Protein 5HWE (pdb70)

InterPro domains:
  IPR014086 Cyanuric acid hydrolase/Barbiturase [MF_01989] (3-367)
  IPR014086 Cyanuric acid hydrolase/Barbiturase [PF09663] (6-366)
  IPR014086 Cyanuric acid hydrolase/Barbiturase [TIGR02714] (5-366)
  IPR043006 Cyanuric acid hydrolase/Barbiturase, repeating unit B [G3DSA:3.30.1330.180] (107-251)
  IPR043007 Cyanuric acid hydrolase/Barbiturase, repeating unit C [G3DSA:3.30.1330.160] (252-369)
  IPR043008 Cyanuric acid hydrolase/Barbiturase, repeating unit A [G3DSA:3.30.1330.170] (1-106)

Foldseek 3Di:
DDWAAKDKFKFAAPDLQDPVVVLVCCVVPVAALVQWQEKEWEGAAQQFFPGCSVVSNVVSSLVSSCVRHVDHSVVSVPRYYHYRYFLFALFGTIMMIMGGDDPVVFDWFQDWFKFKFKFKFPFQAQQNQLFLVLLQRLLVRLLVRCVRRVHDALQQWAAKEKEAEFDDPVRCVVCVVVVHHHPDDDRRVRFLSNQQSSFNSNCCNNVVDPRDGSVCRVPVQVAADQHYHYGYHHPDRIMMIMTMGIGGGRGYFKFKFKFKQQALLRLVRQVVRVVRRPDDADPDHFLVRQVPFWNEKAKEFDQFPVQDDPRDHDCQPVDPPRHSQNVSQNSSLVSNCRRNVDSNYHYHYSARRAGHGNMHMMMIMTGRDD

B-factor: mean 19.96, std 11.69, range [6.91, 90.0]

GO terms:
  GO:0047694 barbiturase activity (F, EXP)

Radius of gyration: 19.31 Å; Cα contacts (8 Å, |Δi|>4): 983; chains: 1; bounding box: 42×56×53 Å

Organism: Rhodococcus erythropolis (NCBI:txid1833)

Nearest PDB structures (foldseek):
  5hwe-assembly1_A  TM=1.003E+00  e=3.128E-89  Rhodococcus erythropolis
  5hy1-assembly1_A  TM=1.001E+00  e=4.971E-86  Rhodococcus erythropolis
  6bum-assembly1_B  TM=9.478E-01  e=1.096E-53  Moorella thermoacetica ATCC 39073
  6dhj-assembly1_F  TM=9.559E-01  e=1.828E-49  Moorella thermoacetica ATCC 39073
  5hy4-assembly2_F  TM=9.043E-01  e=2.736E-42  Frankia sp. Eul1b

CATH classification: 3.30.1330.170 (+2 more: 3.30.1330.180, 3.30.1330.160)

Solvent-accessible surface area: 15604 Å² total; per-residue (Å²): 201,174,43,76,4,5,22,1,86,50,11,59,12,118,53,55,65,22,8,61,44,0,18,122,20,24,97,93,62,51,9,88,4,56,62,0,43,0,0,0,0,0,2,80,12,51,18,23,44,92,5,140,20,51,110,67,0,26,172,10,2,38,96,24,0,29,86,83,23,145,50,40,94,128,84,1,63,130,8,6,0,1,12,10,7,0,18,22,63,86,7,38,25,0,0,0,0,0,0,18,27,34,94,118,149,42,117,155,42,116,81,21,23,3,1,12,0,43,8,77,6,119,80,5,56,14,21,11,1,0,49,38,39,0,0,69,42,0,8,64,5,0,116,78,0,14,72,47,0,35,9,133,71,58,72,19,2,16,4,0,1,0,11,0,10,14,0,34,141,130,38,18,141,58,0,106,93,101,69,98,96,20,75,12,117,125,37,125,77,0,25,32,0,0,3,0,0,0,0,0,0,0,0,32,7,11,66,66,23,129,85,10,72,58,130,29,0,30,121,21,41,126,41,56,0,30,7,0,4,0,17,8,10,111,99,48,70,89,0,13,0,0,0,0,0,3,7,132,24,17,0,29,83,8,56,0,0,43,32,31,2,152,25,7,82,19,67,109,6,0,19,40,0,0,90,65,0,35,10,172,24,69,156,204,23,113,29,79,49,7,120,76,64,25,19,2,0,3,2,2,3,6,5,14,108,101,15,52,29,155,72,189,204,49,64,21,62,129,52,118,135,75,94,42,22,92,55,3,6,40,56,0,0,32,23,0,10,65,2,15,53,56,56,12,0,1,0,6,14,6,2,6,3,0,2,31,69,5,2,0,8,0,3,0,0,0,28,55,37,213

Sequence (370 aa):
HMPEAIEVVRKVPLHSVSDASELAKLIDDGVLEADRVIAVIGKTEGNGGVNDYTRIIADRAFREVLSAKGNRSPEEVAEVPIVWSGGTDGVISPHATIIFATVPADKVTKTDEPRLLTVGVAMSEQLLPEDIGRTAMITTKVAAAVKDAMMADAGITDPADVHYVQTKTPLLTIHTIRDAKSRGKTVWTEQTHESMDDLSNGGTALGIAVALGEIDMPTDEDVMHSRELFSSVASCSSSGGVELDRAQIVVVGNARGVVGGRYRIGHSVMKDPLDQDGIWAAIRDAGLELPERPHSSDLDGQLVNVFLKCEASQQDGTVRGRRNAMLDDSDVHWHRQIKSCVGGVTAAVTGDPAVFVSVSAAHQGPEGGGPVAAIVDLGQ

Secondary structure (DSSP, 8-state):
-----EEEEEEE-SSTT--HHHHHHHHTTSS-GGGEEEEEEEESS-SSSS-THHHHHHHHHHHHHHHSSSS-HHHHHTS-EEEEE---TT---EEEEEEE--GGG----SS-EEEEEEEE-S---GGGTTSHHHHHHHHHHHHHHHHHTT--SGGGEEEEEEEEPPP-HHHHHHHHHTT---S-S-HHHHHHHHHHHHHHHHHHHTTSS----GGGTTT-TT--BSSEEEEE-TT-SS-EEEEEEEESSS--SEEEEEEEESSTT-HHHHHHHHHHTT----SS--GGG-TT-EEEEEEEE---TT-EETTEE--GGG-SSS-HHHHHHHHHHHHHHHHHS-S--EEEE--TTBSSTT-EEEEEEEE---

Structure (mmCIF, N/CA/C/O backbone):
data_5HWE
#
_entry.id   5HWE
#
_cell.length_a   70.341
_cell.length_b   82.563
_cell.length_c   114.300
_cell.angle_alpha   90.00
_cell.angle_beta   90.00
_cell.angle_gamma   90.00
#
_symmetry.space_group_name_H-M   'I 2 2 2'
#
loop_
_entity.id
_entity.type
_entity.pdbx_description
1 polymer Barbiturase
2 non-polymer 'MAGNESIUM ION'
3 non-polymer 'SULFATE ION'
4 non-polymer '(CARBAMOYLMETHYL-CARBOXYMETHYL-AMINO)-ACETIC ACID'
5 water water
#
loop_
_atom_site.group_PDB
_atom_site.id
_atom_site.type_symbol
_atom_site.label_atom_id
_atom_site.label_alt_id
_atom_site.label_comp_id
_atom_site.label_asym_id
_atom_site.label_entity_id
_atom_site.label_seq_id
_atom_site.pdbx_PDB_ins_code
_atom_site.Cartn_x
_atom_site.Cartn_y
_atom_site.Cartn_z
_atom_site.occupancy
_atom_site.B_iso_or_equiv
_atom_site.auth_seq_id
_atom_site.auth_comp_id
_atom_site.auth_asym_id
_atom_site.auth_atom_id
_atom_site.pdbx_PDB_model_num
ATOM 1 N N . HIS A 1 20 ? 22.525 34.718 22.738 1.00 59.51 0 HIS A N 1
ATOM 2 C CA . HIS A 1 20 ? 23.315 33.555 23.283 1.00 55.74 0 HIS A CA 1
ATOM 3 C C . HIS A 1 20 ? 22.878 33.143 24.667 1.00 45.23 0 HIS A C 1
ATOM 4 O O . HIS A 1 20 ? 22.748 31.947 24.889 1.00 42.79 0 HIS A O 1
ATOM 11 N N . MET A 1 21 ? 22.630 34.083 25.598 1.00 37.04 1 MET A N 1
ATOM 12 C CA . MET A 1 21 ? 22.174 33.631 26.929 1.00 35.79 1 MET A CA 1
ATOM 13 C C . MET A 1 21 ? 20.805 32.894 26.849 1.00 29.68 1 MET A C 1
ATOM 14 O O . MET A 1 21 ? 19.926 33.349 26.140 1.00 29.11 1 MET A O 1
ATOM 19 N N . PRO A 1 22 ? 20.650 31.776 27.591 1.00 25.46 2 PRO A N 1
ATOM 20 C CA . PRO A 1 22 ? 19.314 31.107 27.570 1.00 22.96 2 PRO A CA 1
ATOM 21 C C . PRO A 1 22 ? 18.195 31.919 28.157 1.00 25.02 2 PRO A C 1
ATOM 22 O O . PRO A 1 22 ? 18.356 32.608 29.151 1.00 20.22 2 PRO A O 1
ATOM 26 N N . GLU A 1 23 ? 17.009 31.721 27.605 1.00 18.19 3 GLU A N 1
ATOM 27 C CA . GLU A 1 23 ? 15.833 32.353 28.135 1.00 17.96 3 GLU A CA 1
ATOM 28 C C . GLU A 1 23 ? 14.883 31.272 28.657 1.00 15.66 3 GLU A C 1
ATOM 29 O O . GLU A 1 23 ? 14.970 30.076 28.246 1.00 13.71 3 GLU A O 1
ATOM 35 N N . ALA A 1 24 ? 13.964 31.694 29.487 1.00 11.87 4 ALA A N 1
ATOM 36 C CA . ALA A 1 24 ? 12.904 30.789 29.913 1.00 10.95 4 ALA A CA 1
ATOM 37 C C . ALA A 1 24 ? 12.028 30.483 28.721 1.00 11.10 4 AL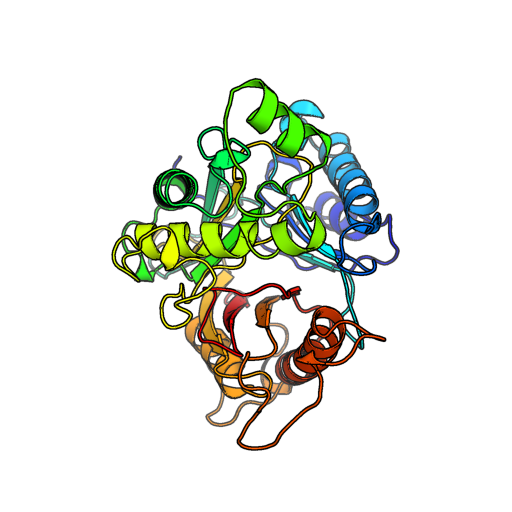A A C 1
ATOM 38 O O . ALA A 1 24 ? 11.907 31.277 27.803 1.00 11.12 4 ALA A O 1
ATOM 40 N N . ILE A 1 25 ? 11.416 29.301 28.751 1.00 10.82 5 ILE A N 1
ATOM 41 C CA . ILE A 1 25 ? 10.657 28.786 27.624 1.00 11.34 5 ILE A CA 1
ATOM 42 C C . ILE A 1 25 ? 9.222 28.524 28.004 1.00 10.73 5 ILE A C 1
ATOM 43 O O . ILE A 1 25 ? 8.953 27.904 29.016 1.00 12.62 5 ILE A O 1
ATOM 48 N N . GLU A 1 26 ? 8.324 28.875 27.109 1.00 10.02 6 GLU A N 1
ATOM 49 C CA . GLU A 1 26 ? 6.953 28.456 27.130 1.00 10.65 6 GLU A CA 1
ATOM 50 C C . GLU A 1 26 ? 6.783 27.406 26.006 1.00 10.44 6 GLU A C 1
ATOM 51 O O . GLU A 1 26 ? 7.194 27.619 24.881 1.00 11.77 6 GLU A O 1
ATOM 57 N N A VAL A 1 27 ? 6.101 26.323 26.322 0.50 9.83 7 VAL A N 1
ATOM 58 N N B VAL A 1 27 ? 6.107 26.305 26.328 0.50 10.00 7 VAL A N 1
ATOM 59 C CA A VAL A 1 27 ? 5.914 25.262 25.371 0.50 9.02 7 VAL A CA 1
ATOM 60 C CA B VAL A 1 27 ? 5.928 25.149 25.441 0.50 9.27 7 VAL A CA 1
ATOM 61 C C A VAL A 1 27 ? 4.471 24.864 25.388 0.50 9.53 7 VAL A C 1
ATOM 62 C C B VAL A 1 27 ? 4.451 24.905 25.390 0.50 9.62 7 VAL A C 1
ATOM 63 O O A VAL A 1 27 ? 3.914 24.641 26.462 0.50 10.39 7 VAL A O 1
ATOM 64 O O B VAL A 1 27 ? 3.839 24.834 26.437 0.50 10.25 7 VAL A O 1
ATOM 71 N N . ARG A 1 28 ? 3.881 24.819 24.189 1.00 9.77 8 ARG A N 1
ATOM 72 C CA . ARG A 1 28 ? 2.464 24.520 24.058 1.00 9.68 8 ARG A CA 1
ATOM 73 C C . ARG A 1 28 ? 2.304 23.510 22.948 1.00 9.18 8 ARG A C 1
ATOM 74 O O . ARG A 1 28 ? 2.830 23.716 21.838 1.00 10.54 8 ARG A O 1
ATOM 82 N N . LYS A 1 29 ? 1.459 22.519 23.231 1.00 9.23 9 LYS A N 1
ATOM 83 C CA . LYS A 1 29 ? 1.105 21.479 22.234 1.00 8.59 9 LYS A CA 1
ATOM 84 C C . LYS A 1 29 ? -0.296 21.802 21.735 1.00 9.76 9 LYS A C 1
ATOM 85 O O . LYS A 1 29 ? -1.232 21.882 22.525 1.00 11.69 9 LYS A O 1
ATOM 91 N N . VAL A 1 30 ? -0.435 21.927 20.402 1.00 11.14 10 VAL A N 1
ATOM 92 C CA . VAL A 1 30 ? -1.729 22.280 19.821 1.00 11.45 10 VAL A CA 1
ATOM 93 C C . VAL A 1 30 ? -2.101 21.279 18.728 1.00 9.63 10 VAL A C 1
ATOM 94 O O . VAL A 1 30 ? -1.240 20.821 17.982 1.00 10.70 10 VAL A O 1
ATOM 98 N N . PRO A 1 31 ? -3.389 20.966 18.633 1.00 10.59 11 PRO A N 1
ATOM 99 C CA . PRO A 1 31 ? -3.791 20.138 17.490 1.00 10.51 11 PRO A CA 1
ATOM 100 C C . PRO A 1 31 ? -3.791 20.853 16.193 1.00 12.58 11 PRO A C 1
ATOM 101 O O . PRO A 1 31 ? -4.002 22.054 16.163 1.00 10.73 11 PRO A O 1
ATOM 105 N N . LEU A 1 32 ? -3.634 20.090 15.082 1.00 10.64 12 LEU A N 1
ATOM 106 C CA . LEU A 1 32 ? -3.946 20.576 13.725 1.00 12.67 12 LEU A CA 1
ATOM 107 C C . LEU A 1 32 ? -5.335 20.035 13.351 1.00 12.68 12 LEU A C 1
ATOM 108 O O . LEU A 1 32 ? -5.545 18.843 13.367 1.00 12.64 12 LEU A O 1
ATOM 113 N N . HIS A 1 33 ? -6.275 20.899 13.015 1.00 10.44 13 HIS A N 1
ATOM 114 C CA . HIS A 1 33 ? -7.599 20.445 12.714 1.00 13.05 13 HIS A CA 1
ATOM 115 C C . HIS A 1 33 ? -7.756 20.022 11.294 1.00 14.30 13 HIS A C 1
ATOM 116 O O . HIS A 1 33 ? -8.773 19.402 10.946 1.00 15.33 13 HIS A O 1
ATOM 123 N N . SER A 1 34 ? -6.815 20.381 10.461 1.00 13.35 14 SER A N 1
ATOM 124 C CA . SER A 1 34 ? -6.758 19.923 9.125 1.00 14.03 14 SER A CA 1
ATOM 125 C C . SER A 1 34 ? -5.365 20.087 8.623 1.00 14.21 14 SER A C 1
ATOM 126 O O . SER A 1 34 ? -4.518 20.652 9.309 1.00 13.41 14 SER A O 1
ATOM 129 N N . VAL A 1 35 ? -5.119 19.673 7.354 1.00 12.38 15 VAL A N 1
ATOM 130 C CA . VAL A 1 35 ? -3.755 19.726 6.885 1.00 14.78 15 VAL A CA 1
ATOM 131 C C . VAL A 1 35 ? -3.159 21.086 6.839 1.00 15.85 15 VAL A C 1
ATOM 132 O O . VAL A 1 35 ? -1.926 21.228 7.031 1.00 14.83 15 VAL A O 1
ATOM 136 N N . SER A 1 36 ? -3.977 22.138 6.585 1.00 14.75 16 SER A N 1
ATOM 137 C CA . SER A 1 36 ? -3.371 23.476 6.455 1.00 14.74 16 SER A CA 1
ATOM 138 C C . SER A 1 36 ? -3.718 24.377 7.628 1.00 14.74 16 SER A C 1
ATOM 139 O O . SER A 1 36 ? -3.612 25.551 7.518 1.00 14.55 16 SER A O 1
ATOM 142 N N . ASP A 1 37 ? -4.016 23.812 8.771 1.00 14.03 17 ASP A N 1
ATOM 143 C CA . ASP A 1 37 ? -4.513 24.568 9.918 1.00 14.38 17 ASP A CA 1
ATOM 144 C C . ASP A 1 37 ? -3.379 25.003 10.822 1.00 16.57 17 ASP A C 1
ATOM 145 O O . ASP A 1 37 ? -2.677 24.149 11.349 1.00 18.47 17 ASP A O 1
ATOM 150 N N . ALA A 1 38 ? -3.249 26.321 11.057 1.00 12.80 18 ALA A N 1
ATOM 151 C CA . ALA A 1 38 ? -2.369 26.832 12.132 1.00 12.24 18 ALA A CA 1
ATOM 152 C C . ALA A 1 38 ? -3.192 27.690 13.098 1.00 11.91 18 ALA A C 1
ATOM 153 O O . ALA A 1 38 ? -2.600 28.522 13.820 1.00 12.96 18 ALA A O 1
ATOM 155 N N . SER A 1 39 ? -4.506 27.528 13.086 1.00 12.14 19 SER A N 1
ATOM 156 C CA . SER A 1 39 ? -5.365 28.391 13.902 1.00 11.52 19 SER A CA 1
ATOM 157 C C . SER A 1 39 ? -5.088 28.333 15.412 1.00 13.20 19 SER A C 1
ATOM 158 O O . SER A 1 39 ? -5.326 29.333 16.137 1.00 14.47 19 SER A O 1
ATOM 161 N N . GLU A 1 40 ? -4.616 27.194 15.942 1.00 12.66 20 GLU A N 1
ATOM 162 C CA . GLU A 1 40 ? -4.361 27.138 17.378 1.00 13.51 20 GLU A CA 1
ATOM 163 C C . GLU A 1 40 ? -3.113 27.948 17.735 1.00 12.52 20 GLU A C 1
ATOM 164 O O . GLU A 1 40 ? -3.048 28.529 18.792 1.00 14.13 20 GLU A O 1
ATOM 170 N N . LEU A 1 41 ? -2.172 28.047 16.805 1.00 12.15 21 LEU A N 1
ATOM 171 C CA . LEU A 1 41 ? -0.996 28.916 17.018 1.00 12.02 21 LEU A CA 1
ATOM 172 C C . LEU A 1 41 ? -1.460 30.340 17.014 1.00 11.77 21 LEU A C 1
ATOM 173 O O . LEU A 1 41 ? -1.060 31.086 17.899 1.00 12.82 21 LEU A O 1
ATOM 178 N N . ALA A 1 42 ? -2.268 30.684 16.016 1.00 11.88 22 ALA A N 1
ATOM 179 C CA . ALA A 1 42 ? -2.811 32.034 15.928 1.00 12.41 22 ALA A CA 1
ATOM 180 C C . ALA A 1 42 ? -3.538 32.409 17.218 1.00 12.40 22 ALA A C 1
ATOM 181 O O . ALA A 1 42 ? -3.382 33.528 17.771 1.00 13.44 22 ALA A O 1
ATOM 183 N N . LYS A 1 43 ? -4.370 31.480 17.705 1.00 13.87 23 LYS A N 1
ATOM 184 C CA . LYS A 1 43 ? -5.079 31.705 18.970 1.00 16.17 23 LYS A CA 1
ATOM 185 C C . LYS A 1 43 ? -4.167 31.941 20.153 1.00 13.80 23 LYS A C 1
ATOM 186 O O . LYS A 1 43 ? -4.395 32.827 20.964 1.00 14.47 23 LYS A O 1
ATOM 192 N N . LEU A 1 44 ? -3.094 31.169 20.308 1.00 12.29 24 LEU A N 1
ATOM 193 C CA . LEU A 1 44 ? -2.163 31.348 21.418 1.00 13.24 24 LEU A CA 1
ATOM 194 C C . LEU A 1 44 ? -1.541 32.744 21.378 1.00 13.53 24 LEU A C 1
ATOM 195 O O . LEU A 1 44 ? -1.334 33.357 22.412 1.00 14.40 24 LEU A O 1
ATOM 200 N N . ILE A 1 45 ? -1.220 33.192 20.164 1.00 13.40 25 ILE A N 1
ATOM 201 C CA . ILE A 1 45 ? -0.682 34.537 19.986 1.00 13.27 25 ILE A CA 1
ATOM 202 C C . ILE A 1 45 ? -1.730 35.637 20.341 1.00 15.99 25 ILE A C 1
ATOM 203 O O . ILE A 1 45 ? -1.448 36.562 21.158 1.00 14.74 25 ILE A O 1
ATOM 208 N N . ASP A 1 46 ? -2.899 35.520 19.752 1.00 15.28 26 ASP A N 1
ATOM 209 C CA . ASP A 1 46 ? -4.015 36.453 20.076 1.00 16.96 26 ASP A CA 1
ATOM 210 C C . ASP A 1 46 ? -4.315 36.524 21.537 1.00 18.78 26 ASP A C 1
ATOM 211 O O . ASP A 1 46 ? -4.678 37.605 22.024 1.00 19.19 26 ASP A O 1
ATOM 216 N N . ASP A 1 47 ? -4.212 35.416 22.280 1.00 17.82 27 ASP A N 1
ATOM 217 C CA . ASP A 1 47 ? -4.602 35.394 23.645 1.00 19.85 27 ASP A CA 1
ATOM 218 C C . ASP A 1 47 ? -3.463 35.784 24.552 1.00 20.20 27 ASP A C 1
ATOM 219 O O . ASP A 1 47 ? -3.653 35.784 25.756 1.00 20.48 27 ASP A O 1
ATOM 224 N N . GLY A 1 48 ? -2.275 36.048 24.012 1.00 17.49 28 GLY A N 1
ATOM 225 C CA . GLY A 1 48 ? -1.143 36.516 24.769 1.00 18.61 28 GLY A CA 1
ATOM 226 C C . GLY A 1 48 ? -0.342 35.440 25.466 1.00 18.72 28 GLY A C 1
ATOM 227 O O . GLY A 1 48 ? 0.427 35.755 26.338 1.00 20.18 28 GLY A O 1
ATOM 228 N N . VAL A 1 49 ? -0.514 34.194 25.068 1.00 16.45 29 VAL A N 1
ATOM 229 C CA . VAL A 1 49 ? 0.188 33.125 25.688 1.00 15.98 29 VAL A CA 1
ATOM 230 C C . VAL A 1 49 ? 1.624 33.191 25.257 1.00 16.88 29 VAL A C 1
ATOM 231 O O . VAL A 1 49 ? 2.561 32.959 26.067 1.00 17.11 29 VAL A O 1
ATOM 235 N N . LEU A 1 50 ? 1.825 33.449 23.982 1.00 15.84 30 LEU A N 1
ATOM 236 C CA . LEU A 1 50 ? 3.182 33.639 23.505 1.00 17.60 30 LEU A CA 1
ATOM 237 C C . LEU A 1 50 ? 3.194 34.668 22.428 1.00 15.70 30 LEU A C 1
ATOM 238 O O . LEU A 1 50 ? 2.181 35.123 21.993 1.00 16.50 30 LEU A O 1
ATOM 243 N N . GLU A 1 51 ? 4.373 35.140 22.088 1.00 17.36 31 GLU A N 1
ATOM 244 C CA . GLU A 1 51 ? 4.548 36.183 21.109 1.00 16.88 31 GLU A CA 1
ATOM 245 C C . GLU A 1 51 ? 5.088 35.528 19.847 1.00 15.50 31 GLU A C 1
ATOM 246 O O . GLU A 1 51 ? 6.021 34.795 19.924 1.00 13.37 31 GLU A O 1
ATOM 252 N N . ALA A 1 52 ? 4.549 35.898 18.699 1.00 15.36 32 ALA A N 1
ATOM 253 C CA . ALA A 1 52 ? 5.028 35.265 17.456 1.00 13.99 32 ALA A CA 1
ATOM 254 C C . ALA A 1 52 ? 6.541 35.358 17.272 1.00 11.67 32 ALA A C 1
ATOM 255 O O . ALA A 1 52 ? 7.170 34.412 16.849 1.00 13.38 32 ALA A O 1
ATOM 257 N N . ASP A 1 53 ? 7.121 36.537 17.459 1.00 13.06 33 ASP A N 1
ATOM 258 C CA . ASP A 1 53 ? 8.523 36.742 17.270 1.00 13.69 33 ASP A CA 1
ATOM 259 C C . ASP A 1 53 ? 9.406 36.018 18.270 1.00 13.28 33 ASP A C 1
ATOM 260 O O . ASP A 1 53 ? 10.646 35.924 18.061 1.00 13.47 33 ASP A O 1
ATOM 265 N N . ARG A 1 54 ? 8.775 35.480 19.330 1.00 14.01 34 ARG A N 1
ATOM 266 C CA . ARG A 1 54 ? 9.535 34.728 20.295 1.00 14.44 34 ARG A CA 1
ATOM 267 C C . ARG A 1 54 ? 9.452 33.199 20.061 1.00 13.56 34 ARG A C 1
ATOM 268 O O . ARG A 1 54 ? 10.138 32.443 20.770 1.00 11.28 34 ARG A O 1
ATOM 276 N N . VAL A 1 55 ? 8.751 32.773 19.019 1.00 12.14 35 VAL A N 1
ATOM 277 C CA . VAL A 1 55 ? 8.762 31.359 18.665 1.00 13.23 35 VAL A CA 1
ATOM 278 C C . VAL A 1 55 ? 10.109 30.989 18.039 1.00 13.13 35 VAL A C 1
ATOM 279 O O . VAL A 1 55 ? 10.563 31.605 17.085 1.00 13.18 35 VAL A O 1
ATOM 283 N N . ILE A 1 56 ? 10.800 30.043 18.692 1.00 11.23 36 ILE A N 1
ATOM 284 C CA . ILE A 1 56 ? 12.136 29.668 18.337 1.00 12.96 36 ILE A CA 1
ATOM 285 C C . ILE A 1 56 ? 12.191 28.287 17.699 1.00 12.12 36 ILE A C 1
ATOM 286 O O . ILE A 1 56 ? 13.219 27.940 17.187 1.00 13.41 36 ILE A O 1
ATOM 291 N N . ALA A 1 57 ? 11.188 27.431 17.935 1.00 10.39 37 ALA A N 1
ATOM 292 C CA . ALA A 1 57 ? 11.168 26.101 17.268 1.00 9.28 37 ALA A CA 1
ATOM 293 C C . ALA A 1 57 ? 9.764 25.618 17.237 1.00 9.48 37 ALA A C 1
ATOM 294 O O . ALA A 1 57 ? 9.001 25.861 18.177 1.00 11.82 37 ALA A O 1
ATOM 296 N N . VAL A 1 58 ? 9.415 24.835 16.228 1.00 10.93 38 VAL A N 1
ATOM 297 C CA . VAL A 1 58 ? 8.172 24.086 16.230 1.00 10.64 38 VAL A CA 1
ATOM 298 C C . VAL A 1 58 ? 8.474 22.643 15.837 1.00 10.20 38 VAL A C 1
ATOM 299 O O . VAL A 1 58 ? 9.248 22.444 14.906 1.00 11.09 38 VAL A O 1
ATOM 303 N N . ILE A 1 59 ? 7.853 21.672 16.527 1.00 10.23 39 ILE A N 1
ATOM 304 C CA . ILE A 1 59 ? 8.107 20.233 16.196 1.00 10.79 39 ILE A CA 1
ATOM 305 C C . ILE A 1 59 ? 6.744 19.547 16.158 1.00 9.47 39 ILE A C 1
ATOM 306 O O . ILE A 1 59 ? 6.022 19.566 17.169 1.00 10.43 39 ILE A O 1
ATOM 311 N N . GLY A 1 60 ? 6.365 19.030 14.988 1.00 9.56 40 GLY A N 1
ATOM 312 C CA . GLY A 1 60 ? 5.003 18.484 14.878 1.00 11.00 40 GLY A CA 1
ATOM 313 C C . GLY A 1 60 ? 4.873 17.191 14.099 1.00 10.25 40 GLY A C 1
ATOM 314 O O . GLY A 1 60 ? 5.859 16.697 13.538 1.00 10.85 40 GLY A O 1
ATOM 315 N N . LYS A 1 61 ? 3.671 16.661 14.156 1.00 9.09 41 LYS A N 1
ATOM 316 C CA . LYS A 1 61 ? 3.234 15.460 13.424 1.00 9.36 41 LYS A CA 1
ATOM 317 C C . LYS A 1 61 ? 2.222 15.838 12.430 1.00 9.39 41 LYS A C 1
ATOM 318 O O . LYS A 1 61 ? 1.195 16.456 12.778 1.00 9.88 41 LYS A O 1
ATOM 324 N N . THR A 1 62 ? 2.429 15.366 11.177 1.00 8.92 42 THR A N 1
ATOM 325 C CA . THR A 1 62 ? 1.441 15.660 10.128 1.00 11.38 42 THR A CA 1
ATOM 326 C C . THR A 1 62 ? 0.893 14.361 9.507 1.00 10.34 42 THR A C 1
ATOM 327 O O . THR A 1 62 ? 1.578 13.341 9.557 1.00 12.30 42 THR A O 1
ATOM 331 N N . GLU A 1 63 ? -0.284 14.495 8.874 1.00 10.10 43 GLU A N 1
ATOM 332 C CA . GLU A 1 63 ? -1.096 13.348 8.507 1.00 10.70 43 GLU A CA 1
ATOM 333 C C . GLU A 1 63 ? -0.740 12.699 7.169 1.00 12.08 43 GLU A C 1
ATOM 334 O O . GLU A 1 63 ? -1.548 11.867 6.679 1.00 15.45 43 GLU A O 1
ATOM 340 N N . GLY A 1 64 ? 0.357 13.093 6.528 1.00 9.91 44 GLY A N 1
ATOM 341 C CA . GLY A 1 64 ? 0.764 12.393 5.312 1.00 10.80 44 GLY A CA 1
ATOM 342 C C . GLY A 1 64 ? 1.271 11.002 5.518 1.00 12.57 44 GLY A C 1
ATOM 343 O O . GLY A 1 64 ? 1.158 10.410 6.601 1.00 11.92 44 GLY A O 1
ATOM 344 N N . ASN A 1 65 ? 1.830 10.433 4.439 1.00 9.66 45 ASN A N 1
ATOM 345 C CA . ASN A 1 65 ? 2.239 9.053 4.521 1.00 10.67 45 ASN A CA 1
ATOM 346 C C . ASN A 1 65 ? 3.501 8.735 5.305 1.00 11.52 45 ASN A C 1
ATOM 347 O O . ASN A 1 65 ? 3.801 7.527 5.511 1.00 14.23 45 ASN A O 1
ATOM 352 N N . GLY A 1 66 ? 4.230 9.740 5.771 1.00 10.64 46 GLY A N 1
ATOM 353 C CA . GLY A 1 66 ? 5.475 9.559 6.456 1.00 13.07 46 GLY A CA 1
ATOM 354 C C . GLY A 1 66 ? 6.638 9.109 5.652 1.00 13.55 46 GLY A C 1
ATOM 355 O O . GLY A 1 66 ? 7.657 8.680 6.214 1.00 15.58 46 GLY A O 1
ATOM 356 N N . GLY A 1 67 ? 6.505 9.177 4.328 1.00 12.98 47 GLY A N 1
ATOM 357 C CA . GLY A 1 67 ? 7.507 8.659 3.412 1.00 1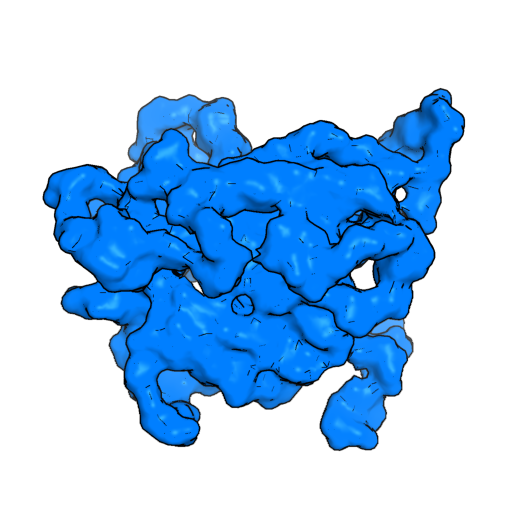2.92 47 GLY A CA 1
ATOM 358 C C . GLY A 1 67 ? 8.202 9.790 2.664 1.00 13.96 47 GLY A C 1
ATOM 359 O O . GLY A 1 67 ? 8.364 10.921 3.182 1.00 13.56 47 GLY A O 1
ATOM 360 N N . VAL A 1 68 ? 8.621 9.504 1.439 1.00 11.72 48 VAL A N 1
ATOM 361 C CA . VAL A 1 68 ? 9.266 10.500 0.635 1.00 11.96 48 VAL A CA 1
ATOM 362 C C . VAL A 1 68 ? 8.291 11.516 0.055 1.00 12.48 48 VAL A C 1
ATOM 363 O O . VAL A 1 68 ? 8.464 12.730 0.156 1.00 15.78 48 VAL A O 1
ATOM 367 N N . ASN A 1 69 ? 7.274 11.025 -0.590 1.00 10.68 49 ASN A N 1
ATOM 368 C CA . ASN A 1 69 ? 6.228 11.831 -1.215 1.00 9.60 49 ASN A CA 1
ATOM 369 C C . ASN A 1 69 ? 5.116 12.213 -0.231 1.00 11.58 49 ASN A C 1
ATOM 370 O O . ASN A 1 69 ? 3.922 11.874 -0.428 1.00 14.03 49 ASN A O 1
ATOM 375 N N . ASP A 1 70 ? 5.531 12.876 0.831 1.00 10.65 50 ASP A N 1
ATOM 376 C CA . ASP A 1 70 ? 4.598 13.349 1.868 1.00 12.04 50 ASP A CA 1
ATOM 377 C C . ASP A 1 70 ? 4.527 14.824 1.726 1.00 12.91 50 ASP A C 1
ATOM 378 O O . ASP A 1 70 ? 5.432 15.503 2.170 1.00 14.84 50 ASP A O 1
ATOM 383 N N . TYR A 1 71 ? 3.438 15.320 1.136 1.00 12.66 51 TYR A N 1
ATOM 384 C CA . TYR A 1 71 ? 3.341 16.749 0.907 1.00 12.76 51 TYR A CA 1
ATOM 385 C C . TYR A 1 71 ? 2.617 17.432 2.041 1.00 12.59 51 TYR A C 1
ATOM 386 O O . TYR A 1 71 ? 2.384 18.622 1.959 1.00 14.50 51 TYR A O 1
ATOM 395 N N . THR A 1 72 ? 2.222 16.694 3.101 1.00 10.88 52 THR A N 1
ATOM 396 C CA . THR A 1 72 ? 1.594 17.360 4.244 1.00 10.57 52 THR A CA 1
ATOM 397 C C . THR A 1 72 ? 2.533 18.216 5.058 1.00 12.00 52 THR A C 1
ATOM 398 O O . THR A 1 72 ? 2.115 19.153 5.783 1.00 13.13 52 THR A O 1
ATOM 402 N N . ARG A 1 73 ? 3.824 17.948 4.950 1.00 12.16 53 ARG A N 1
ATOM 403 C CA . ARG A 1 73 ? 4.849 18.654 5.682 1.00 12.71 53 ARG A CA 1
ATOM 404 C C . ARG A 1 73 ? 4.961 20.069 5.138 1.00 15.31 53 ARG A C 1
ATOM 405 O O . ARG A 1 73 ? 4.946 21.035 5.914 1.00 15.75 53 ARG A O 1
ATOM 413 N N . ILE A 1 74 ? 5.041 20.204 3.846 1.00 16.70 54 ILE A N 1
ATOM 414 C CA . ILE A 1 74 ? 5.076 21.566 3.263 1.00 18.01 54 ILE A CA 1
ATOM 415 C C . ILE A 1 74 ? 3.809 22.336 3.423 1.00 14.10 54 ILE A C 1
ATOM 416 O O . ILE A 1 74 ? 3.855 23.549 3.618 1.00 14.37 54 ILE A O 1
ATOM 421 N N . ILE A 1 75 ? 2.653 21.658 3.413 1.00 13.49 55 ILE A N 1
ATOM 422 C CA . ILE A 1 75 ? 1.412 22.384 3.667 1.00 13.54 55 ILE A CA 1
ATOM 423 C C . ILE A 1 75 ? 1.404 23.009 5.092 1.00 13.33 55 ILE A C 1
ATOM 424 O O . ILE A 1 75 ? 1.020 24.152 5.278 1.00 12.52 55 ILE A O 1
ATOM 429 N N . ALA A 1 76 ? 1.737 22.181 6.096 1.00 12.56 56 ALA A N 1
ATOM 430 C CA . ALA A 1 76 ? 1.802 22.669 7.451 1.00 13.74 56 ALA A CA 1
ATOM 431 C C . ALA A 1 76 ? 2.821 23.729 7.592 1.00 11.77 56 ALA A C 1
ATOM 432 O O . ALA A 1 76 ? 2.563 24.736 8.248 1.00 11.92 56 ALA A O 1
ATOM 434 N N . ASP A 1 77 ? 3.979 23.519 7.014 1.00 12.24 57 ASP A N 1
ATOM 435 C CA . ASP A 1 77 ? 5.032 24.493 7.077 1.00 12.75 57 ASP A CA 1
ATOM 436 C C . ASP A 1 77 ? 4.567 25.881 6.590 1.00 13.39 57 ASP A C 1
ATOM 437 O O . ASP A 1 77 ? 4.780 26.918 7.270 1.00 13.75 57 ASP A O 1
ATOM 442 N N . ARG A 1 78 ? 3.935 25.921 5.434 1.00 14.36 58 ARG A N 1
ATOM 443 C CA . ARG A 1 78 ? 3.430 27.183 4.915 1.00 14.18 58 ARG A CA 1
ATOM 444 C C . ARG A 1 78 ? 2.409 27.827 5.846 1.00 12.58 58 ARG A C 1
ATOM 445 O O . ARG A 1 78 ? 2.505 29.025 6.101 1.00 14.60 58 ARG A O 1
ATOM 453 N N . ALA A 1 79 ? 1.478 27.037 6.402 1.00 12.99 59 ALA A N 1
ATOM 454 C CA . ALA A 1 79 ? 0.425 27.532 7.213 1.00 11.66 59 ALA A CA 1
ATOM 455 C C . ALA A 1 79 ? 1.034 28.169 8.472 1.00 12.67 59 ALA A C 1
ATOM 456 O O . ALA A 1 79 ? 0.627 29.243 8.901 1.00 13.60 59 ALA A O 1
ATOM 458 N N . PHE A 1 80 ? 1.977 27.465 9.106 1.00 13.51 60 PHE A N 1
ATOM 459 C CA . PHE A 1 80 ? 2.611 27.958 10.336 1.00 12.03 60 PHE A CA 1
ATOM 460 C C . PHE A 1 80 ? 3.480 29.147 10.082 1.00 13.15 60 PHE A C 1
ATOM 461 O O . PHE A 1 80 ? 3.433 30.145 10.846 1.00 13.75 60 PHE A O 1
ATOM 469 N N . ARG A 1 81 ? 4.305 29.108 9.051 1.00 12.34 61 ARG A N 1
ATOM 470 C CA . ARG A 1 81 ? 5.120 30.307 8.800 1.00 14.07 61 ARG A CA 1
ATOM 471 C C . ARG A 1 81 ? 4.301 31.507 8.432 1.00 15.33 61 ARG A C 1
ATOM 472 O O . ARG A 1 81 ? 4.675 32.644 8.755 1.00 14.23 61 ARG A O 1
ATOM 480 N N . GLU A 1 82 ? 3.206 31.314 7.715 1.00 14.73 62 GLU A N 1
ATOM 481 C CA . GLU A 1 82 ? 2.305 32.430 7.437 1.00 15.44 62 GLU A CA 1
ATOM 482 C C . GLU A 1 82 ? 1.799 33.119 8.691 1.00 15.70 62 GLU A C 1
ATOM 483 O O . GLU A 1 82 ? 1.839 34.360 8.779 1.00 14.00 62 GLU A O 1
ATOM 489 N N . VAL A 1 83 ? 1.425 32.340 9.710 1.00 14.21 63 VAL A N 1
ATOM 490 C CA . VAL A 1 83 ? 1.013 32.939 10.975 1.00 12.52 63 VAL A CA 1
ATOM 491 C C . VAL A 1 83 ? 2.129 33.697 11.647 1.00 12.25 63 VAL A C 1
ATOM 492 O O . VAL A 1 83 ? 1.918 34.804 12.190 1.00 14.07 63 VAL A O 1
ATOM 496 N N . LEU A 1 84 ? 3.296 33.089 11.696 1.00 11.38 64 LEU A N 1
ATOM 497 C CA . LEU A 1 84 ? 4.409 33.728 12.352 1.00 12.46 64 LEU A CA 1
ATOM 498 C C . LEU A 1 84 ? 4.800 35.063 11.686 1.00 14.11 64 LEU A C 1
ATOM 499 O O . LEU A 1 84 ? 5.081 36.051 12.407 1.00 14.75 64 LEU A O 1
ATOM 504 N N . SER A 1 85 ? 4.715 35.095 10.384 1.00 14.52 65 SER A N 1
ATOM 505 C CA . SER A 1 85 ? 4.957 36.375 9.617 1.00 18.36 65 SER A CA 1
ATOM 506 C C . SER A 1 85 ? 3.836 37.372 9.759 1.00 19.67 65 SER A C 1
ATOM 507 O O . SER A 1 85 ? 4.075 38.572 9.878 1.00 21.88 65 SER A O 1
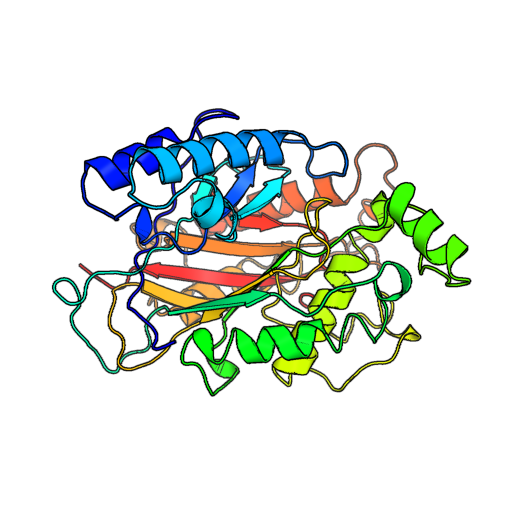ATOM 510 N N . ALA A 1 86 ? 2.618 36.912 9.766 1.00 16.22 66 ALA A N 1
ATOM 511 C CA . ALA A 1 86 ? 1.498 37.829 9.877 1.00 16.96 66 ALA A CA 1
ATOM 512 C C . ALA A 1 86 ? 1.358 38.482 11.249 1.00 17.64 66 ALA A C 1
ATOM 513 O O . ALA A 1 86 ? 0.938 39.641 11.344 1.00 17.61 66 ALA A O 1
ATOM 515 N N . LYS A 1 87 ? 1.589 37.725 12.307 1.00 15.80 67 LYS A N 1
ATOM 516 C CA . LYS A 1 87 ? 1.362 38.179 13.669 1.00 16.09 67 LYS A CA 1
ATOM 517 C C . LYS A 1 87 ? 2.550 38.706 14.419 1.00 16.20 67 LYS A C 1
ATOM 518 O O . LYS A 1 87 ? 2.454 39.017 15.582 1.00 18.37 67 LYS A O 1
ATOM 524 N N . GLY A 1 88 ? 3.692 38.830 13.750 1.00 14.98 68 GLY A N 1
ATOM 525 C CA . GLY A 1 88 ? 4.888 39.308 14.369 1.00 16.33 68 GLY A CA 1
ATOM 526 C C . GLY A 1 88 ? 5.467 40.428 13.538 1.00 16.32 68 GLY A C 1
ATOM 527 O O . GLY A 1 88 ? 4.861 40.887 12.602 1.00 18.24 68 GLY A O 1
ATOM 528 N N . ASN A 1 89 ? 6.587 40.936 13.969 1.00 14.44 69 ASN A N 1
ATOM 529 C CA . ASN A 1 89 ? 7.334 41.898 13.203 1.00 17.46 69 ASN A CA 1
ATOM 530 C C . ASN A 1 89 ? 8.466 41.249 12.386 1.00 19.55 69 ASN A C 1
ATOM 531 O O . ASN A 1 89 ? 9.092 41.898 11.559 1.00 19.23 69 ASN A O 1
ATOM 536 N N . ARG A 1 90 ? 8.718 39.952 12.550 1.00 17.41 70 ARG A N 1
ATOM 537 C CA . ARG A 1 90 ? 9.771 39.334 11.762 1.00 16.48 70 ARG A CA 1
ATOM 538 C C . ARG A 1 90 ? 9.363 39.320 10.314 1.00 15.76 70 ARG A C 1
ATOM 539 O O . ARG A 1 90 ? 8.186 39.139 9.979 1.00 19.89 70 ARG A O 1
ATOM 547 N N . SER A 1 91 ? 10.340 39.475 9.450 1.00 22.73 71 SER A N 1
ATOM 548 C CA . SER A 1 91 ? 10.081 39.367 8.001 1.00 27.39 71 SER A CA 1
ATOM 549 C C . SER A 1 91 ? 9.902 37.897 7.576 1.00 27.31 71 SER A C 1
ATOM 550 O O . SER A 1 91 ? 10.364 37.022 8.296 1.00 21.53 71 SER A O 1
ATOM 553 N N . PRO A 1 92 ? 9.261 37.637 6.423 1.00 29.06 72 PRO A N 1
ATOM 554 C CA . PRO A 1 92 ? 9.217 36.224 6.016 1.00 28.87 72 PRO A CA 1
ATOM 555 C C . PRO A 1 92 ? 10.600 35.563 5.909 1.00 26.26 72 PRO A C 1
ATOM 556 O O . PRO A 1 92 ? 10.725 34.368 6.293 1.00 20.72 72 PRO A O 1
ATOM 560 N N . GLU A 1 93 ? 11.636 36.307 5.558 1.00 27.83 73 GLU A N 1
ATOM 561 C CA . GLU A 1 93 ? 13.006 35.773 5.629 1.00 30.86 73 GLU A CA 1
ATOM 562 C C . GLU A 1 93 ? 13.523 35.335 6.996 1.00 25.20 73 GLU A C 1
ATOM 563 O O . GLU A 1 93 ? 14.193 34.316 7.135 1.00 24.02 73 GLU A O 1
ATOM 569 N N . GLU A 1 94 ? 13.270 36.144 8.036 1.00 18.91 74 GLU A N 1
ATOM 570 C CA . GLU A 1 94 ? 13.613 35.800 9.341 1.00 17.92 74 GLU A CA 1
ATOM 571 C C . GLU A 1 94 ? 12.753 34.598 9.838 1.00 15.30 74 GLU A C 1
ATOM 572 O O . GLU A 1 94 ? 13.229 33.711 10.551 1.00 17.54 74 GLU A O 1
ATOM 578 N N . VAL A 1 95 ? 11.473 34.669 9.529 1.00 14.77 75 VAL A N 1
ATOM 579 C CA . VAL A 1 95 ? 10.600 33.575 9.910 1.00 13.34 75 VAL A CA 1
ATOM 580 C C . VAL A 1 95 ? 11.062 32.260 9.263 1.00 16.88 75 VAL A C 1
ATOM 581 O O . VAL A 1 95 ? 10.962 31.192 9.895 1.00 16.96 75 VAL A O 1
ATOM 585 N N . ALA A 1 96 ? 11.620 32.344 8.051 1.00 16.26 76 ALA A N 1
ATOM 586 C CA . ALA A 1 96 ? 12.122 31.114 7.317 1.00 17.67 76 ALA A CA 1
ATOM 587 C C . ALA A 1 96 ? 13.266 30.436 8.097 1.00 15.39 76 ALA A C 1
ATOM 588 O O . ALA A 1 96 ? 13.512 29.216 7.982 1.00 17.77 76 ALA A O 1
ATOM 590 N N . GLU A 1 97 ? 13.977 31.188 8.924 1.00 16.60 77 GLU A N 1
ATOM 591 C CA . GLU A 1 97 ? 15.104 30.610 9.713 1.00 20.28 77 GLU A CA 1
ATOM 592 C C . GLU A 1 97 ? 14.675 29.877 10.981 1.00 18.38 77 GLU A C 1
ATOM 593 O O . GLU A 1 97 ? 15.502 29.206 11.604 1.00 16.89 77 GLU A O 1
ATOM 599 N N . VAL A 1 98 ? 13.405 29.996 11.368 1.00 13.66 78 VAL A N 1
ATOM 600 C CA . VAL A 1 98 ? 12.939 29.288 12.522 1.00 14.59 78 VAL A CA 1
ATOM 601 C C . VAL A 1 98 ? 12.916 27.781 12.239 1.00 13.15 78 VAL A C 1
ATOM 602 O O . VAL A 1 98 ? 12.336 27.366 11.260 1.00 14.85 78 VAL A O 1
ATOM 606 N N . PRO A 1 99 ? 13.534 26.948 13.087 1.00 14.10 79 PRO A N 1
ATOM 607 C CA . PRO A 1 99 ? 13.502 25.536 12.840 1.00 15.31 79 PRO A CA 1
ATOM 608 C C . PRO A 1 99 ? 12.098 25.011 13.044 1.00 14.20 79 PRO A C 1
ATOM 609 O O . PRO A 1 99 ? 11.561 25.118 14.194 1.00 14.37 79 PRO A O 1
ATOM 613 N N . ILE A 1 100 ? 11.534 24.424 12.014 1.00 13.77 80 ILE A N 1
ATOM 614 C CA . ILE A 1 100 ? 10.255 23.763 12.142 1.00 12.82 80 ILE A CA 1
ATOM 615 C C . ILE A 1 100 ? 10.389 22.374 11.561 1.00 15.96 80 ILE A C 1
ATOM 616 O O . ILE A 1 100 ? 10.822 22.191 10.446 1.00 15.63 80 ILE A O 1
ATOM 621 N N . VAL A 1 101 ? 10.158 21.376 12.384 1.00 13.00 81 VAL A N 1
ATOM 622 C CA . VAL A 1 101 ? 10.363 19.999 11.983 1.00 13.47 81 VAL A CA 1
ATOM 623 C C . VAL A 1 101 ? 9.008 19.305 11.945 1.00 14.20 81 VAL A C 1
ATOM 624 O O . VAL A 1 101 ? 8.306 19.289 12.955 1.00 14.80 81 VAL A O 1
ATOM 628 N N . TRP A 1 102 ? 8.617 18.796 10.792 1.00 13.21 82 TRP A N 1
ATOM 629 C CA . TRP A 1 102 ? 7.381 18.045 10.647 1.00 14.32 82 TRP A CA 1
ATOM 630 C C . TRP A 1 102 ? 7.711 16.571 10.377 1.00 15.93 82 TRP A C 1
ATOM 631 O O . TRP A 1 102 ? 8.403 16.283 9.415 1.00 16.45 82 TRP A O 1
ATOM 642 N N . SER A 1 103 ? 7.306 15.703 11.290 1.00 11.80 83 SER A N 1
ATOM 643 C CA . SER A 1 103 ? 7.425 14.299 11.131 1.00 12.57 83 SER A CA 1
ATOM 644 C C . SER A 1 103 ? 6.072 13.809 10.624 1.00 12.36 83 SER A C 1
ATOM 645 O O . SER A 1 103 ? 5.055 13.750 11.355 1.00 11.58 83 SER A O 1
ATOM 648 N N . GLY A 1 104 ? 6.037 13.462 9.340 1.00 11.07 84 GLY A N 1
ATOM 649 C CA . GLY A 1 104 ? 4.764 12.943 8.763 1.00 9.98 84 GLY A CA 1
ATOM 650 C C . GLY A 1 104 ? 4.474 11.521 9.204 1.00 9.71 84 GLY A C 1
ATOM 651 O O . GLY A 1 104 ? 5.378 10.793 9.677 1.00 10.89 84 GLY A O 1
ATOM 652 N N . GLY A 1 105 ? 3.255 11.083 8.913 1.00 10.70 85 GLY A N 1
ATOM 653 C CA . GLY A 1 105 ? 2.777 9.740 9.226 1.00 10.93 85 GLY A CA 1
ATOM 654 C C . GLY A 1 105 ? 2.230 9.664 10.623 1.00 11.07 85 GLY A C 1
ATOM 655 O O . GLY A 1 105 ? 2.985 9.831 11.570 1.00 12.25 85 GLY A O 1
ATOM 656 N N . THR A 1 106 ? 0.911 9.595 10.732 1.00 11.82 86 THR A N 1
ATOM 657 C CA . THR A 1 106 ? 0.196 9.536 12.020 1.00 12.52 86 THR A CA 1
ATOM 658 C C . THR A 1 106 ? -0.607 8.249 12.098 1.00 11.82 86 THR A C 1
ATOM 659 O O . THR A 1 106 ? -1.737 8.200 12.582 1.00 12.22 86 THR A O 1
ATOM 663 N N . ASP A 1 107 ? -0.004 7.142 11.663 1.00 9.88 87 ASP A N 1
ATOM 664 C CA . ASP A 1 107 ? -0.720 5.900 11.552 1.00 9.67 87 ASP A CA 1
ATOM 665 C C . ASP A 1 107 ? -1.426 5.531 12.864 1.00 10.77 87 ASP A C 1
ATOM 666 O O . ASP A 1 107 ? -0.902 5.740 13.963 1.00 10.29 87 ASP A O 1
ATOM 671 N N . GLY A 1 108 ? -2.612 4.972 12.716 1.00 9.47 88 GLY A N 1
ATOM 672 C CA . GLY A 1 108 ? -3.451 4.556 13.840 1.00 10.63 88 GLY A CA 1
ATOM 673 C C . GLY A 1 108 ? -4.105 5.758 14.526 1.00 10.35 88 GLY A C 1
ATOM 674 O O . GLY A 1 108 ? -4.748 6.580 13.868 1.00 10.50 88 GLY A O 1
ATOM 675 N N . VAL A 1 109 ? -3.902 5.856 15.844 1.00 9.25 89 VAL A N 1
ATOM 676 C CA . VAL A 1 109 ? -4.558 6.894 16.598 1.00 9.96 89 VAL A CA 1
ATOM 677 C C . VAL A 1 109 ? -3.816 8.212 16.668 1.00 9.30 89 VAL A C 1
ATOM 678 O O . VAL A 1 109 ? -4.339 9.193 17.213 1.00 9.25 89 VAL A O 1
ATOM 682 N N . ILE A 1 110 ? -2.587 8.254 16.178 1.00 8.93 90 ILE A N 1
ATOM 683 C CA . ILE A 1 110 ? -1.715 9.424 16.399 1.00 9.70 90 ILE A CA 1
ATOM 684 C C . ILE A 1 110 ? -2.430 10.642 15.816 1.00 10.42 90 ILE A C 1
ATOM 685 O O . ILE A 1 110 ? -2.961 10.550 14.716 1.00 8.61 90 ILE A O 1
ATOM 690 N N . SER A 1 111 ? -2.466 11.723 16.560 1.00 8.40 91 SER A N 1
ATOM 691 C CA . SER A 1 111 ? -3.216 12.894 16.188 1.00 8.35 91 SER A CA 1
ATOM 692 C C . SER A 1 111 ? -2.268 13.991 15.703 1.00 9.21 91 SER A C 1
ATOM 693 O O . SER A 1 111 ? -1.338 14.366 16.425 1.00 9.70 91 SER A O 1
ATOM 696 N N . PRO A 1 112 ? -2.578 14.615 14.559 1.00 9.66 92 PRO A N 1
ATOM 697 C CA . PRO A 1 112 ? -1.702 15.681 14.058 1.00 10.18 92 PRO A CA 1
ATOM 698 C C . PRO A 1 112 ? -1.667 16.814 15.034 1.00 9.53 92 PRO A C 1
ATOM 699 O O . PRO A 1 112 ? -2.733 17.190 15.557 1.00 9.75 92 PRO A O 1
ATOM 703 N N . HIS A 1 113 ? -0.485 17.382 15.236 1.00 8.34 93 HIS A N 1
ATOM 704 C CA . HIS A 1 113 ? -0.276 18.382 16.247 1.00 8.55 93 HIS A CA 1
ATOM 705 C C . HIS A 1 113 ? 1.069 19.051 16.044 1.00 8.90 93 HIS A C 1
ATOM 706 O O . HIS A 1 113 ? 1.886 18.606 15.297 1.00 9.59 93 HIS A O 1
ATOM 713 N N . ALA A 1 114 ? 1.266 20.147 16.758 1.00 9.49 94 ALA A N 1
ATOM 714 C CA . ALA A 1 114 ? 2.528 20.844 16.754 1.00 9.78 94 ALA A CA 1
ATOM 715 C C . ALA A 1 114 ? 2.827 21.258 18.210 1.00 9.73 94 ALA A C 1
ATOM 716 O O . ALA A 1 114 ? 1.931 21.740 18.945 1.00 10.32 94 ALA A O 1
ATOM 718 N N . THR A 1 115 ? 4.060 21.086 18.615 1.00 8.80 95 THR A N 1
ATOM 719 C CA . THR A 1 115 ? 4.575 21.591 19.831 1.00 9.07 95 THR A CA 1
ATOM 720 C C . THR A 1 115 ? 5.378 22.817 19.534 1.00 10.38 95 THR A C 1
ATOM 721 O O . THR A 1 115 ? 6.367 22.754 18.792 1.00 10.04 95 THR A O 1
ATOM 725 N N A ILE A 1 116 ? 4.983 23.942 20.137 0.50 10.58 96 ILE A N 1
ATOM 726 N N B ILE A 1 116 ? 4.992 23.940 20.136 0.50 10.27 96 ILE A N 1
ATOM 727 C CA A ILE A 1 116 ? 5.580 25.270 19.901 0.50 10.41 96 ILE A CA 1
ATOM 728 C CA B ILE A 1 116 ? 5.585 25.254 19.856 0.50 9.87 96 ILE A CA 1
ATOM 729 C C A ILE A 1 116 ? 6.452 25.641 21.086 0.50 10.10 96 ILE A C 1
ATOM 730 C C B ILE A 1 116 ? 6.423 25.688 21.055 0.50 9.81 96 ILE A C 1
ATOM 731 O O A ILE A 1 116 ? 6.042 25.453 22.235 0.50 9.61 96 ILE A O 1
ATOM 732 O O B ILE A 1 116 ? 5.952 25.595 22.186 0.50 9.70 96 ILE A O 1
ATOM 741 N N . PHE A 1 117 ? 7.681 26.100 20.823 1.00 9.41 97 PHE A N 1
ATOM 742 C CA . PHE A 1 117 ? 8.593 26.546 21.873 1.00 9.76 97 PHE A CA 1
ATOM 743 C C . PHE A 1 117 ? 8.789 28.042 21.655 1.00 9.42 97 PHE A C 1
ATOM 744 O O . PHE A 1 117 ? 9.155 28.470 20.543 1.00 11.06 97 PHE A O 1
ATOM 752 N N . ALA A 1 118 ? 8.598 28.824 22.714 1.00 10.47 98 ALA A N 1
ATOM 753 C CA . ALA A 1 118 ? 8.832 30.241 22.606 1.00 11.43 98 ALA A CA 1
ATOM 754 C C . ALA A 1 118 ? 9.590 30.732 23.846 1.00 10.99 98 ALA A C 1
ATOM 755 O O . ALA A 1 118 ? 9.503 30.157 24.905 1.00 12.14 98 ALA A O 1
ATOM 757 N N . THR A 1 119 ? 10.397 31.779 23.657 1.00 12.90 99 THR A N 1
ATOM 758 C CA . THR A 1 119 ? 11.052 32.442 24.803 1.00 12.90 99 THR A CA 1
ATOM 759 C C . THR A 1 119 ? 10.013 33.326 25.509 1.00 13.40 99 THR A C 1
ATOM 760 O O . THR A 1 119 ? 8.987 33.692 24.976 1.00 12.82 99 THR A O 1
ATOM 764 N N . VAL A 1 120 ? 10.270 33.572 26.789 1.00 13.98 100 VAL A N 1
ATOM 765 C CA . VAL A 1 120 ? 9.370 34.276 27.688 1.00 13.32 100 VAL A CA 1
ATOM 766 C C . VAL A 1 120 ? 10.040 35.639 28.057 1.00 16.84 100 VAL A C 1
ATOM 767 O O . VAL A 1 120 ? 11.174 35.616 28.407 1.00 15.97 100 VAL A O 1
ATOM 771 N N . PRO A 1 121 ? 9.309 36.770 27.888 1.00 18.39 101 PRO A N 1
ATOM 772 C CA . PRO A 1 121 ? 9.869 38.058 28.325 1.00 21.49 101 PRO A CA 1
ATOM 773 C C . PRO A 1 121 ? 10.296 38.055 29.798 1.00 20.49 101 PRO A C 1
ATOM 774 O O . PRO A 1 121 ? 9.678 37.400 30.636 1.00 17.09 101 PRO A O 1
ATOM 778 N N . ALA A 1 122 ? 11.384 38.784 30.112 1.00 22.04 102 ALA A N 1
ATOM 779 C CA . ALA A 1 122 ? 11.951 38.830 31.467 1.00 23.22 102 ALA A CA 1
ATOM 780 C C . ALA A 1 122 ? 10.948 39.191 32.583 1.00 19.94 102 ALA A C 1
ATOM 781 O O . ALA A 1 122 ? 11.035 38.679 33.712 1.00 23.24 102 ALA A O 1
ATOM 783 N N . ASP A 1 123 ? 9.973 40.034 32.244 1.00 22.61 103 ASP A N 1
ATOM 784 C CA . ASP A 1 123 ? 8.958 40.451 33.157 1.00 21.16 103 ASP A CA 1
ATOM 785 C C . ASP A 1 123 ? 7.871 39.408 33.396 1.00 21.03 103 ASP A C 1
ATOM 786 O O . ASP A 1 123 ? 6.947 39.642 34.177 1.00 24.32 103 ASP A O 1
ATOM 791 N N . LYS A 1 124 ? 8.026 38.214 32.819 1.00 18.78 104 LYS A N 1
ATOM 792 C CA . LYS A 1 124 ? 7.103 37.136 33.053 1.00 20.48 104 LYS A CA 1
ATOM 793 C C . LYS A 1 124 ? 7.763 35.888 33.693 1.00 21.83 104 LYS A C 1
ATOM 794 O O . LYS A 1 124 ? 7.152 34.869 33.849 1.00 23.80 104 LYS A O 1
ATOM 800 N N . VAL A 1 125 ? 9.021 35.977 34.068 1.00 19.00 105 VAL A N 1
ATOM 801 C CA . VAL A 1 125 ? 9.769 34.829 34.591 1.00 21.35 105 VAL A CA 1
ATOM 802 C C . VAL A 1 125 ? 10.157 35.016 36.038 1.00 21.47 105 VAL A C 1
ATOM 803 O O . VAL A 1 125 ? 10.560 36.123 36.430 1.00 20.05 105 VAL A O 1
ATOM 807 N N . THR A 1 126 ? 10.132 33.942 36.814 1.00 19.31 106 THR A N 1
ATOM 808 C CA . THR A 1 126 ? 10.659 33.933 38.153 1.00 20.06 106 THR A CA 1
ATOM 809 C C . THR A 1 126 ? 11.891 33.036 38.103 1.00 20.18 106 THR A C 1
ATOM 810 O O . THR A 1 126 ? 11.773 31.863 37.874 1.00 18.97 106 THR A O 1
ATOM 814 N N . LYS A 1 127 ? 13.083 33.570 38.261 1.00 18.43 107 LYS A N 1
ATOM 815 C CA . LYS A 1 127 ? 14.296 32.780 38.143 1.00 19.55 107 LYS A CA 1
ATOM 816 C C . LYS A 1 127 ? 14.378 31.764 39.323 1.00 20.03 107 LYS A C 1
ATOM 817 O O . LYS A 1 127 ? 14.086 32.112 40.460 1.00 22.05 107 LYS A O 1
ATOM 823 N N . THR A 1 128 ? 14.832 30.552 39.093 1.00 17.90 108 THR A N 1
ATOM 824 C CA . THR A 1 128 ? 14.958 29.542 40.119 1.00 17.60 108 THR A CA 1
ATOM 825 C C . THR A 1 128 ? 16.221 28.752 39.867 1.00 16.93 108 THR A C 1
ATOM 826 O O . THR A 1 128 ? 16.673 28.721 38.712 1.00 18.36 108 THR A O 1
ATOM 830 N N . ASP A 1 129 ? 16.785 28.153 40.901 1.00 17.34 109 ASP A N 1
ATOM 831 C CA . ASP A 1 129 ? 17.930 27.286 40.685 1.00 20.54 109 ASP A CA 1
ATOM 832 C C . ASP A 1 129 ? 17.510 25.924 40.221 1.00 19.54 109 ASP A C 1
ATOM 833 O O . ASP A 1 129 ? 18.380 25.139 39.927 1.00 20.43 109 ASP A O 1
ATOM 838 N N . GLU A 1 130 ? 16.209 25.637 40.194 1.00 17.66 110 GLU A N 1
ATOM 839 C CA . GLU A 1 130 ? 15.786 24.328 39.746 1.00 18.16 110 GLU A CA 1
ATOM 840 C C . GLU A 1 130 ? 16.032 24.157 38.270 1.00 14.37 110 GLU A C 1
ATOM 841 O O . GLU A 1 130 ? 15.922 25.124 37.511 1.00 13.82 110 GLU A O 1
ATOM 847 N N . PRO A 1 131 ? 16.272 22.930 37.844 1.00 13.20 111 PRO A N 1
ATOM 848 C CA . PRO A 1 131 ? 16.396 22.724 36.379 1.00 13.20 111 PRO A CA 1
ATOM 849 C C . PRO A 1 131 ? 15.067 23.034 35.676 1.00 12.64 111 PRO A C 1
ATOM 850 O O . PRO A 1 131 ? 14.009 22.503 36.109 1.00 11.77 111 PRO A O 1
ATOM 854 N N . ARG A 1 132 ? 15.109 23.891 34.664 1.00 11.59 112 ARG A N 1
ATOM 855 C CA . ARG A 1 132 ? 13.919 24.199 33.815 1.00 11.01 112 ARG A CA 1
ATOM 856 C C . ARG A 1 132 ? 14.325 24.165 32.334 1.00 10.78 112 ARG A C 1
ATOM 857 O O . ARG A 1 132 ? 15.519 24.268 31.966 1.00 9.83 112 ARG A O 1
ATOM 865 N N A LEU A 1 133 ? 13.317 24.054 31.471 0.50 10.52 113 LEU A N 1
ATOM 866 N N B LEU A 1 133 ? 13.320 24.016 31.479 0.50 10.34 113 LEU A N 1
ATOM 867 C CA A LEU A 1 133 ? 13.521 23.767 30.079 0.50 11.22 113 LEU A CA 1
ATOM 868 C CA B LEU A 1 133 ? 13.482 23.774 30.070 0.50 10.85 113 LEU A CA 1
ATOM 869 C C A LEU A 1 133 ? 14.293 24.876 29.389 0.50 12.08 113 LEU A C 1
ATOM 870 C C B LEU A 1 133 ? 14.296 24.874 29.402 0.50 11.90 113 LEU A C 1
ATOM 871 O O A LEU A 1 133 ? 14.055 26.061 29.641 0.50 13.12 113 LEU A O 1
ATOM 872 O O B LEU A 1 133 ? 14.087 26.053 29.688 0.50 12.99 113 LEU A O 1
ATOM 881 N N . THR A 1 134 ? 15.275 24.477 28.591 1.00 12.12 114 THR A N 1
ATOM 882 C CA . THR A 1 134 ? 16.011 25.445 27.726 1.00 11.33 114 THR A CA 1
ATOM 883 C C . THR A 1 134 ? 16.189 24.814 26.351 1.00 11.25 114 THR A C 1
ATOM 884 O O . THR A 1 134 ? 16.222 23.592 26.215 1.00 11.52 114 THR A O 1
ATOM 888 N N . VAL A 1 135 ? 16.280 25.672 25.332 1.00 12.10 115 VAL A N 1
ATOM 889 C CA . VAL A 1 135 ? 16.402 25.305 23.957 1.00 12.72 115 VAL A CA 1
ATOM 890 C C . VAL A 1 135 ? 17.589 26.016 23.300 1.00 14.92 115 VAL A C 1
ATOM 891 O O . VAL A 1 135 ? 17.806 27.228 23.511 1.00 14.13 115 VAL A O 1
ATOM 895 N N . GLY A 1 136 ? 18.406 25.237 22.590 1.00 12.54 116 GLY A N 1
ATOM 896 C CA . GLY A 1 136 ? 19.444 25.842 21.766 1.00 13.81 116 GLY A CA 1
ATOM 897 C C . GLY A 1 136 ? 19.345 25.367 20.369 1.00 11.73 116 GLY A C 1
ATOM 898 O O . GLY A 1 136 ? 18.904 24.219 20.096 1.00 13.82 116 GLY A O 1
ATOM 899 N N . VAL A 1 137 ? 19.768 26.233 19.430 1.00 14.34 117 VAL A N 1
ATOM 900 C CA . VAL A 1 137 ? 19.600 25.955 17.998 1.00 16.62 117 VAL A CA 1
ATOM 901 C C . VAL A 1 137 ? 20.908 26.236 17.280 1.00 17.29 117 VAL A C 1
ATOM 902 O O . VAL A 1 137 ? 21.660 27.102 17.691 1.00 19.74 117 VAL A O 1
ATOM 906 N N . ALA A 1 138 ? 21.219 25.422 16.277 1.00 17.27 118 ALA A N 1
ATOM 907 C CA . ALA A 1 138 ? 22.419 25.640 15.450 1.00 17.62 118 ALA A CA 1
ATOM 908 C C . ALA A 1 138 ? 22.238 25.041 14.129 1.00 18.98 118 ALA A C 1
ATOM 909 O O . ALA A 1 138 ? 21.449 24.149 13.962 1.00 17.59 118 ALA A O 1
ATOM 911 N N . MET A 1 139 ? 22.947 25.593 13.154 1.00 19.52 119 MET A N 1
ATOM 912 C CA . MET A 1 139 ? 23.028 24.994 11.824 1.00 21.40 119 MET A CA 1
ATOM 913 C C . MET A 1 139 ? 24.448 24.523 11.630 1.00 20.42 119 MET A C 1
ATOM 914 O O . MET A 1 139 ? 25.403 25.217 12.013 1.00 23.88 119 MET A O 1
ATOM 919 N N . SER A 1 140 ? 24.611 23.358 11.014 1.00 21.96 120 SER A N 1
ATOM 920 C CA . SER A 1 140 ? 25.968 22.829 10.844 1.00 20.29 120 SER A CA 1
ATOM 921 C C . SER A 1 140 ? 26.597 23.504 9.629 1.00 23.80 120 SER A C 1
ATOM 922 O O . SER A 1 140 ? 25.939 24.261 8.922 1.00 27.30 120 SER A O 1
ATOM 925 N N . GLU A 1 141 ? 27.848 23.175 9.373 1.00 27.10 121 GLU A N 1
ATOM 926 C CA . GLU A 1 141 ? 28.458 23.487 8.062 1.00 33.11 121 GLU A CA 1
ATOM 927 C C . GLU A 1 141 ? 27.667 22.788 6.969 1.00 30.43 121 GLU A C 1
ATOM 928 O O . GLU A 1 141 ? 26.948 21.796 7.203 1.00 27.66 121 GLU A O 1
ATOM 934 N N . GLN A 1 142 ? 27.913 23.205 5.741 1.00 32.86 122 GLN A N 1
ATOM 935 C CA . GLN A 1 142 ? 27.238 22.589 4.597 1.00 31.72 122 GLN A CA 1
ATOM 936 C C . GLN A 1 142 ? 27.516 21.080 4.542 1.00 28.50 122 GLN A C 1
ATOM 937 O O . GLN A 1 142 ? 28.632 20.653 4.794 1.00 27.32 122 GLN A O 1
ATOM 943 N N . LEU A 1 143 ? 26.490 20.287 4.259 1.00 25.66 123 LEU A N 1
ATOM 944 C CA . LEU A 1 143 ? 26.605 18.835 4.205 1.00 32.29 123 LEU A CA 1
ATOM 945 C C . LEU A 1 143 ? 26.470 18.421 2.744 1.00 37.85 123 LEU A C 1
ATOM 946 O O . LEU A 1 143 ? 25.366 18.461 2.193 1.00 39.74 123 LEU A O 1
ATOM 951 N N . LEU A 1 144 ? 27.591 18.008 2.157 1.00 31.83 124 LEU A N 1
ATOM 952 C CA . LEU A 1 144 ? 27.642 17.628 0.749 1.00 33.19 124 LEU A CA 1
ATOM 953 C C . LEU A 1 144 ? 27.109 16.234 0.543 1.00 30.55 124 LEU A C 1
ATOM 954 O O . LEU A 1 144 ? 27.163 15.416 1.460 1.00 28.94 124 LEU A O 1
ATOM 959 N N . PRO A 1 145 ? 26.576 15.921 -0.671 1.00 33.49 125 PRO A N 1
ATOM 960 C CA . PRO A 1 145 ? 26.034 14.570 -0.858 1.00 32.15 125 PRO A CA 1
ATOM 961 C C . PRO A 1 145 ? 26.971 13.421 -0.442 1.00 28.95 125 PRO A C 1
ATOM 962 O O . PRO A 1 145 ? 26.511 12.423 0.108 1.00 29.74 125 PRO A O 1
ATOM 966 N N . GLU A 1 146 ? 28.278 13.545 -0.699 1.00 25.88 126 GLU A N 1
ATOM 967 C CA . GLU A 1 146 ? 29.205 12.485 -0.372 1.00 25.04 126 GLU A CA 1
ATOM 968 C C . GLU A 1 146 ? 29.510 12.449 1.122 1.00 26.28 126 GLU A C 1
ATOM 969 O O . GLU A 1 146 ? 30.187 11.525 1.553 1.00 24.45 126 GLU A O 1
ATOM 975 N N . ASP A 1 147 ? 29.091 13.485 1.871 1.00 28.88 127 ASP A N 1
ATOM 976 C CA . ASP A 1 147 ? 29.146 13.472 3.370 1.00 29.81 127 ASP A CA 1
ATOM 977 C C . ASP A 1 147 ? 28.059 12.579 3.986 1.00 27.71 127 ASP A C 1
ATOM 978 O O . ASP A 1 147 ? 28.228 11.988 5.077 1.00 22.68 127 ASP A O 1
ATOM 983 N N . ILE A 1 148 ? 26.936 12.448 3.286 1.00 26.11 128 ILE A N 1
ATOM 984 C CA . ILE A 1 148 ? 25.767 11.849 3.912 1.00 23.60 128 ILE A CA 1
ATOM 985 C C . ILE A 1 148 ? 26.011 10.415 4.261 1.00 20.33 128 ILE A C 1
ATOM 986 O O . ILE A 1 148 ? 26.388 9.612 3.418 1.00 27.41 128 ILE A O 1
ATOM 991 N N . GLY A 1 149 ? 25.836 10.064 5.531 1.00 19.70 129 GLY A N 1
ATOM 992 C CA . GLY A 1 149 ? 26.029 8.744 5.994 1.00 15.97 129 GLY A CA 1
ATOM 993 C C . GLY A 1 149 ? 27.452 8.328 6.309 1.00 18.39 129 GLY A C 1
ATOM 994 O O . GLY A 1 149 ? 27.694 7.164 6.598 1.00 20.80 129 GLY A O 1
ATOM 995 N N . ARG A 1 150 ? 28.357 9.299 6.261 1.00 21.36 130 ARG A N 1
ATOM 996 C CA . ARG A 1 150 ? 29.775 9.055 6.434 1.00 19.61 130 ARG A CA 1
ATOM 997 C C . ARG A 1 150 ? 30.318 9.904 7.538 1.00 18.88 130 ARG A C 1
ATOM 998 O O . ARG A 1 150 ? 29.668 10.804 8.029 1.00 17.96 130 ARG A O 1
ATOM 1006 N N . THR A 1 151 ? 31.566 9.665 7.889 1.00 17.51 131 THR A N 1
ATOM 1007 C CA . THR A 1 151 ? 32.143 10.406 9.029 1.00 17.67 131 THR A CA 1
ATOM 1008 C C . THR A 1 151 ? 32.225 11.895 8.898 1.00 18.17 131 THR A C 1
ATOM 1009 O O . THR A 1 151 ? 32.256 12.560 9.947 1.00 19.79 131 THR A O 1
ATOM 1013 N N . ALA A 1 152 ? 32.295 12.470 7.682 1.00 18.04 132 ALA A N 1
ATOM 1014 C CA . ALA A 1 152 ? 32.231 13.918 7.509 1.00 21.09 132 ALA A CA 1
ATOM 1015 C C . ALA A 1 152 ? 30.932 14.474 7.994 1.00 18.24 132 ALA A C 1
ATOM 1016 O O . ALA A 1 152 ? 30.933 15.486 8.649 1.00 19.84 132 ALA A O 1
ATOM 1018 N N . MET A 1 153 ? 29.826 13.801 7.678 1.00 18.11 133 MET A N 1
ATOM 1019 C CA . MET A 1 153 ? 28.519 14.184 8.318 1.00 19.12 133 MET A CA 1
ATOM 1020 C C . MET A 1 153 ? 28.570 14.127 9.868 1.00 17.67 133 MET A C 1
ATOM 1021 O O . MET A 1 153 ? 28.093 15.050 10.557 1.00 19.50 133 MET A O 1
ATOM 1026 N N . ILE A 1 154 ? 29.077 13.024 10.389 1.00 15.14 134 ILE A N 1
ATOM 1027 C CA . ILE A 1 154 ? 29.220 12.816 11.828 1.00 15.73 134 ILE A CA 1
ATOM 1028 C C . ILE A 1 154 ? 29.995 13.957 12.473 1.00 18.10 134 ILE A C 1
ATOM 1029 O O . ILE A 1 154 ? 29.541 14.533 13.487 1.00 15.74 134 ILE A O 1
ATOM 1034 N N A THR A 1 155 ? 31.140 14.345 11.907 0.50 17.99 135 THR A N 1
ATOM 1035 N N B THR A 1 155 ? 31.140 14.325 11.889 0.50 17.43 135 THR A N 1
ATOM 1036 C CA A THR A 1 155 ? 31.908 15.448 12.503 0.50 18.88 135 THR A CA 1
ATOM 1037 C CA B THR A 1 155 ? 31.963 15.443 12.380 0.50 18.12 135 THR A CA 1
ATOM 1038 C C A THR A 1 155 ? 31.225 16.816 12.387 0.50 18.85 135 THR A C 1
ATOM 1039 C C B THR A 1 155 ? 31.248 16.801 12.363 0.50 18.35 135 THR A C 1
ATOM 1040 O O A THR A 1 155 ? 31.237 17.582 13.345 0.50 19.47 135 THR A O 1
ATOM 1041 O O B THR A 1 155 ? 31.259 17.534 13.352 0.50 18.97 135 THR A O 1
ATOM 1048 N N . LYS A 1 156 ? 30.610 17.108 11.234 1.00 17.58 136 LYS A N 1
ATOM 1049 C CA . LYS A 1 156 ? 29.922 18.370 11.045 1.00 18.56 136 LYS A CA 1
ATOM 1050 C C . LYS A 1 156 ? 28.712 18.463 11.989 1.00 15.96 136 LYS A C 1
ATOM 1051 O O . LYS A 1 156 ? 28.423 19.529 12.594 1.00 16.83 136 LYS A O 1
ATOM 1057 N N . VAL A 1 157 ? 28.018 17.328 12.092 1.00 16.95 137 VAL A N 1
ATOM 1058 C CA . VAL A 1 157 ? 26.892 17.271 13.092 1.00 16.48 137 VAL A CA 1
ATOM 1059 C C . VAL A 1 157 ? 27.364 17.511 14.508 1.00 14.24 137 VAL A C 1
ATOM 1060 O O . VAL A 1 157 ? 26.764 18.327 15.251 1.00 13.35 137 VAL A O 1
ATOM 1064 N N . ALA A 1 158 ? 28.393 16.771 14.904 1.00 14.79 138 ALA A N 1
ATOM 1065 C CA . ALA A 1 158 ? 28.920 16.852 16.223 1.00 17.48 138 ALA A CA 1
ATOM 1066 C C . ALA A 1 158 ? 29.251 18.301 16.583 1.00 18.11 138 ALA A C 1
ATOM 1067 O O . ALA A 1 158 ? 28.925 18.804 17.690 1.00 15.71 138 ALA A O 1
ATOM 1069 N N . ALA A 1 159 ? 29.928 19.002 15.679 1.00 18.75 139 ALA A N 1
ATOM 1070 C CA . ALA A 1 159 ? 30.256 20.386 15.982 1.00 18.22 139 ALA A CA 1
ATOM 1071 C C . ALA A 1 159 ? 29.013 21.307 16.137 1.00 17.97 139 ALA A C 1
ATOM 1072 O O . ALA A 1 159 ? 28.984 22.208 17.012 1.00 19.69 139 ALA A O 1
ATOM 1074 N N . ALA A 1 160 ? 28.007 21.104 15.308 1.00 16.62 140 ALA A N 1
ATOM 1075 C CA . ALA A 1 160 ? 26.772 21.882 15.426 1.00 16.36 140 ALA A CA 1
ATOM 1076 C C . ALA A 1 160 ? 26.013 21.513 16.681 1.00 15.26 140 ALA A C 1
ATOM 1077 O O . ALA A 1 160 ? 25.344 22.362 17.261 1.00 14.18 140 ALA A O 1
ATOM 1079 N N . VAL A 1 161 ? 26.122 20.258 17.121 1.00 14.69 141 VAL A N 1
ATOM 1080 C CA . VAL A 1 161 ? 25.420 19.862 18.363 1.00 13.60 141 VAL A CA 1
ATOM 1081 C C . VAL A 1 161 ? 26.123 20.549 19.570 1.00 15.45 141 VAL A C 1
ATOM 1082 O O . VAL A 1 161 ? 25.458 21.112 20.444 1.00 14.79 141 VAL A O 1
ATOM 1086 N N . LYS A 1 162 ? 27.469 20.636 19.543 1.00 13.73 142 LYS A N 1
ATOM 1087 C CA . LYS A 1 162 ? 28.151 21.366 20.605 1.00 15.53 142 LYS A CA 1
ATOM 1088 C C . LYS A 1 162 ? 27.753 22.845 20.584 1.00 15.40 142 LYS A C 1
ATOM 1089 O O . LYS A 1 162 ? 27.662 23.465 21.629 1.00 15.03 142 LYS A O 1
ATOM 1095 N N . ASP A 1 163 ? 27.559 23.402 19.379 1.00 15.35 143 ASP A N 1
ATOM 1096 C CA . ASP A 1 163 ? 27.183 24.807 19.208 1.00 16.74 143 ASP A CA 1
ATOM 1097 C C . ASP A 1 163 ? 25.803 25.029 19.869 1.00 17.21 143 ASP A C 1
ATOM 1098 O O . ASP A 1 163 ? 25.616 25.901 20.731 1.00 16.11 143 ASP A O 1
ATOM 1103 N N . ALA A 1 164 ? 24.847 24.191 19.444 1.00 15.43 144 ALA A N 1
ATOM 1104 C CA . ALA A 1 164 ? 23.489 24.255 20.030 1.00 15.11 144 ALA A CA 1
ATOM 1105 C C . ALA A 1 164 ? 23.444 24.049 21.545 1.00 14.67 144 ALA A C 1
ATOM 1106 O O . ALA A 1 164 ? 22.642 24.737 22.256 1.00 16.19 144 ALA A O 1
ATOM 1108 N N A MET A 1 165 ? 24.252 23.110 22.044 0.50 14.65 145 MET A N 1
ATOM 1109 N N B MET A 1 165 ? 24.249 23.115 22.038 0.50 15.20 145 MET A N 1
ATOM 1110 C CA A MET A 1 165 ? 24.287 22.830 23.480 0.50 16.38 145 MET A CA 1
ATOM 1111 C CA B MET A 1 165 ? 24.275 22.822 23.460 0.50 17.66 145 MET A CA 1
ATOM 1112 C C A MET A 1 165 ? 24.733 24.094 24.215 0.50 17.19 145 MET A C 1
ATOM 1113 C C B MET A 1 165 ? 24.737 24.081 24.213 0.50 17.89 145 MET A C 1
ATOM 1114 O O A MET A 1 165 ? 24.118 24.515 25.216 0.50 15.73 145 MET A O 1
ATOM 1115 O O B MET A 1 165 ? 24.120 24.499 25.213 0.50 16.29 145 MET A O 1
ATOM 1124 N N . ALA A 1 166 ? 25.786 24.734 23.699 1.00 15.97 146 ALA A N 1
ATOM 1125 C CA . ALA A 1 166 ? 26.239 26.017 24.262 1.00 17.09 146 ALA A CA 1
ATOM 1126 C C . ALA A 1 166 ? 25.171 27.091 24.187 1.00 15.87 146 ALA A C 1
ATOM 1127 O O . ALA A 1 166 ? 24.934 27.829 25.184 1.00 14.08 146 ALA A O 1
ATOM 1129 N N . ASP A 1 167 ? 24.459 27.163 23.060 1.00 17.43 147 ASP A N 1
ATOM 1130 C CA . ASP A 1 167 ? 23.390 28.136 22.835 1.00 17.63 147 ASP A CA 1
ATOM 1131 C C . ASP A 1 167 ? 22.241 27.946 23.861 1.00 17.73 147 ASP A C 1
ATOM 1132 O O . ASP A 1 167 ? 21.626 28.903 24.263 1.00 18.72 147 ASP A O 1
ATOM 1137 N N . ALA A 1 168 ? 22.060 26.714 24.375 1.00 16.12 148 ALA A N 1
ATOM 1138 C CA . ALA A 1 168 ? 21.008 26.440 25.351 1.00 15.29 148 ALA A CA 1
ATOM 1139 C C . ALA A 1 168 ? 21.491 26.720 26.769 1.00 15.00 148 ALA A C 1
ATOM 1140 O O . ALA A 1 168 ? 20.726 26.529 27.750 1.00 14.89 148 ALA A O 1
ATOM 1142 N N . GLY A 1 169 ? 22.793 27.088 26.951 1.00 13.90 149 GLY A N 1
ATOM 1143 C CA . GLY A 1 169 ? 23.270 27.282 28.321 1.00 15.70 149 GLY A CA 1
ATOM 1144 C C . GLY A 1 169 ? 23.633 25.983 29.036 1.00 15.36 149 GLY A C 1
ATOM 1145 O O . GLY A 1 169 ? 23.669 25.969 30.229 1.00 16.86 149 GLY A O 1
ATOM 1146 N N . ILE A 1 170 ? 23.934 24.887 28.297 1.00 13.45 150 ILE A N 1
ATOM 1147 C CA . ILE A 1 170 ? 24.139 23.611 28.892 1.00 14.48 150 ILE A CA 1
ATOM 1148 C C . ILE A 1 170 ? 25.604 23.260 28.767 1.00 16.03 150 ILE A C 1
ATOM 1149 O O . ILE A 1 170 ? 26.088 23.196 27.641 1.00 15.43 150 ILE A O 1
ATOM 1154 N N . THR A 1 171 ? 26.261 22.980 29.887 1.00 16.18 151 THR A N 1
ATOM 1155 C CA . THR A 1 171 ? 27.670 22.494 29.829 1.00 18.86 151 THR A CA 1
ATOM 1156 C C . THR A 1 171 ? 27.812 21.022 30.073 1.00 20.11 151 THR A C 1
ATOM 1157 O O . THR A 1 171 ? 28.732 20.435 29.601 1.00 21.21 151 THR A O 1
ATOM 1161 N N . ASP A 1 172 ? 26.895 20.415 30.834 1.00 17.16 152 ASP A N 1
ATOM 1162 C CA . ASP A 1 172 ? 26.933 18.987 31.119 1.00 16.87 152 ASP A CA 1
ATOM 1163 C C . ASP A 1 172 ? 26.007 18.271 30.148 1.00 14.42 152 ASP A C 1
ATOM 1164 O O . ASP A 1 172 ? 24.791 18.521 30.156 1.00 14.13 152 ASP A O 1
ATOM 1169 N N . PRO A 1 173 ? 26.554 17.345 29.342 1.00 14.34 153 PRO A N 1
ATOM 1170 C CA . PRO A 1 173 ? 25.626 16.608 28.473 1.00 15.80 153 PRO A CA 1
ATOM 1171 C C . PRO A 1 173 ? 24.502 15.898 29.179 1.00 15.61 153 PRO A C 1
ATOM 1172 O O . PRO A 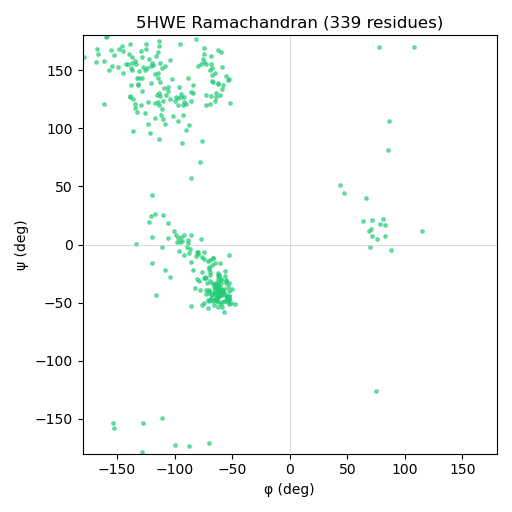1 173 ? 23.460 15.540 28.526 1.00 14.63 153 PRO A O 1
ATOM 1176 N N . ALA A 1 174 ? 24.658 15.590 30.446 1.00 13.38 154 ALA A N 1
ATOM 1177 C CA . ALA A 1 174 ? 23.586 14.989 31.210 1.00 14.03 154 ALA A CA 1
ATOM 1178 C C . ALA A 1 174 ? 22.342 15.819 31.305 1.00 12.54 154 ALA A C 1
ATOM 1179 O O . ALA A 1 174 ? 21.303 15.278 31.585 1.00 14.22 154 ALA A O 1
ATOM 1181 N N . ASP A 1 175 ? 22.433 17.102 30.986 1.00 12.58 155 ASP A N 1
ATOM 1182 C CA . ASP A 1 175 ? 21.284 17.966 31.003 1.00 12.88 155 ASP A CA 1
ATOM 1183 C C . ASP A 1 175 ? 20.624 18.121 29.636 1.00 11.85 155 ASP A C 1
ATOM 1184 O O . ASP A 1 175 ? 19.637 18.837 29.530 1.00 10.49 155 ASP A O 1
ATOM 1189 N N . VAL A 1 176 ? 21.141 17.421 28.622 1.00 11.86 156 VAL A N 1
ATOM 1190 C CA . VAL A 1 176 ? 20.527 17.351 27.298 1.00 14.65 156 VAL A CA 1
ATOM 1191 C C . VAL A 1 176 ? 19.608 16.116 27.302 1.00 11.93 156 VAL A C 1
ATOM 1192 O O . VAL A 1 176 ? 20.049 14.989 27.592 1.00 12.99 156 VAL A O 1
ATOM 1196 N N . HIS A 1 177 ? 18.341 16.330 26.937 1.00 10.98 157 HIS A N 1
ATOM 1197 C CA . HIS A 1 177 ? 17.345 15.258 26.994 1.00 10.58 157 HIS A CA 1
ATOM 1198 C C . HIS A 1 177 ? 16.717 14.913 25.670 1.00 10.87 157 HIS A C 1
ATOM 1199 O O . HIS A 1 177 ? 16.154 13.827 25.590 1.00 10.62 157 HIS A O 1
ATOM 1206 N N . TYR A 1 178 ? 16.847 15.767 24.648 1.00 10.01 158 TYR A N 1
ATOM 1207 C CA . TYR A 1 178 ? 16.204 15.591 23.411 1.00 9.76 158 TYR A CA 1
ATOM 1208 C C . TYR A 1 178 ? 16.887 16.434 22.356 1.00 9.41 158 TYR A C 1
ATOM 1209 O O . TYR A 1 178 ? 16.953 17.659 22.530 1.00 10.44 158 TYR A O 1
ATOM 1218 N N . VAL A 1 179 ? 17.397 15.826 21.312 1.00 8.90 159 VAL A N 1
ATOM 1219 C CA . VAL A 1 179 ? 18.027 16.603 20.245 1.00 10.22 159 VAL A CA 1
ATOM 1220 C C . VAL A 1 179 ? 17.328 16.264 18.967 1.00 10.94 159 VAL A C 1
ATOM 1221 O O . VAL A 1 179 ? 17.501 15.135 18.414 1.00 12.21 159 VAL A O 1
ATOM 1225 N N . GLN A 1 180 ? 16.469 17.187 18.515 1.00 12.17 160 GLN A N 1
ATOM 1226 C CA . GLN A 1 180 ? 15.670 17.017 17.348 1.00 11.84 160 GLN A CA 1
ATOM 1227 C C . GLN A 1 180 ? 16.379 17.621 16.176 1.00 12.78 160 GLN A C 1
ATOM 1228 O O . GLN A 1 180 ? 16.826 18.748 16.253 1.00 13.63 160 GLN A O 1
ATOM 1234 N N . THR A 1 181 ? 16.551 16.824 15.092 1.00 13.80 161 THR A N 1
ATOM 1235 C CA . THR A 1 181 ? 17.272 17.363 13.970 1.00 15.20 161 THR A CA 1
ATOM 1236 C C . THR A 1 181 ? 16.570 17.208 12.634 1.00 16.12 161 THR A C 1
ATOM 1237 O O . THR A 1 181 ? 15.609 16.502 12.508 1.00 17.03 161 THR A O 1
ATOM 1241 N N . LYS A 1 182 ? 17.103 17.947 11.673 1.00 17.61 162 LYS A N 1
ATOM 1242 C CA . LYS A 1 182 ? 16.693 17.830 10.289 1.00 22.65 162 LYS A CA 1
ATOM 1243 C C . LYS A 1 182 ? 17.942 17.895 9.403 1.00 18.90 162 LYS A C 1
ATOM 1244 O O . LYS A 1 182 ? 18.724 18.817 9.503 1.00 19.84 162 LYS A O 1
ATOM 1250 N N . THR A 1 183 ? 18.079 16.910 8.519 1.00 21.12 163 THR A N 1
ATOM 1251 C CA . THR A 1 183 ? 19.243 16.812 7.681 1.00 22.40 163 THR A CA 1
ATOM 1252 C C . THR A 1 183 ? 18.882 16.512 6.207 1.00 25.99 163 THR A C 1
ATOM 1253 O O . THR A 1 183 ? 17.825 15.976 5.939 1.00 28.23 163 THR A O 1
ATOM 1257 N N . PRO A 1 184 ? 19.812 16.844 5.271 1.00 33.59 164 PRO A N 1
ATOM 1258 C CA . PRO A 1 184 ? 19.511 16.501 3.863 1.00 36.75 164 PRO A CA 1
ATOM 1259 C C . PRO A 1 184 ? 19.269 15.046 3.516 1.00 35.79 164 PRO A C 1
ATOM 1260 O O . PRO A 1 184 ? 19.778 14.127 4.150 1.00 34.17 164 PRO A O 1
ATOM 1264 N N . LEU A 1 185 ? 18.487 14.833 2.474 1.00 37.20 165 LEU A N 1
ATOM 1265 C CA . LEU A 1 185 ? 18.427 13.552 1.804 1.00 39.35 165 LEU A CA 1
ATOM 1266 C C . LEU A 1 185 ? 19.381 13.524 0.581 1.00 39.02 165 LEU A C 1
ATOM 1267 O O . LEU A 1 185 ? 19.940 14.538 0.180 1.00 39.39 165 LEU A O 1
ATOM 1272 N N . LEU A 1 186 ? 19.527 12.356 -0.025 1.00 43.14 166 LEU A N 1
ATOM 1273 C CA . LEU A 1 186 ? 20.210 12.291 -1.318 1.00 38.50 166 LEU A CA 1
ATOM 1274 C C . LEU A 1 186 ? 19.119 12.237 -2.332 1.00 39.18 166 LEU A C 1
ATOM 1275 O O . LEU A 1 186 ? 18.209 11.395 -2.213 1.00 36.16 166 LEU A O 1
ATOM 1280 N N . THR A 1 187 ? 19.194 13.152 -3.301 1.00 43.09 167 THR A N 1
ATOM 1281 C CA . THR A 1 187 ? 18.259 13.208 -4.423 1.00 44.14 167 THR A CA 1
ATOM 1282 C C . THR A 1 187 ? 18.973 12.887 -5.756 1.00 47.60 167 THR A C 1
ATOM 1283 O O . THR A 1 187 ? 20.214 12.756 -5.807 1.00 38.43 167 THR A O 1
ATOM 1287 N N . ILE A 1 188 ? 18.182 12.809 -6.830 1.00 48.32 168 ILE A N 1
ATOM 1288 C CA . ILE A 1 188 ? 18.707 12.673 -8.216 1.00 50.02 168 ILE A CA 1
ATOM 1289 C C . ILE A 1 188 ? 19.734 13.792 -8.478 1.00 41.21 168 ILE A C 1
ATOM 1290 O O . ILE A 1 188 ? 20.824 13.538 -8.954 1.00 52.68 168 ILE A O 1
ATOM 1295 N N . HIS A 1 189 ? 19.359 15.007 -8.117 1.00 34.46 169 HIS A N 1
ATOM 1296 C CA . HIS A 1 189 ? 20.127 16.216 -8.339 1.00 44.83 169 HIS A CA 1
ATOM 1297 C C . HIS A 1 189 ? 21.466 16.166 -7.598 1.00 48.99 169 HIS A C 1
ATOM 1298 O O . HIS A 1 189 ? 22.502 16.494 -8.169 1.00 41.35 169 HIS A O 1
ATOM 1305 N N . THR A 1 190 ? 21.454 15.734 -6.330 1.00 43.25 170 THR A N 1
ATOM 1306 C CA . THR A 1 190 ? 22.669 15.807 -5.483 1.00 42.14 170 THR A CA 1
ATOM 1307 C C . THR A 1 190 ? 23.598 14.624 -5.756 1.00 38.42 170 THR A C 1
ATOM 1308 O O . THR A 1 190 ? 24.826 14.780 -5.751 1.00 39.11 170 THR A O 1
ATOM 1312 N N . ILE A 1 191 ? 23.014 13.453 -5.993 1.00 34.57 171 ILE A N 1
ATOM 1313 C CA . ILE A 1 191 ? 23.760 12.266 -6.371 1.00 36.58 171 ILE A CA 1
ATOM 1314 C C . ILE A 1 191 ? 24.594 12.587 -7.621 1.00 47.81 171 ILE A C 1
ATOM 1315 O O . ILE A 1 191 ? 25.819 12.284 -7.714 1.00 40.66 171 ILE A O 1
ATOM 1320 N N . ARG A 1 192 ? 23.942 13.262 -8.552 1.00 45.43 172 ARG A N 1
ATOM 1321 C CA . ARG A 1 192 ? 24.615 13.662 -9.778 1.00 55.37 172 ARG A CA 1
ATOM 1322 C C . ARG A 1 192 ? 25.674 14.785 -9.561 1.00 51.63 172 ARG A C 1
ATOM 1323 O O . ARG A 1 192 ? 26.765 14.694 -10.135 1.00 53.67 172 ARG A O 1
ATOM 1331 N N . ASP A 1 193 ? 25.388 15.798 -8.735 1.00 41.92 173 ASP A N 1
ATOM 1332 C CA . ASP A 1 193 ? 26.411 16.804 -8.337 1.00 45.22 173 ASP A CA 1
ATOM 1333 C C . ASP A 1 193 ? 27.686 16.136 -7.774 1.00 46.06 173 ASP A C 1
ATOM 1334 O O . ASP A 1 193 ? 28.833 16.441 -8.186 1.00 42.08 173 ASP A O 1
ATOM 1339 N N . ALA A 1 194 ? 27.481 15.233 -6.816 1.00 41.54 174 ALA A N 1
ATOM 1340 C CA . ALA A 1 194 ? 28.605 14.475 -6.288 1.00 40.90 174 ALA A CA 1
ATOM 1341 C C . ALA A 1 194 ? 29.449 13.913 -7.439 1.00 45.21 174 ALA A C 1
ATOM 1342 O O . ALA A 1 194 ? 30.688 14.040 -7.454 1.00 36.72 174 ALA A O 1
ATOM 1344 N N . LYS A 1 195 ? 28.748 13.257 -8.358 1.00 38.11 175 LYS A N 1
ATOM 1345 C CA . LYS A 1 195 ? 29.395 12.550 -9.474 1.00 49.51 175 LYS A CA 1
ATOM 1346 C C . LYS A 1 195 ? 30.098 13.513 -10.421 1.00 37.48 175 LYS A C 1
ATOM 1347 O O . LYS A 1 195 ? 31.189 13.244 -10.859 1.00 40.69 175 LYS A O 1
ATOM 1353 N N . SER A 1 196 ? 29.527 14.673 -10.646 1.00 38.83 176 SER A N 1
ATOM 1354 C CA . SER A 1 196 ? 30.187 15.658 -11.456 1.00 42.71 176 SER A CA 1
ATOM 1355 C C . SER A 1 196 ? 31.558 16.077 -10.859 1.00 47.39 176 SER A C 1
ATOM 1356 O O . SER A 1 196 ? 32.457 16.459 -11.594 1.00 47.19 176 SER A O 1
ATOM 1359 N N . ARG A 1 197 ? 31.688 16.041 -9.524 1.00 49.47 177 ARG A N 1
ATOM 1360 C CA . ARG A 1 197 ? 32.961 16.369 -8.828 1.00 41.64 177 ARG A CA 1
ATOM 1361 C C . ARG A 1 197 ? 33.863 15.133 -8.584 1.00 32.16 177 ARG A C 1
ATOM 1362 O O . ARG A 1 197 ? 34.887 15.224 -7.899 1.00 29.65 177 ARG A O 1
ATOM 1370 N N . GLY A 1 198 ? 33.485 13.993 -9.157 1.00 27.24 178 GLY A N 1
ATOM 1371 C CA . GLY A 1 198 ? 34.186 12.732 -8.952 1.00 25.24 178 GLY A CA 1
ATOM 1372 C C . GLY A 1 198 ? 34.078 12.251 -7.520 1.00 28.38 178 GLY A C 1
ATOM 1373 O O . GLY A 1 198 ? 35.045 11.703 -6.956 1.00 32.92 178 GLY A O 1
ATOM 1374 N N . LYS A 1 199 ? 32.882 12.412 -6.925 1.00 29.37 179 LYS A N 1
ATOM 1375 C CA . LYS A 1 199 ? 32.621 11.858 -5.595 1.00 29.15 179 LYS A CA 1
ATOM 1376 C C . LYS A 1 199 ? 31.591 10.727 -5.679 1.00 31.09 179 LYS A C 1
ATOM 1377 O O . LYS A 1 199 ? 30.835 10.655 -6.656 1.00 30.26 179 LYS A O 1
ATOM 1383 N N . THR A 1 200 ? 31.627 9.840 -4.673 1.00 27.56 180 THR A N 1
ATOM 1384 C CA . THR A 1 200 ? 30.677 8.764 -4.519 1.00 30.86 180 THR A CA 1
ATOM 1385 C C . THR A 1 200 ? 29.682 9.095 -3.416 1.00 30.19 180 THR A C 1
ATOM 1386 O O . THR A 1 200 ? 29.942 9.988 -2.587 1.00 28.02 180 THR A O 1
ATOM 1390 N N . VAL A 1 201 ? 28.539 8.428 -3.479 1.00 29.98 181 VAL A N 1
ATOM 1391 C CA . VAL A 1 201 ? 27.516 8.520 -2.438 1.00 30.10 181 VAL A CA 1
ATOM 1392 C C . VAL A 1 201 ? 27.281 7.141 -1.848 1.00 30.13 181 VAL A C 1
ATOM 1393 O O . VAL A 1 201 ? 27.589 6.097 -2.456 1.00 28.06 181 VAL A O 1
ATOM 1397 N N . TRP A 1 202 ? 26.778 7.115 -0.601 1.00 24.48 182 TRP A N 1
ATOM 1398 C CA . TRP A 1 202 ? 26.630 5.878 0.128 1.00 20.83 182 TRP A CA 1
ATOM 1399 C C . TRP A 1 202 ? 25.590 4.919 -0.536 1.00 21.29 182 TRP A C 1
ATOM 1400 O O . TRP A 1 202 ? 25.734 3.724 -0.464 1.00 28.17 182 TRP A O 1
ATOM 1411 N N . THR A 1 203 ? 24.548 5.498 -1.080 1.00 30.38 183 THR A N 1
ATOM 1412 C CA . THR A 1 203 ? 23.481 4.764 -1.712 1.00 33.47 183 THR A CA 1
ATOM 1413 C C . THR A 1 203 ? 22.934 5.640 -2.796 1.00 37.42 183 THR A C 1
ATOM 1414 O O . THR A 1 203 ? 22.952 6.888 -2.676 1.00 31.68 183 THR A O 1
ATOM 1418 N N . GLU A 1 204 ? 22.373 4.987 -3.827 1.00 37.07 184 GLU A N 1
ATOM 1419 C CA . GLU A 1 204 ? 21.692 5.712 -4.882 1.00 44.08 184 GLU A CA 1
ATOM 1420 C C . GLU A 1 204 ? 20.168 5.763 -4.759 1.00 49.49 184 GLU A C 1
ATOM 1421 O O . GLU A 1 204 ? 19.523 6.264 -5.659 1.00 46.58 184 GLU A O 1
ATOM 1427 N N . GLN A 1 205 ? 19.573 5.308 -3.661 1.00 54.48 185 GLN A N 1
ATOM 1428 C CA . GLN A 1 205 ? 18.066 5.408 -3.552 1.00 49.20 185 GLN A CA 1
ATOM 1429 C C . GLN A 1 205 ? 17.543 6.482 -2.558 1.00 42.19 185 GLN A C 1
ATOM 1430 O O . GLN A 1 205 ? 18.001 6.536 -1.425 1.00 47.00 185 GLN A O 1
ATOM 1436 N N . THR A 1 206 ? 16.634 7.362 -2.965 1.00 38.52 186 THR A N 1
ATOM 1437 C CA . THR A 1 206 ? 16.158 8.372 -2.034 1.00 42.35 186 THR A CA 1
ATOM 1438 C C . THR A 1 206 ? 15.615 7.822 -0.716 1.00 38.00 186 THR A C 1
ATOM 1439 O O . THR A 1 206 ? 15.934 8.387 0.332 1.00 31.22 186 THR A O 1
ATOM 1443 N N . HIS A 1 207 ? 14.800 6.780 -0.786 1.00 32.81 187 HIS A N 1
ATOM 1444 C CA . HIS A 1 207 ? 14.129 6.242 0.410 1.00 37.43 187 HIS A CA 1
ATOM 1445 C C . HIS A 1 207 ? 15.171 5.812 1.462 1.00 40.16 187 HIS A C 1
ATOM 1446 O O . HIS A 1 207 ? 15.198 6.307 2.573 1.00 35.21 187 HIS A O 1
ATOM 1453 N N . GLU A 1 208 ? 16.095 4.975 1.041 1.00 33.11 188 GLU A N 1
ATOM 1454 C CA . GLU A 1 208 ? 17.171 4.544 1.912 1.00 36.49 188 GLU A CA 1
ATOM 1455 C C . GLU A 1 208 ? 17.950 5.694 2.500 1.00 31.20 188 GLU A C 1
ATOM 1456 O O . GLU A 1 208 ? 18.424 5.596 3.603 1.00 36.08 188 GLU A O 1
ATOM 1462 N N . SER A 1 209 ? 18.089 6.780 1.782 1.00 30.09 189 SER A N 1
ATOM 1463 C CA . SER A 1 209 ? 18.975 7.845 2.207 1.00 30.97 189 SER A CA 1
ATOM 1464 C C . SER A 1 209 ? 18.410 8.644 3.386 1.00 36.80 189 SER A C 1
ATOM 1465 O O . SER A 1 209 ? 19.165 9.175 4.189 1.00 25.33 189 SER A O 1
ATOM 1468 N N . MET A 1 210 ? 17.085 8.698 3.486 1.00 34.06 190 MET A N 1
ATOM 1469 C CA . MET A 1 210 ? 16.460 9.254 4.690 1.00 34.45 190 MET A CA 1
ATOM 1470 C C . MET A 1 210 ? 16.940 8.527 5.971 1.00 26.20 190 MET A C 1
ATOM 1471 O O . MET A 1 210 ? 17.347 9.192 6.891 1.00 24.63 190 MET A O 1
ATOM 1476 N N A ASP A 1 211 ? 16.907 7.205 5.992 0.70 25.89 191 ASP A N 1
ATOM 1477 N N B ASP A 1 211 ? 16.900 7.201 5.985 0.30 25.80 191 ASP A N 1
ATOM 1478 C CA A ASP A 1 211 ? 17.369 6.418 7.127 0.70 28.14 191 ASP A CA 1
ATOM 1479 C CA B ASP A 1 211 ? 17.360 6.442 7.131 0.30 25.23 191 ASP A CA 1
ATOM 1480 C C A ASP A 1 211 ? 18.852 6.553 7.358 0.70 26.81 191 ASP A C 1
ATOM 1481 C C B ASP A 1 211 ? 18.854 6.547 7.351 0.30 24.79 191 ASP A C 1
ATOM 1482 O O A ASP A 1 211 ? 19.305 6.500 8.515 0.70 24.12 191 ASP A O 1
ATOM 1483 O O B ASP A 1 211 ? 19.314 6.473 8.493 0.30 23.37 191 ASP A O 1
ATOM 1492 N N . LEU A 1 212 ? 19.611 6.706 6.272 1.00 24.73 192 LEU A N 1
ATOM 1493 C CA . LEU A 1 212 ? 21.062 6.853 6.393 1.00 21.86 192 LEU A CA 1
ATOM 1494 C C . LEU A 1 212 ? 21.396 8.207 6.989 1.00 21.92 192 LEU A C 1
ATOM 1495 O O . LEU A 1 212 ? 22.232 8.301 7.916 1.00 22.39 192 LEU A O 1
ATOM 1500 N N . SER A 1 213 ? 20.792 9.268 6.408 1.00 20.94 193 SER A N 1
ATOM 1501 C CA . SER A 1 213 ? 20.888 10.626 6.894 1.00 21.00 193 SER A CA 1
ATOM 1502 C C . SER A 1 213 ? 20.555 10.755 8.418 1.00 18.87 193 SER A C 1
ATOM 1503 O O . SER A 1 213 ? 21.335 11.348 9.201 1.00 17.14 193 SER A O 1
ATOM 1506 N N . ASN A 1 214 ? 19.422 10.197 8.829 1.00 19.33 194 ASN A N 1
ATOM 1507 C CA . ASN A 1 214 ? 19.118 10.197 10.273 1.00 16.74 194 ASN A CA 1
ATOM 1508 C C . ASN A 1 214 ? 20.138 9.414 11.097 1.00 16.80 194 ASN A C 1
ATOM 1509 O O . ASN A 1 214 ? 20.509 9.846 12.142 1.00 14.02 194 ASN A O 1
ATOM 1514 N N . GLY A 1 215 ? 20.602 8.276 10.601 1.00 14.67 195 GLY A N 1
ATOM 1515 C CA . GLY A 1 215 ? 21.508 7.482 11.336 1.00 14.47 195 GLY A CA 1
ATOM 1516 C C . GLY A 1 215 ? 22.871 8.144 11.506 1.00 14.50 195 GLY A C 1
ATOM 1517 O O . GLY A 1 215 ? 23.406 8.203 12.603 1.00 14.66 195 GLY A O 1
ATOM 1518 N N . GLY A 1 216 ? 23.369 8.755 10.451 1.00 14.93 196 GLY A N 1
ATOM 1519 C CA . GLY A 1 216 ? 24.635 9.455 10.555 1.00 15.59 196 GLY A CA 1
ATOM 1520 C C . GLY A 1 216 ? 24.533 10.650 11.479 1.00 14.42 196 GLY A C 1
ATOM 1521 O O . GLY A 1 216 ? 25.464 10.954 12.231 1.00 15.47 196 GLY A O 1
ATOM 1522 N N . THR A 1 217 ? 23.424 11.369 11.391 1.00 13.32 197 THR A N 1
ATOM 1523 C CA . THR A 1 217 ? 23.222 12.473 12.276 1.00 14.14 197 THR A CA 1
ATOM 1524 C C . THR A 1 217 ? 23.185 11.997 13.693 1.00 14.73 197 THR A C 1
ATOM 1525 O O . THR A 1 217 ? 23.764 12.620 14.570 1.00 13.42 197 THR A O 1
ATOM 1529 N N . ALA A 1 218 ? 22.519 10.889 13.949 1.00 13.69 198 ALA A N 1
ATOM 1530 C CA . ALA A 1 218 ? 22.449 10.395 15.313 1.00 13.00 198 ALA A CA 1
ATOM 1531 C C . ALA A 1 218 ? 23.816 10.106 15.922 1.00 13.35 198 ALA A C 1
ATOM 1532 O O . ALA A 1 218 ? 24.088 10.384 17.071 1.00 13.40 198 ALA A O 1
ATOM 1534 N N . LEU A 1 219 ? 24.651 9.497 15.105 1.00 12.76 199 LEU A N 1
ATOM 1535 C CA . LEU A 1 219 ? 25.995 9.245 15.494 1.00 12.11 199 LEU A CA 1
ATOM 1536 C C . LEU A 1 219 ? 26.708 10.533 15.814 1.00 13.27 199 LEU A C 1
ATOM 1537 O O . LEU A 1 219 ? 27.431 10.556 16.821 1.00 15.42 199 LEU A O 1
ATOM 1542 N N . GLY A 1 220 ? 26.516 11.599 15.024 1.00 11.92 200 GLY A N 1
ATOM 1543 C CA . GLY A 1 220 ? 27.124 12.864 15.356 1.00 12.57 200 GLY A CA 1
ATOM 1544 C C . GLY A 1 220 ? 26.670 13.466 16.694 1.00 13.93 200 GLY A C 1
ATOM 1545 O O . GLY A 1 220 ? 27.478 13.996 17.491 1.00 12.22 200 GLY A O 1
ATOM 1546 N N . ILE A 1 221 ? 25.398 13.261 17.003 1.00 13.84 201 ILE A N 1
ATOM 1547 C CA . ILE A 1 221 ? 24.879 13.628 18.320 1.00 11.18 201 ILE A CA 1
ATOM 1548 C C . ILE A 1 221 ? 25.565 12.811 19.454 1.00 12.34 201 ILE A C 1
ATOM 1549 O O . ILE A 1 221 ? 25.943 13.380 20.453 1.00 11.97 201 ILE A O 1
ATOM 1554 N N . ALA A 1 222 ? 25.639 11.503 19.270 1.00 12.15 202 ALA A N 1
ATOM 1555 C CA . ALA A 1 222 ? 26.233 10.617 20.220 1.00 11.84 202 ALA A CA 1
ATOM 1556 C C . ALA A 1 222 ? 27.708 11.018 20.474 1.00 11.79 202 ALA A C 1
ATOM 1557 O O . ALA A 1 222 ? 28.154 11.055 21.639 1.00 13.91 202 ALA A O 1
ATOM 1559 N N . VAL A 1 223 ? 28.403 11.357 19.380 1.00 13.13 203 VAL A N 1
ATOM 1560 C CA . VAL A 1 223 ? 29.823 11.808 19.550 1.00 16.41 203 VAL A CA 1
ATOM 1561 C C . VAL A 1 223 ? 29.888 13.114 20.345 1.00 15.28 203 VAL A C 1
ATOM 1562 O O . VAL A 1 223 ? 30.617 13.199 21.381 1.00 14.07 203 VAL A O 1
ATOM 1566 N N . ALA A 1 224 ? 29.057 14.076 19.979 1.00 12.73 204 ALA A N 1
ATOM 1567 C CA . ALA A 1 224 ? 29.056 15.409 20.640 1.00 15.24 204 ALA A CA 1
ATOM 1568 C C . ALA A 1 224 ? 28.803 15.295 22.149 1.00 16.94 204 ALA A C 1
ATOM 1569 O O . ALA A 1 224 ? 29.397 15.965 22.975 1.00 14.82 204 ALA A O 1
ATOM 1571 N N . LEU A 1 225 ? 27.890 14.412 22.519 1.00 13.87 205 LEU A N 1
ATOM 1572 C CA . LEU A 1 225 ? 27.530 14.252 23.921 1.00 17.58 205 LEU A CA 1
ATOM 1573 C C . LEU A 1 225 ? 28.347 13.283 24.720 1.00 16.42 205 LEU A C 1
ATOM 1574 O O . LEU A 1 225 ? 28.008 12.993 25.839 1.00 16.75 205 LEU A O 1
ATOM 1579 N N . GLY A 1 226 ? 29.343 12.659 24.110 1.00 19.84 206 GLY A N 1
ATOM 1580 C CA . GLY A 1 226 ? 30.181 11.700 24.830 1.00 17.51 206 GLY A CA 1
ATOM 1581 C C . GLY A 1 226 ? 29.566 10.351 25.028 1.00 18.18 206 GLY A C 1
ATOM 1582 O O . GLY A 1 226 ? 30.052 9.563 25.887 1.00 19.30 206 GLY A O 1
ATOM 1583 N N . GLU A 1 227 ? 28.508 10.018 24.257 1.00 14.87 207 GLU A N 1
ATOM 1584 C CA . GLU A 1 227 ? 27.843 8.733 24.426 1.00 17.91 207 GLU A CA 1
ATOM 1585 C C . GLU A 1 227 ? 28.622 7.632 23.751 1.00 17.39 207 GLU A C 1
ATOM 1586 O O . GLU A 1 227 ? 28.553 6.453 24.148 1.00 17.29 207 GLU A O 1
ATOM 1592 N N . ILE A 1 228 ? 29.312 7.970 22.670 1.00 15.66 208 ILE A N 1
ATOM 1593 C CA . ILE A 1 228 ? 30.154 7.008 21.984 1.00 17.88 208 ILE A CA 1
ATOM 1594 C C . ILE A 1 228 ? 31.480 7.698 21.621 1.00 19.17 208 ILE A C 1
ATOM 1595 O O . ILE A 1 228 ? 31.558 8.918 21.557 1.00 18.01 208 ILE A O 1
ATOM 1600 N N . ASP A 1 229 ? 32.497 6.869 21.342 1.00 18.85 209 ASP A N 1
ATOM 1601 C CA . ASP A 1 229 ? 33.691 7.325 20.601 1.00 21.01 209 ASP A CA 1
ATOM 1602 C C . ASP A 1 229 ? 33.417 7.511 19.145 1.00 24.67 209 ASP A C 1
ATOM 1603 O O . ASP A 1 229 ? 32.456 6.974 18.572 1.00 20.42 209 ASP A O 1
ATOM 1608 N N . MET A 1 230 ? 34.231 8.337 18.524 1.00 23.03 210 MET A N 1
ATOM 1609 C CA . MET A 1 230 ? 34.091 8.577 17.107 1.00 22.37 210 MET A CA 1
ATOM 1610 C C . MET A 1 230 ? 34.062 7.286 16.350 1.00 21.01 210 MET A C 1
ATOM 1611 O O . MET A 1 230 ? 34.960 6.486 16.486 1.00 18.39 210 MET A O 1
ATOM 1616 N N . PRO A 1 231 ? 32.995 7.022 15.593 1.00 20.72 211 PRO A N 1
ATOM 1617 C CA . PRO A 1 231 ? 32.979 5.782 14.882 1.00 22.31 211 PRO A CA 1
ATOM 1618 C C . PRO A 1 231 ? 33.654 5.916 13.507 1.00 21.09 211 PRO A C 1
ATOM 1619 O O . PRO A 1 231 ? 34.191 6.967 13.203 1.00 23.95 211 PRO A O 1
ATOM 1623 N N . THR A 1 232 ? 33.573 4.854 12.689 1.00 22.50 212 THR A N 1
ATOM 1624 C CA . THR A 1 232 ? 34.118 4.787 11.365 1.00 26.46 212 THR A CA 1
ATOM 1625 C C . THR A 1 232 ? 33.004 4.663 10.364 1.00 27.55 212 THR A C 1
ATOM 1626 O O . THR A 1 232 ? 31.879 4.364 10.758 1.00 22.91 212 THR A O 1
ATOM 1630 N N . ASP A 1 233 ? 33.306 4.880 9.076 1.00 22.10 213 ASP A N 1
ATOM 1631 C CA . ASP A 1 233 ? 32.298 4.780 8.043 1.00 23.77 213 ASP A CA 1
ATOM 1632 C C . ASP A 1 233 ? 31.543 3.468 8.070 1.00 24.63 213 ASP A C 1
ATOM 1633 O O . ASP A 1 233 ? 30.365 3.421 7.905 1.00 23.19 213 ASP A O 1
ATOM 1638 N N . GLU A 1 234 ? 32.253 2.388 8.314 1.00 26.01 214 GLU A N 1
ATOM 1639 C CA . GLU A 1 234 ? 31.638 1.060 8.255 1.00 28.80 214 GLU A CA 1
ATOM 1640 C C . GLU A 1 234 ? 30.676 0.819 9.389 1.00 24.22 214 GLU A C 1
ATOM 1641 O O . GLU A 1 234 ? 29.826 -0.020 9.284 1.00 24.75 214 GLU A O 1
ATOM 1647 N N . ASP A 1 235 ? 30.783 1.591 10.451 1.00 21.35 215 ASP A N 1
ATOM 1648 C CA . ASP A 1 235 ? 29.808 1.482 11.542 1.00 19.99 215 ASP A CA 1
ATOM 1649 C C . ASP A 1 235 ? 28.420 1.971 11.173 1.00 21.10 215 ASP A C 1
ATOM 1650 O O . ASP A 1 235 ? 27.457 1.527 11.789 1.00 20.79 215 ASP A O 1
ATOM 1655 N N . VAL A 1 236 ? 28.297 2.876 10.218 1.00 19.23 216 VAL A N 1
ATOM 1656 C CA . VAL A 1 236 ? 27.041 3.564 10.014 1.00 20.92 216 VAL A CA 1
ATOM 1657 C C . VAL A 1 236 ? 26.048 2.599 9.394 1.00 24.63 216 VAL A C 1
ATOM 1658 O O . VAL A 1 236 ? 26.325 1.951 8.370 1.00 21.56 216 VAL A O 1
ATOM 1662 N N . MET A 1 237 ? 24.891 2.534 10.031 1.00 20.31 217 MET A N 1
ATOM 1663 C CA . MET A 1 237 ? 23.833 1.588 9.740 1.00 23.06 217 MET A CA 1
ATOM 1664 C C . MET A 1 237 ? 24.089 0.186 10.080 1.00 24.20 217 MET A C 1
ATOM 1665 O O . MET A 1 237 ? 23.195 -0.620 9.917 1.00 29.94 217 MET A O 1
ATOM 1670 N N . HIS A 1 238 ? 25.269 -0.137 10.578 1.00 20.96 218 HIS A N 1
ATOM 1671 C CA . HIS A 1 238 ? 25.681 -1.504 10.845 1.00 24.35 218 HIS A CA 1
ATOM 1672 C C . HIS A 1 238 ? 25.937 -1.827 12.303 1.00 23.31 218 HIS A C 1
ATOM 1673 O O . HIS A 1 238 ? 25.496 -2.895 12.800 1.00 25.41 218 HIS A O 1
ATOM 1680 N N . SER A 1 239 ? 26.624 -0.939 13.033 1.00 19.34 219 SER A N 1
ATOM 1681 C CA . SER A 1 239 ? 26.929 -1.204 14.394 1.00 18.16 219 SER A CA 1
ATOM 1682 C C . SER A 1 239 ? 25.815 -0.572 15.223 1.00 19.41 219 SER A C 1
ATOM 1683 O O . SER A 1 239 ? 25.965 0.556 15.723 1.00 16.64 219 SER A O 1
ATOM 1686 N N . ARG A 1 240 ? 24.744 -1.334 15.438 1.00 19.93 220 ARG A N 1
ATOM 1687 C CA . ARG A 1 240 ? 23.578 -0.758 16.108 1.00 20.06 220 ARG A CA 1
ATOM 1688 C C . ARG A 1 240 ? 23.716 -0.667 17.612 1.00 16.84 220 ARG A C 1
ATOM 1689 O O . ARG A 1 240 ? 22.851 -0.109 18.285 1.00 16.97 220 ARG A O 1
ATOM 1697 N N . GLU A 1 241 ? 24.767 -1.256 18.151 1.00 16.30 221 GLU A N 1
ATOM 1698 C CA . GLU A 1 241 ? 25.097 -1.073 19.514 1.00 16.87 221 GLU A CA 1
ATOM 1699 C C . GLU A 1 241 ? 25.624 0.325 19.799 1.00 14.64 221 GLU A C 1
ATOM 1700 O O . GLU A 1 241 ? 25.661 0.694 20.948 1.00 14.19 221 GLU A O 1
ATOM 1706 N N . LEU A 1 242 ? 25.984 1.071 18.764 1.00 15.04 222 LEU A N 1
ATOM 1707 C CA . LEU A 1 242 ? 26.369 2.473 18.932 1.00 13.59 222 LEU A CA 1
ATOM 1708 C C . LEU A 1 242 ? 25.164 3.360 18.735 1.00 11.83 222 LEU A C 1
ATOM 1709 O O . LEU A 1 242 ? 24.503 3.339 17.679 1.00 12.69 222 LEU A O 1
ATOM 1714 N N . PHE A 1 243 ? 24.816 4.116 19.744 1.00 12.24 223 PHE A N 1
ATOM 1715 C CA . PHE A 1 243 ? 23.668 4.954 19.623 1.00 12.38 223 PHE A CA 1
ATOM 1716 C C . PHE A 1 243 ? 23.622 6.080 20.634 1.00 11.01 223 PHE A C 1
ATOM 1717 O O . PHE A 1 243 ? 24.273 6.024 21.664 1.00 13.83 223 PHE A O 1
ATOM 1725 N N . SER A 1 244 ? 22.864 7.117 20.288 1.00 11.90 224 SER A N 1
ATOM 1726 C CA . SER A 1 244 ? 22.483 8.158 21.218 1.00 12.00 224 SER A CA 1
ATOM 1727 C C . SER A 1 244 ? 21.203 7.828 21.948 1.00 13.37 224 SER A C 1
ATOM 1728 O O . SER A 1 244 ? 20.279 7.303 21.322 1.00 15.13 224 SER A O 1
ATOM 1731 N N . SER A 1 245 ? 21.114 8.191 23.219 1.00 12.88 225 SER A N 1
ATOM 1732 C CA . SER A 1 245 ? 19.894 8.012 24.017 1.00 13.65 225 SER A CA 1
ATOM 1733 C C . SER A 1 245 ? 19.023 9.244 24.028 1.00 12.71 225 SER A C 1
ATOM 1734 O O . SER A 1 245 ? 18.023 9.244 24.732 1.00 12.93 225 SER A O 1
ATOM 1737 N N . VAL A 1 246 ? 19.369 10.268 23.228 1.00 11.34 226 VAL A N 1
ATOM 1738 C CA . VAL A 1 246 ? 18.575 11.480 23.122 1.00 10.77 226 VAL A CA 1
ATOM 1739 C C . VAL A 1 246 ? 18.299 11.995 21.720 1.00 13.00 226 VAL A C 1
ATOM 1740 O O . VAL A 1 246 ? 17.579 12.971 21.551 1.00 13.05 226 VAL A O 1
ATOM 1744 N N . ALA A 1 247 ? 18.789 11.313 20.701 1.00 10.62 227 ALA A N 1
ATOM 1745 C CA . ALA A 1 247 ? 18.721 11.796 19.335 1.00 11.07 227 ALA A CA 1
ATOM 1746 C C . ALA A 1 247 ? 17.345 11.412 18.753 1.00 13.28 227 ALA A C 1
ATOM 1747 O O . ALA A 1 247 ? 16.868 10.304 18.994 1.00 12.80 227 ALA A O 1
ATOM 1749 N N . SER A 1 248 ? 16.749 12.348 18.046 1.00 10.50 228 SER A N 1
ATOM 1750 C CA . SER A 1 248 ? 15.529 12.187 17.266 1.00 11.15 228 SER A CA 1
ATOM 1751 C C . SER A 1 248 ? 15.782 12.895 15.945 1.00 12.60 228 SER A C 1
ATOM 1752 O O . SER A 1 248 ? 15.671 14.122 15.799 1.00 10.88 228 SER A O 1
ATOM 1755 N N . CYS A 1 249 ? 16.157 12.085 14.925 1.00 11.54 229 CYS A N 1
ATOM 1756 C CA . CYS A 1 249 ? 16.574 12.671 13.648 1.00 13.62 229 CYS A CA 1
ATOM 1757 C C . CYS A 1 249 ? 15.575 12.485 12.483 1.00 15.11 229 CYS A C 1
ATOM 1758 O O . CYS A 1 249 ? 15.050 11.418 12.326 1.00 18.19 229 CYS A O 1
ATOM 1761 N N A SER A 1 250 ? 15.386 13.555 11.718 0.50 17.84 230 SER A N 1
ATOM 1762 N N B SER A 1 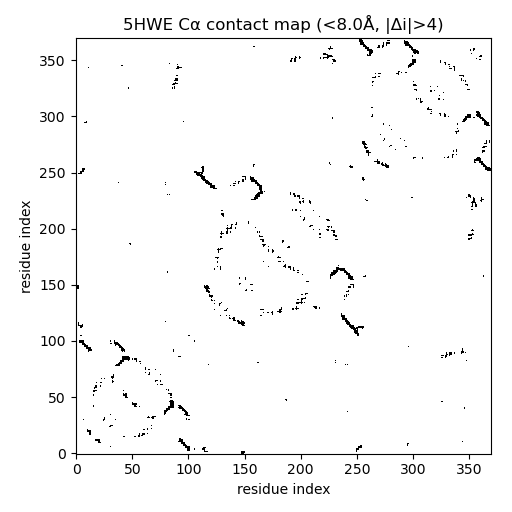250 ? 15.381 13.550 11.715 0.50 17.58 230 SER A N 1
ATOM 1763 C CA A SER A 1 250 ? 14.464 13.595 10.612 0.50 20.79 230 SER A CA 1
ATOM 1764 C CA B SER A 1 250 ? 14.475 13.564 10.597 0.50 19.99 230 SER A CA 1
ATOM 1765 C C A SER A 1 250 ? 15.190 14.193 9.411 0.50 20.13 230 SER A C 1
ATOM 1766 C C B SER A 1 250 ? 15.212 14.148 9.408 0.50 19.50 230 SER A C 1
ATOM 1767 O O A SER A 1 250 ? 16.217 14.867 9.538 0.50 20.03 230 SER A O 1
ATOM 1768 O O B SER A 1 250 ? 16.259 14.777 9.541 0.50 19.87 230 SER A O 1
ATOM 1773 N N . SER A 1 251 ? 14.637 13.998 8.227 1.00 24.60 231 SER A N 1
ATOM 1774 C CA . SER A 1 251 ? 15.312 14.461 7.017 1.00 28.77 231 SER A CA 1
ATOM 1775 C C . SER A 1 251 ? 14.319 14.948 6.004 1.00 34.50 231 SER A C 1
ATOM 1776 O O . SER A 1 251 ? 13.147 14.595 6.087 1.00 30.99 231 SER A O 1
ATOM 1779 N N A GLY A 1 252 ? 14.793 15.798 5.076 0.50 42.09 232 GLY A N 1
ATOM 1780 N N B GLY A 1 252 ? 14.805 15.759 5.058 0.50 42.21 232 GLY A N 1
ATOM 1781 C CA A GLY A 1 252 ? 13.928 16.491 4.075 0.50 42.74 232 GLY A CA 1
ATOM 1782 C CA B GLY A 1 252 ? 13.966 16.382 4.010 0.50 43.72 232 GLY A CA 1
ATOM 1783 C C A GLY A 1 252 ? 14.702 17.419 3.132 0.50 45.36 232 GLY A C 1
ATOM 1784 C C B GLY A 1 252 ? 14.851 16.810 2.853 0.50 46.02 232 GLY A C 1
ATOM 1785 O O A GLY A 1 252 ? 15.610 18.171 3.581 0.50 31.89 232 GLY A O 1
ATOM 1786 O O B GLY A 1 252 ? 16.041 16.458 2.809 0.50 34.36 232 GLY A O 1
ATOM 1787 N N . VAL A 1 253 ? 14.248 17.460 1.865 1.00 42.31 233 VAL A N 1
ATOM 1788 C CA . VAL A 1 253 ? 15.006 18.044 0.774 1.00 47.28 233 VAL A CA 1
ATOM 1789 C C . VAL A 1 253 ? 15.400 19.491 1.025 1.00 46.79 233 VAL A C 1
ATOM 1790 O O . VAL A 1 253 ? 16.429 19.916 0.523 1.00 43.93 233 VAL A O 1
ATOM 1794 N N . GLU A 1 254 ? 14.606 20.219 1.816 1.00 40.34 234 GLU A N 1
ATOM 1795 C CA . GLU A 1 254 ? 14.776 21.682 2.030 1.00 50.14 234 GLU A CA 1
ATOM 1796 C C . GLU A 1 254 ? 16.175 22.196 2.482 1.00 55.06 234 GLU A C 1
ATOM 1797 O O . GLU A 1 254 ? 16.413 23.419 2.508 1.00 48.11 234 GLU A O 1
ATOM 1803 N N . LEU A 1 255 ? 17.118 21.322 2.830 1.00 52.15 235 LEU A N 1
ATOM 1804 C CA . LEU A 1 255 ? 18.361 21.864 3.357 1.00 54.92 235 LEU A CA 1
ATOM 1805 C C . LEU A 1 255 ? 19.652 21.298 2.819 1.00 37.26 235 LEU A C 1
ATOM 1806 O O . LEU A 1 255 ? 19.709 20.196 2.326 1.00 46.43 235 LEU A O 1
ATOM 1811 N N . ASP A 1 256 ? 20.688 22.107 2.909 1.00 41.57 236 ASP A N 1
ATOM 1812 C CA . ASP A 1 256 ? 22.028 21.603 2.647 1.00 43.41 236 ASP A CA 1
ATOM 1813 C C . ASP A 1 256 ? 22.898 21.717 3.898 1.00 37.59 236 ASP A C 1
ATOM 1814 O O . ASP A 1 256 ? 24.114 21.807 3.802 1.00 31.08 236 ASP A O 1
ATOM 1819 N N . ARG A 1 257 ? 22.255 21.704 5.069 1.00 38.07 237 ARG A N 1
ATOM 1820 C CA . ARG A 1 257 ? 22.967 21.786 6.370 1.00 37.58 237 ARG A CA 1
ATOM 1821 C C . ARG A 1 257 ? 22.158 21.004 7.381 1.00 30.09 237 ARG A C 1
ATOM 1822 O O . ARG A 1 257 ? 21.017 20.636 7.127 1.00 30.54 237 ARG A O 1
ATOM 1830 N N . ALA A 1 258 ? 22.717 20.745 8.546 1.00 26.42 238 ALA A N 1
ATOM 1831 C CA . ALA A 1 258 ? 21.860 20.091 9.547 1.00 19.66 238 ALA A CA 1
ATOM 1832 C C . ALA A 1 258 ? 21.321 21.184 10.417 1.00 18.13 238 ALA A C 1
ATOM 1833 O O . ALA A 1 258 ? 22.081 22.033 10.811 1.00 22.74 238 ALA A O 1
ATOM 1835 N N . GLN A 1 259 ? 20.058 21.138 10.721 1.00 16.07 239 GLN A N 1
ATOM 1836 C CA . GLN A 1 259 ? 19.413 21.991 11.691 1.00 17.78 239 GLN A CA 1
ATOM 1837 C C . GLN A 1 259 ? 19.339 21.213 12.980 1.00 16.84 239 GLN A C 1
ATOM 1838 O O . GLN A 1 259 ? 18.771 20.128 12.993 1.00 15.39 239 GLN A O 1
ATOM 1844 N N . ILE A 1 260 ? 19.855 21.799 14.044 1.00 16.12 240 ILE A N 1
ATOM 1845 C CA . ILE A 1 260 ? 19.918 21.108 15.359 1.00 14.94 240 ILE A CA 1
ATOM 1846 C C . ILE A 1 260 ? 19.039 21.869 16.324 1.00 17.01 240 ILE A C 1
ATOM 1847 O O . ILE A 1 260 ? 19.247 23.090 16.513 1.00 17.39 240 ILE A O 1
ATOM 1852 N N . VAL A 1 261 ? 18.133 21.173 16.998 1.00 14.70 241 VAL A N 1
ATOM 1853 C CA . VAL A 1 261 ? 17.382 21.728 18.146 1.00 12.34 241 VAL A CA 1
ATOM 1854 C C . VAL A 1 261 ? 17.740 20.901 19.384 1.00 12.57 241 VAL A C 1
ATOM 1855 O O . VAL A 1 261 ? 17.293 19.776 19.522 1.00 12.46 241 VAL A O 1
ATOM 1859 N N . VAL A 1 262 ? 18.496 21.489 20.304 1.00 11.26 242 VAL A N 1
ATOM 1860 C CA . VAL A 1 262 ? 18.847 20.838 21.563 1.00 12.83 242 VAL A CA 1
ATOM 1861 C C . VAL A 1 262 ? 17.808 21.301 22.568 1.00 11.89 242 VAL A C 1
ATOM 1862 O O . VAL A 1 262 ? 17.639 22.489 22.803 1.00 12.94 242 VAL A O 1
ATOM 1866 N N . VAL A 1 263 ? 17.214 20.357 23.265 1.00 9.97 243 VAL A N 1
ATOM 1867 C CA . VAL A 1 263 ? 16.302 20.607 24.349 1.00 9.56 243 VAL A CA 1
ATOM 1868 C C . VAL A 1 263 ? 16.782 19.933 25.597 1.00 9.38 243 VAL A C 1
ATOM 1869 O O . VAL A 1 263 ? 17.006 18.689 25.632 1.00 11.08 243 VAL A O 1
ATOM 1873 N N . GLY A 1 264 ? 16.985 20.703 26.665 1.00 9.00 244 GLY A N 1
ATOM 1874 C CA . GLY A 1 264 ? 17.430 20.167 27.940 1.00 10.22 244 GLY A CA 1
ATOM 1875 C C . GLY A 1 264 ? 16.963 21.064 29.057 1.00 11.18 244 GLY A C 1
ATOM 1876 O O . GLY A 1 264 ? 15.942 21.739 28.934 1.00 10.35 244 GLY A O 1
ATOM 1877 N N . ASN A 1 265 ? 17.698 21.032 30.156 1.00 11.31 245 ASN A N 1
ATOM 1878 C CA . ASN A 1 265 ? 17.382 21.881 31.261 1.00 10.64 245 ASN A CA 1
ATOM 1879 C C . ASN A 1 265 ? 18.627 22.663 31.654 1.00 11.71 245 ASN A C 1
ATOM 1880 O O . ASN A 1 265 ? 19.766 22.226 31.468 1.00 10.70 245 ASN A O 1
ATOM 1885 N N . ALA A 1 266 ? 18.373 23.828 32.234 1.00 13.02 246 ALA A N 1
ATOM 1886 C CA . ALA A 1 266 ? 19.426 24.632 32.834 1.00 16.01 246 ALA A CA 1
ATOM 1887 C C . ALA A 1 266 ? 18.900 25.230 34.112 1.00 16.16 246 ALA A C 1
ATOM 1888 O O . ALA A 1 266 ? 17.691 25.438 34.269 1.00 13.13 246 ALA A O 1
ATOM 1890 N N . ARG A 1 267 ? 19.836 25.542 35.008 1.00 14.65 247 ARG A N 1
ATOM 1891 C CA . ARG A 1 267 ? 19.491 26.070 36.325 1.00 15.60 247 ARG A CA 1
ATOM 1892 C C . ARG A 1 267 ? 19.728 27.586 36.323 1.00 14.55 247 ARG A C 1
ATOM 1893 O O . ARG A 1 267 ? 20.624 28.067 35.660 1.00 15.97 247 ARG A O 1
ATOM 1901 N N . GLY A 1 268 ? 18.873 28.327 36.991 1.00 14.17 248 GLY A N 1
ATOM 1902 C CA . GLY A 1 268 ? 18.966 29.771 36.994 1.00 14.64 248 GLY A CA 1
ATOM 1903 C C . GLY A 1 268 ? 18.231 30.491 35.884 1.00 17.35 248 GLY A C 1
ATOM 1904 O O . GLY A 1 268 ? 18.426 31.681 35.705 1.00 20.27 248 GLY A O 1
ATOM 1905 N N A VAL A 1 269 ? 17.376 29.780 35.163 0.50 14.03 249 VAL A N 1
ATOM 1906 N N B VAL A 1 269 ? 17.406 29.776 35.117 0.50 14.17 249 VAL A N 1
ATOM 1907 C CA A VAL A 1 269 ? 16.680 30.341 34.033 0.50 15.00 249 VAL A CA 1
ATOM 1908 C CA B VAL A 1 269 ? 16.694 30.423 34.030 0.50 15.26 249 VAL A CA 1
ATOM 1909 C C A VAL A 1 269 ? 15.263 30.700 34.439 0.50 13.65 249 VAL A C 1
ATOM 1910 C C B VAL A 1 269 ? 15.237 30.643 34.325 0.50 13.78 249 VAL A C 1
ATOM 1911 O O A VAL A 1 269 ? 14.762 31.765 34.146 0.50 19.53 249 VAL A O 1
ATOM 1912 O O B VAL A 1 269 ? 14.658 31.544 33.752 0.50 19.71 249 VAL A O 1
ATOM 1919 N N . GLY A 1 270 ? 14.634 29.828 35.178 1.00 13.33 250 GLY A N 1
ATOM 1920 C CA . GLY A 1 270 ? 13.186 29.945 35.457 1.00 13.58 250 GLY A CA 1
ATOM 1921 C C . GLY A 1 270 ? 12.347 29.312 34.361 1.00 15.26 250 GLY A C 1
ATOM 1922 O O . GLY A 1 270 ? 12.868 28.640 33.538 1.00 14.47 250 GLY A O 1
ATOM 1923 N N . GLY A 1 271 ? 11.033 29.475 34.476 1.00 14.35 251 GLY A N 1
ATOM 1924 C CA . GLY A 1 271 ? 10.073 28.816 33.637 1.00 16.25 251 GLY A CA 1
ATOM 1925 C C . GLY A 1 271 ? 9.359 27.747 34.405 1.00 13.93 251 GLY A C 1
ATOM 1926 O O . GLY A 1 271 ? 9.735 27.339 35.549 1.00 14.60 251 GLY A O 1
ATOM 1927 N N . ARG A 1 272 ? 8.294 27.220 33.773 1.00 13.61 252 ARG A N 1
ATOM 1928 C CA . ARG A 1 272 ? 7.464 26.228 34.478 1.00 15.09 252 ARG A CA 1
ATOM 1929 C C . ARG A 1 272 ? 7.558 24.821 33.915 1.00 13.13 252 ARG A C 1
ATOM 1930 O O . ARG A 1 272 ? 7.024 23.908 34.537 1.00 13.68 252 ARG A O 1
ATOM 1938 N N . TYR A 1 273 ? 8.330 24.621 32.835 1.00 12.03 253 TYR A N 1
ATOM 1939 C CA . TYR A 1 273 ? 8.451 23.311 32.191 1.00 10.56 253 TYR A CA 1
ATOM 1940 C C . TYR A 1 273 ? 9.823 22.697 32.447 1.00 11.15 253 TYR A C 1
ATOM 1941 O O . TYR A 1 273 ? 10.853 23.393 32.664 1.00 10.55 253 TYR A O 1
ATOM 1950 N N . ARG A 1 274 ? 9.852 21.396 32.409 1.00 10.56 254 ARG A N 1
ATOM 1951 C CA . ARG A 1 274 ? 11.087 20.619 32.578 1.00 11.57 254 ARG A CA 1
ATOM 1952 C C . ARG A 1 274 ? 11.017 19.387 31.681 1.00 11.47 254 ARG A C 1
ATOM 1953 O O . ARG A 1 274 ? 9.935 18.831 31.455 1.00 9.39 254 ARG A O 1
ATOM 1961 N N . ILE A 1 275 ? 12.163 18.991 31.210 1.00 10.75 255 ILE A N 1
ATOM 1962 C CA . ILE A 1 275 ? 12.303 17.830 30.303 1.00 11.17 255 ILE A CA 1
ATOM 1963 C C . ILE A 1 275 ? 13.107 16.776 30.943 1.00 10.71 255 ILE A C 1
ATOM 1964 O O . ILE A 1 275 ? 13.965 17.036 31.760 1.00 10.32 255 ILE A O 1
ATOM 1969 N N . GLY A 1 276 ? 12.775 15.534 30.626 1.00 8.76 256 GLY A N 1
ATOM 1970 C CA . GLY A 1 276 ? 13.491 14.362 31.085 1.00 10.71 256 GLY A CA 1
ATOM 1971 C C . GLY A 1 276 ? 13.465 13.313 29.993 1.00 9.73 256 GLY A C 1
ATOM 1972 O O . GLY A 1 276 ? 12.761 13.473 28.979 1.00 9.85 256 GLY A O 1
ATOM 1973 N N . HIS A 1 277 ? 14.221 12.252 30.164 1.00 10.03 257 HIS A N 1
ATOM 1974 C CA . HIS A 1 277 ? 14.196 11.186 29.180 1.00 8.37 257 HIS A CA 1
ATOM 1975 C C . HIS A 1 277 ? 14.594 9.827 29.697 1.00 9.05 257 HIS A C 1
ATOM 1976 O O . HIS A 1 277 ? 15.125 9.728 30.799 1.00 9.73 257 HIS A O 1
ATOM 1983 N N . SER A 1 278 ? 14.329 8.807 28.882 1.00 10.06 258 SER A N 1
ATOM 1984 C CA . SER A 1 278 ? 14.803 7.473 29.071 1.00 8.92 258 SER A CA 1
ATOM 1985 C C . SER A 1 278 ? 14.884 6.847 27.673 1.00 8.86 258 SER A C 1
ATOM 1986 O O . SER A 1 278 ? 15.012 7.565 26.700 1.00 10.31 258 SER A O 1
ATOM 1989 N N . VAL A 1 279 ? 14.861 5.538 27.605 1.00 10.57 259 VAL A N 1
ATOM 1990 C CA . VAL A 1 279 ? 14.751 4.831 26.345 1.00 11.35 259 VAL A CA 1
ATOM 1991 C C . VAL A 1 279 ? 13.708 3.813 26.426 1.00 10.47 259 VAL A C 1
ATOM 1992 O O . VAL A 1 279 ? 13.411 3.283 27.507 1.00 12.25 259 VAL A O 1
ATOM 1996 N N . MET A 1 280 ? 13.087 3.568 25.305 1.00 11.89 260 MET A N 1
ATOM 1997 C CA . MET A 1 280 ? 12.226 2.423 25.124 1.00 10.98 260 MET A CA 1
ATOM 1998 C C . MET A 1 280 ? 13.099 1.306 24.618 1.00 12.09 260 MET A C 1
ATOM 1999 O O . MET A 1 280 ? 13.750 1.444 23.607 1.00 12.56 260 MET A O 1
ATOM 2004 N N . LYS A 1 281 ? 13.155 0.184 25.342 1.00 10.36 261 LYS A N 1
ATOM 2005 C CA . LYS A 1 281 ? 14.043 -0.902 24.986 1.00 11.70 261 LYS A CA 1
ATOM 2006 C C . LYS A 1 281 ? 13.511 -1.679 23.817 1.00 11.32 261 LYS A C 1
ATOM 2007 O O . LYS A 1 281 ? 14.239 -2.354 23.122 1.00 13.40 261 LYS A O 1
ATOM 2013 N N . ASP A 1 282 ? 12.212 -1.605 23.642 1.00 10.03 262 ASP A N 1
ATOM 2014 C CA . ASP A 1 282 ? 11.545 -2.260 22.535 1.00 10.14 262 ASP A CA 1
ATOM 2015 C C . ASP A 1 282 ? 10.184 -1.600 22.278 1.00 9.17 262 ASP A C 1
ATOM 2016 O O . ASP A 1 282 ? 9.796 -0.716 23.030 1.00 9.21 262 ASP A O 1
ATOM 2021 N N . PRO A 1 283 ? 9.458 -2.092 21.282 1.00 8.47 263 PRO A N 1
ATOM 2022 C CA . PRO A 1 283 ? 8.198 -1.369 20.964 1.00 9.18 263 PRO A CA 1
ATOM 2023 C C . PRO A 1 283 ? 7.119 -1.389 22.047 1.00 9.96 263 PRO A C 1
ATOM 2024 O O . PRO A 1 283 ? 6.135 -0.643 21.946 1.00 11.86 263 PRO A O 1
ATOM 2028 N N . LEU A 1 284 ? 7.224 -2.282 23.038 1.00 9.84 264 LEU A N 1
ATOM 2029 C CA . LEU A 1 284 ? 6.146 -2.455 24.021 1.00 9.39 264 LEU A CA 1
ATOM 2030 C C . LEU A 1 284 ? 6.532 -1.845 25.359 1.00 9.52 264 LEU A C 1
ATOM 2031 O O . LEU A 1 284 ? 5.818 -1.989 26.354 1.00 10.50 264 LEU A O 1
ATOM 2036 N N . ASP A 1 285 ? 7.682 -1.175 25.406 1.00 9.74 265 ASP A N 1
ATOM 2037 C CA . ASP A 1 285 ? 8.264 -0.681 26.686 1.00 9.89 265 ASP A CA 1
ATOM 2038 C C . ASP A 1 285 ? 7.646 0.556 27.226 1.00 9.36 265 ASP A C 1
ATOM 2039 O O . ASP A 1 285 ? 8.244 1.634 27.286 1.00 10.83 265 ASP A O 1
ATOM 2044 N N . GLN A 1 286 ? 6.404 0.386 27.700 1.00 9.13 266 GLN A N 1
ATOM 2045 C CA . GLN A 1 286 ? 5.699 1.435 28.383 1.00 8.31 266 GLN A CA 1
ATOM 2046 C C . GLN A 1 286 ? 6.486 1.932 29.598 1.00 9.39 266 GLN A C 1
ATOM 2047 O O . GLN A 1 286 ? 6.477 3.126 29.917 1.00 9.45 266 GLN A O 1
ATOM 2053 N N . ASP A 1 287 ? 7.145 1.020 30.314 1.00 9.82 267 ASP A N 1
ATOM 2054 C CA . ASP A 1 287 ? 7.864 1.506 31.518 1.00 9.84 267 ASP A CA 1
ATOM 2055 C C . ASP A 1 287 ? 8.954 2.505 31.174 1.00 10.76 267 ASP A C 1
ATOM 2056 O O . ASP A 1 287 ? 9.270 3.415 31.962 1.00 10.31 267 ASP A O 1
ATOM 2061 N N . GLY A 1 288 ? 9.522 2.381 29.988 1.00 12.07 268 GLY A N 1
ATOM 2062 C CA . GLY A 1 288 ? 10.528 3.340 29.507 1.00 10.45 268 GLY A CA 1
ATOM 2063 C C . GLY A 1 288 ? 9.940 4.728 29.349 1.00 10.72 268 GLY A C 1
ATOM 2064 O O . GLY A 1 288 ? 10.589 5.746 29.704 1.00 9.30 268 GLY A O 1
ATOM 2065 N N . ILE A 1 289 ? 8.684 4.782 28.875 1.00 9.77 269 ILE A N 1
ATOM 2066 C CA . ILE A 1 289 ? 7.989 6.040 28.721 1.00 8.89 269 ILE A CA 1
ATOM 2067 C C . ILE A 1 289 ? 7.763 6.606 30.098 1.00 9.37 269 ILE A C 1
ATOM 2068 O O . ILE A 1 289 ? 8.002 7.795 30.346 1.00 9.14 269 ILE A O 1
ATOM 2073 N N . TRP A 1 290 ? 7.253 5.794 31.038 1.00 8.53 270 TRP A N 1
ATOM 2074 C CA . TRP A 1 290 ? 6.977 6.294 32.385 1.00 9.81 270 TRP A CA 1
ATOM 2075 C C . TRP A 1 290 ? 8.288 6.790 33.003 1.00 9.98 270 TRP A C 1
ATOM 2076 O O . TRP A 1 290 ? 8.267 7.824 33.701 1.00 9.05 270 TRP A O 1
ATOM 2087 N N . ALA A 1 291 ? 9.404 6.116 32.730 1.00 10.20 271 ALA A N 1
ATOM 2088 C CA . ALA A 1 291 ? 10.686 6.530 33.255 1.00 12.44 271 ALA A CA 1
ATOM 2089 C C . ALA A 1 291 ? 11.072 7.937 32.757 1.00 10.83 271 ALA A C 1
ATOM 2090 O O . ALA A 1 291 ? 11.644 8.737 33.550 1.00 12.59 271 ALA A O 1
ATOM 2092 N N . ALA A 1 292 ? 10.784 8.239 31.514 1.00 10.34 272 ALA A N 1
ATOM 2093 C CA . ALA A 1 292 ? 11.021 9.602 30.955 1.00 9.94 272 ALA A CA 1
ATOM 2094 C C . ALA A 1 292 ? 10.204 10.636 31.678 1.00 12.00 272 ALA A C 1
ATOM 2095 O O . ALA A 1 292 ? 10.706 11.737 31.984 1.00 10.78 272 ALA A O 1
ATOM 2097 N N . ILE A 1 293 ? 8.924 10.322 31.934 1.00 9.39 273 ILE A N 1
ATOM 2098 C CA . ILE A 1 293 ? 8.041 11.242 32.631 1.00 10.21 273 ILE A CA 1
ATOM 2099 C C . ILE A 1 293 ? 8.524 11.507 34.074 1.00 10.79 273 ILE A C 1
ATOM 2100 O O . ILE A 1 293 ? 8.562 12.702 34.533 1.00 10.96 273 ILE A O 1
ATOM 2105 N N . ARG A 1 294 ? 8.980 10.474 34.783 1.00 11.30 274 ARG A N 1
ATOM 2106 C CA . ARG A 1 294 ? 9.502 10.646 36.117 1.00 13.31 274 ARG A CA 1
ATOM 2107 C C . ARG A 1 294 ? 10.770 11.485 36.068 1.00 13.05 274 ARG A C 1
ATOM 2108 O O . ARG A 1 294 ? 10.964 12.352 36.938 1.00 12.12 274 ARG A O 1
ATOM 2116 N N . ASP A 1 295 ? 11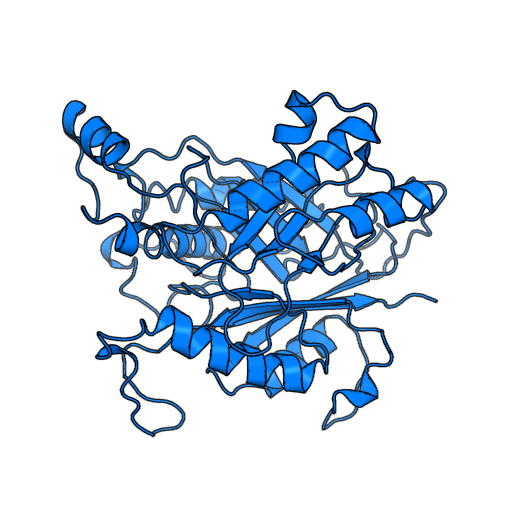.622 11.226 35.086 1.00 11.63 275 ASP A N 1
ATOM 2117 C CA . ASP A 1 295 ? 12.915 11.892 34.957 1.00 12.83 275 ASP A CA 1
ATOM 2118 C C . ASP A 1 295 ? 12.668 13.366 34.750 1.00 11.88 275 ASP A C 1
ATOM 2119 O O . ASP A 1 295 ? 13.448 14.223 35.247 1.00 12.24 275 ASP A O 1
ATOM 2124 N N . ALA A 1 296 ? 11.575 13.697 34.049 1.00 10.22 276 ALA A N 1
ATOM 2125 C CA . ALA A 1 296 ? 11.218 15.088 33.773 1.00 11.31 276 ALA A CA 1
ATOM 2126 C C . ALA A 1 296 ? 10.805 15.865 35.033 1.00 12.34 276 ALA A C 1
ATOM 2127 O O . ALA A 1 296 ? 10.651 17.071 34.989 1.00 12.11 276 ALA A O 1
ATOM 2129 N N . GLY A 1 297 ? 10.478 15.131 36.109 1.00 13.62 277 GLY A N 1
ATOM 2130 C CA . GLY A 1 297 ? 10.185 15.653 37.419 1.00 14.50 277 GLY A CA 1
ATOM 2131 C C . GLY A 1 297 ? 8.768 15.454 37.936 1.00 18.16 277 GLY A C 1
ATOM 2132 O O . GLY A 1 297 ? 8.425 16.052 38.950 1.00 17.75 277 GLY A O 1
ATOM 2133 N N . LEU A 1 298 ? 7.920 14.630 37.308 1.00 17.95 278 LEU A N 1
ATOM 2134 C CA . LEU A 1 298 ? 6.591 14.389 37.854 1.00 18.69 278 LEU A CA 1
ATOM 2135 C C . LEU A 1 298 ? 6.661 13.299 38.840 1.00 19.69 278 LEU A C 1
ATOM 2136 O O . LEU A 1 298 ? 7.179 12.230 38.566 1.00 21.62 278 LEU A O 1
ATOM 2141 N N . GLU A 1 299 ? 6.079 13.522 40.002 1.00 21.29 279 GLU A N 1
ATOM 2142 C CA . GLU A 1 299 ? 6.039 12.456 40.980 1.00 24.01 279 GLU A CA 1
ATOM 2143 C C . GLU A 1 299 ? 4.786 11.592 40.660 1.00 22.12 279 GLU A C 1
ATOM 2144 O O . GLU A 1 299 ? 3.673 12.089 40.497 1.00 23.41 279 GLU A O 1
ATOM 2150 N N . LEU A 1 300 ? 5.038 10.314 40.452 1.00 22.45 280 LEU A N 1
ATOM 2151 C CA . LEU A 1 300 ? 3.997 9.339 40.110 1.00 21.16 280 LEU A CA 1
ATOM 2152 C C . LEU A 1 300 ? 4.037 8.135 41.026 1.00 20.84 280 LEU A C 1
ATOM 2153 O O . LEU A 1 300 ? 5.084 7.787 41.543 1.00 19.52 280 LEU A O 1
ATOM 2158 N N . PRO A 1 301 ? 2.943 7.377 41.085 1.00 21.95 281 PRO A N 1
ATOM 2159 C CA . PRO A 1 301 ? 2.910 6.103 41.837 1.00 24.28 281 PRO A CA 1
ATOM 2160 C C . PRO A 1 301 ? 3.891 5.102 41.287 1.00 24.21 281 PRO A C 1
ATOM 2161 O O . PRO A 1 301 ? 4.421 5.297 40.215 1.00 22.05 281 PRO A O 1
ATOM 2165 N N . GLU A 1 302 ? 4.144 4.023 42.016 1.00 24.32 282 GLU A N 1
ATOM 2166 C CA . GLU A 1 302 ? 5.058 2.986 41.563 1.00 24.17 282 GLU A CA 1
ATOM 2167 C C . GLU A 1 302 ? 4.636 2.349 40.241 1.00 21.25 282 GLU A C 1
ATOM 2168 O O . GLU A 1 302 ? 5.471 2.039 39.389 1.00 22.28 282 GLU A O 1
ATOM 2174 N N . ARG A 1 303 ? 3.331 2.117 40.111 1.00 18.65 283 ARG A N 1
ATOM 2175 C CA . ARG A 1 303 ? 2.749 1.675 38.873 1.00 20.69 283 ARG A CA 1
ATOM 2176 C C . ARG A 1 303 ? 1.841 2.707 38.299 1.00 20.72 283 ARG A C 1
ATOM 2177 O O . ARG A 1 303 ? 0.654 2.708 38.570 1.00 24.48 283 ARG A O 1
ATOM 2185 N N . PRO A 1 304 ? 2.366 3.585 37.471 1.00 18.21 284 PRO A N 1
ATOM 2186 C CA . PRO A 1 304 ? 1.493 4.671 37.061 1.00 16.65 284 PRO A CA 1
ATOM 2187 C C . PRO A 1 304 ? 0.439 4.290 36.059 1.00 17.05 284 PRO A C 1
ATOM 2188 O O . PRO A 1 304 ? 0.547 3.279 35.390 1.00 17.50 284 PRO A O 1
ATOM 2192 N N . HIS A 1 305 ? -0.538 5.149 35.922 1.00 16.94 285 HIS A N 1
ATOM 2193 C CA . HIS A 1 305 ? -1.587 5.004 34.943 1.00 15.97 285 HIS A CA 1
ATOM 2194 C C . HIS A 1 305 ? -1.795 6.405 34.336 1.00 13.41 285 HIS A C 1
ATOM 2195 O O . HIS A 1 305 ? -1.472 7.430 34.998 1.00 12.54 285 HIS A O 1
ATOM 2202 N N . SER A 1 306 ? -2.331 6.488 33.124 1.00 13.71 286 SER A N 1
ATOM 2203 C CA . SER A 1 306 ? -2.537 7.768 32.456 1.00 13.47 286 SER A CA 1
ATOM 2204 C C . SER A 1 306 ? -3.354 8.726 33.273 1.00 15.09 286 SER A C 1
ATOM 2205 O O . SER A 1 306 ? -3.178 9.937 33.161 1.00 13.95 286 SER A O 1
ATOM 2208 N N . SER A 1 307 ? -4.252 8.200 34.075 1.00 13.79 287 SER A N 1
ATOM 2209 C CA . SER A 1 307 ? -5.148 9.039 34.888 1.00 16.20 287 SER A CA 1
ATOM 2210 C C . SER A 1 307 ? -4.406 9.748 35.988 1.00 17.99 287 SER A C 1
ATOM 2211 O O . SER A 1 307 ? -4.963 10.696 36.568 1.00 20.96 287 SER A O 1
ATOM 2214 N N . ASP A 1 308 ? -3.172 9.343 36.253 1.00 17.47 288 ASP A N 1
ATOM 2215 C CA . ASP A 1 308 ? -2.345 10.053 37.238 1.00 17.54 288 ASP A CA 1
ATOM 2216 C C . ASP A 1 308 ? -1.812 11.384 36.709 1.00 18.42 288 ASP A C 1
ATOM 2217 O O . ASP A 1 308 ? -1.327 12.195 37.495 1.00 21.99 288 ASP A O 1
ATOM 2222 N N . LEU A 1 309 ? -1.895 11.661 35.407 1.00 15.68 289 LEU A N 1
ATOM 2223 C CA . LEU A 1 309 ? -1.155 12.779 34.859 1.00 14.36 289 LEU A CA 1
ATOM 2224 C C . LEU A 1 309 ? -1.798 14.146 35.054 1.00 18.79 289 LEU A C 1
ATOM 2225 O O . LEU A 1 309 ? -1.060 15.117 35.095 1.00 16.43 289 LEU A O 1
ATOM 2230 N N . ASP A 1 310 ? -3.137 14.215 35.118 1.00 21.15 290 ASP A N 1
ATOM 2231 C CA . ASP A 1 310 ? -3.907 15.499 35.413 1.00 19.55 290 ASP A CA 1
ATOM 2232 C C . ASP A 1 310 ? -3.401 16.733 34.683 1.00 19.57 290 ASP A C 1
ATOM 2233 O O . ASP A 1 310 ? -3.112 17.804 35.252 1.00 18.26 290 ASP A O 1
ATOM 2238 N N . GLY A 1 311 ? -3.277 16.569 33.397 1.00 15.19 291 GLY A N 1
ATOM 2239 C CA . GLY A 1 311 ? -2.845 17.653 32.545 1.00 17.11 291 GLY A CA 1
ATOM 2240 C C . GLY A 1 311 ? -1.412 18.122 32.682 1.00 16.17 291 GLY A C 1
ATOM 2241 O O . GLY A 1 311 ? -1.050 19.136 32.063 1.00 18.42 291 GLY A O 1
ATOM 2242 N N . GLN A 1 312 ? -0.561 17.396 33.373 1.00 11.83 292 GLN A N 1
ATOM 2243 C CA . GLN A 1 312 ? 0.832 17.899 33.557 1.00 12.48 292 GLN A CA 1
ATOM 2244 C C . GLN A 1 312 ? 1.830 17.450 32.519 1.00 11.56 292 GLN A C 1
ATOM 2245 O O . GLN A 1 312 ? 2.959 17.885 32.548 1.00 9.99 292 GLN A O 1
ATOM 2251 N N . LEU A 1 313 ? 1.436 16.527 31.674 1.00 9.35 293 LEU A N 1
ATOM 2252 C CA . LEU A 1 313 ? 2.314 16.040 30.556 1.00 9.78 293 LEU A CA 1
ATOM 2253 C C . LEU A 1 313 ? 2.066 16.817 29.282 1.00 9.80 293 LEU A C 1
ATOM 2254 O O . LEU A 1 313 ? 1.014 16.774 28.701 1.00 11.56 293 LEU A O 1
ATOM 2259 N N . VAL A 1 314 ? 3.041 17.610 28.864 1.00 9.08 294 VAL A N 1
ATOM 2260 C CA . VAL A 1 314 ? 2.859 18.373 27.660 1.00 10.00 294 VAL A CA 1
ATOM 2261 C C . VAL A 1 314 ? 2.886 17.458 26.421 1.00 8.36 294 VAL A C 1
ATOM 2262 O O . VAL A 1 314 ? 1.955 17.497 25.555 1.00 9.99 294 VAL A O 1
ATOM 2266 N N . ASN A 1 315 ? 3.963 16.694 26.324 1.00 7.82 295 ASN A N 1
ATOM 2267 C CA . ASN A 1 315 ? 4.121 15.767 25.236 1.00 9.17 295 ASN A CA 1
ATOM 2268 C C . ASN A 1 315 ? 5.235 14.804 25.512 1.00 8.77 295 ASN A C 1
ATOM 2269 O O . ASN A 1 315 ? 6.033 15.063 26.394 1.00 9.36 295 ASN A O 1
ATOM 2274 N N . VAL A 1 316 ? 5.273 13.703 24.759 1.00 9.63 296 VAL A N 1
ATOM 2275 C CA . VAL A 1 316 ? 6.451 12.843 24.673 1.00 9.58 296 VAL A CA 1
ATOM 2276 C C . VAL A 1 316 ? 6.941 12.825 23.238 1.00 9.48 296 VAL A C 1
ATOM 2277 O O . VAL A 1 316 ? 6.163 13.059 22.285 1.00 8.22 296 VAL A O 1
ATOM 2281 N N . PHE A 1 317 ? 8.227 12.564 23.057 1.00 9.45 297 PHE A N 1
ATOM 2282 C CA . PHE A 1 317 ? 8.882 12.575 21.747 1.00 9.01 297 PHE A CA 1
ATOM 2283 C C . PHE A 1 317 ? 9.725 11.335 21.713 1.00 9.88 297 PHE A C 1
ATOM 2284 O O . PHE A 1 317 ? 10.624 11.180 22.571 1.00 9.34 297 PHE A O 1
ATOM 2292 N N . LEU A 1 318 ? 9.491 10.436 20.736 1.00 8.64 298 LEU A N 1
ATOM 2293 C CA . LEU A 1 318 ? 10.270 9.237 20.829 1.00 8.17 298 LEU A CA 1
ATOM 2294 C C . LEU A 1 318 ? 10.446 8.658 19.459 1.00 9.09 298 LEU A C 1
ATOM 2295 O O . LEU A 1 318 ? 9.685 8.975 18.505 1.00 9.75 298 LEU A O 1
ATOM 2300 N N . LYS A 1 319 ? 11.428 7.754 19.360 1.00 10.60 299 LYS A N 1
ATOM 2301 C CA . LYS A 1 319 ? 11.667 7.008 18.140 1.00 11.03 299 LYS A CA 1
ATOM 2302 C C . LYS A 1 319 ? 11.318 5.530 18.278 1.00 10.01 299 LYS A C 1
ATOM 2303 O O . LYS A 1 319 ? 11.341 4.974 19.370 1.00 9.45 299 LYS A O 1
ATOM 2309 N N . CYS A 1 320 ? 10.947 4.910 17.149 1.00 10.92 300 CYS A N 1
ATOM 2310 C CA . CYS A 1 320 ? 10.672 3.464 17.152 1.00 10.82 300 CYS A CA 1
ATOM 2311 C C . CYS A 1 320 ? 11.216 2.809 15.929 1.00 9.84 300 CYS A C 1
ATOM 2312 O O . CYS A 1 320 ? 11.518 3.474 14.938 1.00 9.93 300 CYS A O 1
ATOM 2315 N N . GLU A 1 321 ? 11.320 1.492 15.997 1.00 9.31 301 GLU A N 1
ATOM 2316 C CA . GLU A 1 321 ? 11.817 0.712 14.820 1.00 11.09 301 GLU A CA 1
ATOM 2317 C C . GLU A 1 321 ? 11.590 -0.757 14.993 1.00 9.74 301 GLU A C 1
ATOM 2318 O O . GLU A 1 321 ? 11.518 -1.250 16.077 1.00 10.44 301 GLU A O 1
ATOM 2324 N N . ALA A 1 322 ? 11.548 -1.470 13.884 1.00 11.11 302 ALA A N 1
ATOM 2325 C CA . ALA A 1 322 ? 11.549 -2.909 13.841 1.00 10.48 302 ALA A CA 1
ATOM 2326 C C . ALA A 1 322 ? 12.988 -3.330 13.914 1.00 12.43 302 ALA A C 1
ATOM 2327 O O . ALA A 1 322 ? 13.808 -2.865 13.120 1.00 13.58 302 ALA A O 1
ATOM 2329 N N . SER A 1 323 ? 13.305 -4.251 14.783 1.00 11.20 303 SER A N 1
ATOM 2330 C CA . SER A 1 323 ? 14.650 -4.699 14.904 1.00 14.35 303 SER A CA 1
ATOM 2331 C C . SER A 1 323 ? 14.997 -5.586 13.727 1.00 15.00 303 SER A C 1
ATOM 2332 O O . SER A 1 323 ? 14.160 -6.316 13.224 1.00 14.40 303 SER A O 1
ATOM 2335 N N A GLN A 1 324 ? 16.278 -5.619 13.395 0.50 15.96 304 GLN A N 1
ATOM 2336 N N B GLN A 1 324 ? 16.289 -5.602 13.407 0.50 15.85 304 GLN A N 1
ATOM 2337 C CA A GLN A 1 324 ? 16.732 -6.464 12.312 0.50 17.40 304 GLN A CA 1
ATOM 2338 C CA B GLN A 1 324 ? 16.819 -6.448 12.348 0.50 17.28 304 GLN A CA 1
ATOM 2339 C C A GLN A 1 324 ? 16.601 -7.939 12.625 0.50 16.67 304 GLN A C 1
ATOM 2340 C C B GLN A 1 324 ? 16.625 -7.926 12.632 0.50 16.57 304 GLN A C 1
ATOM 2341 O O A GLN A 1 324 ? 16.594 -8.736 11.696 0.50 19.56 304 GLN A O 1
ATOM 2342 O O B GLN A 1 324 ? 16.610 -8.710 11.691 0.50 19.29 304 GLN A O 1
ATOM 2353 N N . ASP A 1 325 ? 16.491 -8.325 13.897 1.00 15.42 305 ASP A N 1
ATOM 2354 C CA . ASP A 1 325 ? 16.342 -9.736 14.237 1.00 16.00 305 ASP A CA 1
ATOM 2355 C C . ASP A 1 325 ? 14.915 -10.285 14.065 1.00 14.73 305 ASP A C 1
ATOM 2356 O O . ASP A 1 325 ? 14.679 -11.462 14.160 1.00 14.42 305 ASP A O 1
ATOM 2361 N N . GLY A 1 326 ? 13.976 -9.421 13.757 1.00 13.84 306 GLY A N 1
ATOM 2362 C CA . GLY A 1 326 ? 12.634 -9.863 13.467 1.00 15.93 306 GLY A CA 1
ATOM 2363 C C . GLY A 1 326 ? 11.841 -10.356 14.646 1.00 14.41 306 GLY A C 1
ATOM 2364 O O . GLY A 1 326 ? 10.870 -11.098 14.423 1.00 13.02 306 GLY A O 1
ATOM 2365 N N . THR A 1 327 ? 12.205 -9.986 15.863 1.00 13.43 307 THR A N 1
ATOM 2366 C CA . THR A 1 327 ? 11.555 -10.512 17.027 1.00 12.08 307 THR A CA 1
ATOM 2367 C C . THR A 1 327 ? 11.295 -9.421 18.062 1.00 13.38 307 THR A C 1
ATOM 2368 O O . THR A 1 327 ? 12.005 -8.450 18.135 1.00 14.76 307 THR A O 1
ATOM 2372 N N . VAL A 1 328 ? 10.249 -9.624 18.854 1.00 11.54 308 VAL A N 1
ATOM 2373 C CA . VAL A 1 328 ? 9.915 -8.780 20.012 1.00 10.15 308 VAL A CA 1
ATOM 2374 C C . VAL A 1 328 ? 9.543 -9.721 21.143 1.00 10.08 308 VAL A C 1
ATOM 2375 O O . VAL A 1 328 ? 8.654 -10.526 21.005 1.00 10.33 308 VAL A O 1
ATOM 2379 N N . ARG A 1 329 ? 10.207 -9.584 22.278 1.00 11.86 309 ARG A N 1
ATOM 2380 C CA . ARG A 1 329 ? 9.987 -10.429 23.437 1.00 11.20 309 ARG A CA 1
ATOM 2381 C C . ARG A 1 329 ? 9.949 -11.925 23.056 1.00 11.82 309 ARG A C 1
ATOM 2382 O O . ARG A 1 329 ? 9.035 -12.679 23.493 1.00 11.91 309 ARG A O 1
ATOM 2390 N N . GLY A 1 330 ? 10.900 -12.284 22.220 1.00 13.07 310 GLY A N 1
ATOM 2391 C CA . GLY A 1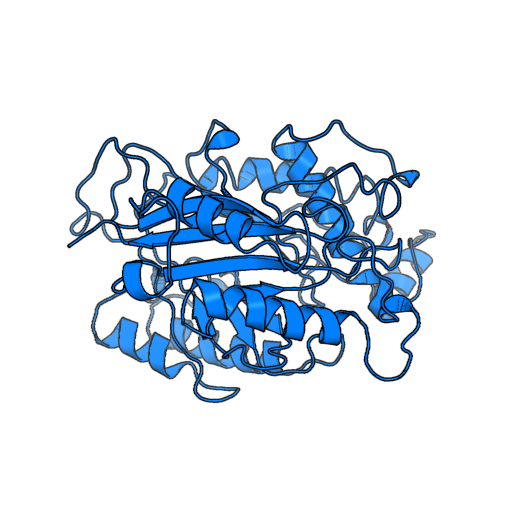 330 ? 11.144 -13.607 21.754 1.00 13.39 310 GLY A CA 1
ATOM 2392 C C . GLY A 1 330 ? 10.233 -14.199 20.715 1.00 14.86 310 GLY A C 1
ATOM 2393 O O . GLY A 1 330 ? 10.401 -15.362 20.326 1.00 14.81 310 GLY A O 1
ATOM 2394 N N . ARG A 1 331 ? 9.283 -13.397 20.215 1.00 11.37 311 ARG A N 1
ATOM 2395 C CA . ARG A 1 331 ? 8.302 -13.823 19.227 1.00 10.39 311 ARG A CA 1
ATOM 2396 C C . ARG A 1 331 ? 8.603 -13.189 17.922 1.00 9.86 311 ARG A C 1
ATOM 2397 O O . ARG A 1 331 ? 8.829 -11.994 17.821 1.00 10.78 311 ARG A O 1
ATOM 2405 N N . ARG A 1 332 ? 8.556 -13.999 16.868 1.00 11.32 312 ARG A N 1
ATOM 2406 C CA . ARG A 1 332 ? 8.727 -13.549 15.501 1.00 12.49 312 ARG A CA 1
ATOM 2407 C C . ARG A 1 332 ? 7.568 -12.655 15.101 1.00 10.49 312 ARG A C 1
ATOM 2408 O O . ARG A 1 332 ? 6.409 -12.913 15.377 1.00 12.18 312 ARG A O 1
ATOM 2416 N N . ASN A 1 333 ? 7.908 -11.621 14.385 1.00 10.30 313 ASN A N 1
ATOM 2417 C CA . ASN A 1 333 ? 6.930 -10.920 13.484 1.00 10.17 313 ASN A CA 1
ATOM 2418 C C . ASN A 1 333 ? 7.445 -10.833 12.044 1.00 11.44 313 ASN A C 1
ATOM 2419 O O . ASN A 1 333 ? 8.645 -11.061 11.760 1.00 12.01 313 ASN A O 1
ATOM 2424 N N . ALA A 1 334 ? 6.563 -10.463 11.142 1.00 11.44 314 ALA A N 1
ATOM 2425 C CA . ALA A 1 334 ? 6.843 -10.437 9.712 1.00 14.14 314 ALA A CA 1
ATOM 2426 C C . ALA A 1 334 ? 7.024 -8.998 9.193 1.00 12.86 314 ALA A C 1
ATOM 2427 O O . ALA A 1 334 ? 6.922 -8.794 8.026 1.00 13.34 314 ALA A O 1
ATOM 2429 N N . MET A 1 335 ? 7.287 -8.021 10.047 1.00 12.04 315 MET A N 1
ATOM 2430 C CA . MET A 1 335 ? 7.402 -6.646 9.595 1.00 10.06 315 MET A CA 1
ATOM 2431 C C . MET A 1 335 ? 8.456 -6.495 8.508 1.00 10.78 315 MET A C 1
ATOM 2432 O O . MET A 1 335 ? 8.240 -5.788 7.503 1.00 10.52 315 MET A O 1
ATOM 2437 N N . LEU A 1 336 ? 9.663 -7.039 8.689 1.00 11.32 316 LEU A N 1
ATOM 2438 C CA . LEU A 1 336 ? 10.714 -6.697 7.712 1.00 11.99 316 LEU A CA 1
ATOM 2439 C C . LEU A 1 336 ? 10.517 -7.277 6.324 1.00 13.61 316 LEU A C 1
ATOM 2440 O O . LEU A 1 336 ? 11.073 -6.751 5.386 1.00 17.72 316 LEU A O 1
ATOM 2445 N N . ASP A 1 337 ? 9.782 -8.350 6.186 1.00 12.01 317 ASP A N 1
ATOM 2446 C CA . ASP A 1 337 ? 9.515 -8.904 4.893 1.00 15.22 317 ASP A CA 1
ATOM 2447 C C . ASP A 1 337 ? 8.267 -8.323 4.202 1.00 13.35 317 ASP A C 1
ATOM 2448 O O . ASP A 1 337 ? 7.932 -8.792 3.147 1.00 12.28 317 ASP A O 1
ATOM 2453 N N . ASP A 1 338 ? 7.587 -7.346 4.767 1.00 10.94 318 ASP A N 1
ATOM 2454 C CA . ASP A 1 338 ? 6.271 -6.972 4.277 1.00 8.77 318 ASP A CA 1
ATOM 2455 C C . ASP A 1 338 ? 6.375 -5.928 3.153 1.00 9.05 318 ASP A C 1
ATOM 2456 O O . ASP A 1 338 ? 6.752 -4.787 3.374 1.00 9.59 318 ASP A O 1
ATOM 2461 N N . SER A 1 339 ? 6.201 -6.404 1.937 1.00 8.61 319 SER A N 1
ATOM 2462 C CA . SER A 1 339 ? 6.239 -5.530 0.791 1.00 9.40 319 SER A CA 1
ATOM 2463 C C . SER A 1 339 ? 4.977 -4.777 0.558 1.00 9.46 319 SER A C 1
ATOM 2464 O O . SER A 1 339 ? 4.930 -3.943 -0.341 1.00 11.01 319 SER A O 1
ATOM 2467 N N . ASP A 1 340 ? 3.928 -5.069 1.319 1.00 9.15 320 ASP A N 1
ATOM 2468 C CA . ASP A 1 340 ? 2.652 -4.367 1.164 1.00 9.88 320 ASP A CA 1
ATOM 2469 C C . ASP A 1 340 ? 2.560 -3.081 1.928 1.00 9.99 320 ASP A C 1
ATOM 2470 O O . ASP A 1 340 ? 2.245 -1.987 1.371 1.00 9.20 320 ASP A O 1
ATOM 2475 N N . VAL A 1 341 ? 2.835 -3.148 3.235 1.00 8.95 321 VAL A N 1
ATOM 2476 C CA . VAL A 1 341 ? 2.836 -1.981 4.092 1.00 8.78 321 VAL A CA 1
ATOM 2477 C C . VAL A 1 341 ? 4.194 -1.943 4.784 1.00 8.73 321 VAL A C 1
ATOM 2478 O O . VAL A 1 341 ? 4.589 -2.876 5.530 1.00 8.92 321 VAL A O 1
ATOM 2482 N N . HIS A 1 342 ? 4.979 -0.922 4.435 1.00 9.80 322 HIS A N 1
ATOM 2483 C CA . HIS A 1 342 ? 6.337 -0.825 4.955 1.00 10.59 322 HIS A CA 1
ATOM 2484 C C . HIS A 1 342 ? 6.355 -0.893 6.479 1.00 10.02 322 HIS A C 1
ATOM 2485 O O . HIS A 1 342 ? 5.489 -0.295 7.172 1.00 8.82 322 HIS A O 1
ATOM 2492 N N . TRP A 1 343 ? 7.354 -1.573 7.028 1.00 9.40 323 TRP A N 1
ATOM 2493 C CA . TRP A 1 343 ? 7.459 -1.685 8.451 1.00 10.43 323 TRP A CA 1
ATOM 2494 C C . TRP A 1 343 ? 7.512 -0.325 9.197 1.00 10.98 323 TRP A C 1
ATOM 2495 O O . TRP A 1 343 ? 7.126 -0.207 10.354 1.00 9.47 323 TRP A O 1
ATOM 2506 N N . HIS A 1 344 ? 7.992 0.712 8.532 1.00 9.35 324 HIS A N 1
ATOM 2507 C CA . HIS A 1 344 ? 7.945 2.063 9.105 1.00 10.65 324 HIS A CA 1
ATOM 2508 C C . HIS A 1 344 ? 6.550 2.442 9.560 1.00 11.49 324 HIS A C 1
ATOM 2509 O O . HIS A 1 344 ? 6.335 2.927 10.679 1.00 10.95 324 HIS A O 1
ATOM 2516 N N . ARG A 1 345 ? 5.574 2.129 8.720 1.00 8.20 325 ARG A N 1
ATOM 2517 C CA . ARG A 1 345 ? 4.204 2.501 9.027 1.00 7.86 325 ARG A CA 1
ATOM 2518 C C . ARG A 1 345 ? 3.640 1.526 10.071 1.00 8.39 325 ARG A C 1
ATOM 2519 O O . ARG A 1 345 ? 2.859 1.941 10.953 1.00 8.40 325 ARG A O 1
ATOM 2527 N N . GLN A 1 346 ? 3.967 0.253 9.966 1.00 7.99 326 GLN A N 1
ATOM 2528 C CA . GLN A 1 346 ? 3.491 -0.724 10.964 1.00 9.22 326 GLN A CA 1
ATOM 2529 C C . GLN A 1 346 ? 3.954 -0.390 12.347 1.00 9.20 326 GLN A C 1
ATOM 2530 O O . GLN A 1 346 ? 3.188 -0.361 13.316 1.00 8.36 326 GLN A O 1
ATOM 2536 N N . ILE A 1 347 ? 5.244 -0.126 12.477 1.00 8.64 327 ILE A N 1
ATOM 2537 C CA . ILE A 1 347 ? 5.785 0.074 13.794 1.00 8.89 327 ILE A CA 1
ATOM 2538 C C . ILE A 1 347 ? 5.346 1.399 14.382 1.00 9.50 327 ILE A C 1
ATOM 2539 O O . ILE A 1 347 ? 5.110 1.509 15.586 1.00 8.74 327 ILE A O 1
ATOM 2544 N N . LYS A 1 348 ? 5.173 2.398 13.519 1.00 8.48 328 LYS A N 1
ATOM 2545 C CA . LYS A 1 348 ? 4.670 3.673 13.983 1.00 10.00 328 LYS A CA 1
ATOM 2546 C C 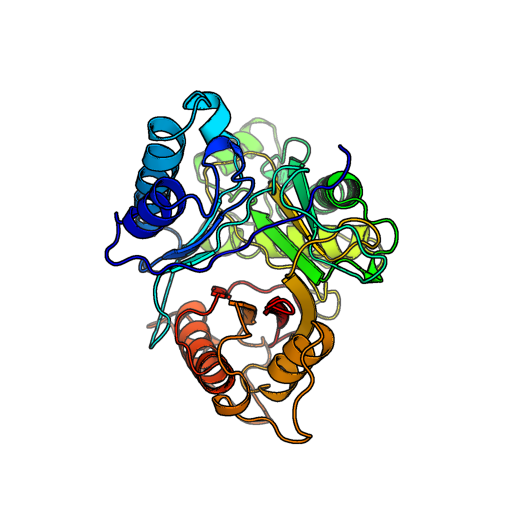. LYS A 1 348 ? 3.259 3.554 14.599 1.00 8.34 328 LYS A C 1
ATOM 2547 O O . LYS A 1 348 ? 2.980 4.120 15.628 1.00 7.07 328 LYS A O 1
ATOM 2553 N N . SER A 1 349 ? 2.378 2.830 13.951 1.00 8.59 329 SER A N 1
ATOM 2554 C CA . SER A 1 349 ? 1.061 2.658 14.432 1.00 8.42 329 SER A CA 1
ATOM 2555 C C . SER A 1 349 ? 1.064 1.891 15.775 1.00 7.91 329 SER A C 1
ATOM 2556 O O . SER A 1 349 ? 0.394 2.310 16.738 1.00 8.41 329 SER A O 1
ATOM 2559 N N . CYS A 1 350 ? 1.832 0.850 15.801 1.00 7.11 330 CYS A N 1
ATOM 2560 C CA . CYS A 1 350 ? 1.965 0.048 17.016 1.00 6.91 330 CYS A CA 1
ATOM 2561 C C . CYS A 1 350 ? 2.434 0.892 18.190 1.00 7.90 330 CYS A C 1
ATOM 2562 O O . CYS A 1 350 ? 1.824 0.852 19.247 1.00 8.37 330 CYS A O 1
ATOM 2565 N N . VAL A 1 351 ? 3.597 1.523 18.038 1.00 7.66 331 VAL A N 1
ATOM 2566 C CA . VAL A 1 351 ? 4.150 2.376 19.078 1.00 8.52 331 VAL A CA 1
ATOM 2567 C C . VAL A 1 351 ? 3.286 3.578 19.356 1.00 8.13 331 VAL A C 1
ATOM 2568 O O . VAL A 1 351 ? 3.217 4.022 20.535 1.00 8.00 331 VAL A O 1
ATOM 2572 N N . GLY A 1 352 ? 2.586 4.147 18.351 1.00 7.96 332 GLY A N 1
ATOM 2573 C CA . GLY A 1 352 ? 1.593 5.173 18.666 1.00 8.63 332 GLY A CA 1
ATOM 2574 C C . GLY A 1 352 ? 0.589 4.717 19.707 1.00 8.07 332 GLY A C 1
ATOM 2575 O O . GLY A 1 352 ? 0.233 5.488 20.607 1.00 8.91 332 GLY A O 1
ATOM 2576 N N . GLY A 1 353 ? 0.082 3.507 19.572 1.00 8.23 333 GLY A N 1
ATOM 2577 C CA . GLY A 1 353 ? -0.847 2.961 20.562 1.00 8.29 333 GLY A CA 1
ATOM 2578 C C . GLY A 1 353 ? -0.238 2.755 21.916 1.00 8.24 333 GLY A C 1
ATOM 2579 O O . GLY A 1 353 ? -0.811 3.123 22.966 1.00 7.66 333 GLY A O 1
ATOM 2580 N N . VAL A 1 354 ? 0.917 2.135 21.921 1.00 9.23 334 VAL A N 1
ATOM 2581 C CA . VAL A 1 354 ? 1.609 1.832 23.181 1.00 9.25 334 VAL A CA 1
ATOM 2582 C C . VAL A 1 354 ? 1.870 3.170 23.912 1.00 8.35 334 VAL A C 1
ATOM 2583 O O . VAL A 1 354 ? 1.685 3.285 25.112 1.00 9.33 334 VAL A O 1
ATOM 2587 N N . THR A 1 355 ? 2.222 4.201 23.145 1.00 7.24 335 THR A N 1
ATOM 2588 C CA . THR A 1 355 ? 2.541 5.481 23.725 1.00 8.24 335 THR A CA 1
ATOM 2589 C C . THR A 1 355 ? 1.322 6.231 24.202 1.00 8.87 335 THR A C 1
ATOM 2590 O O . THR A 1 355 ? 1.296 6.785 25.317 1.00 9.47 335 THR A O 1
ATOM 2594 N N . ALA A 1 356 ? 0.343 6.338 23.328 1.00 8.71 336 ALA A N 1
ATOM 2595 C CA . ALA A 1 356 ? -0.886 7.042 23.703 1.00 8.66 336 ALA A CA 1
ATOM 2596 C C . ALA A 1 356 ? -1.615 6.350 24.885 1.00 8.73 336 ALA A C 1
ATOM 2597 O O . ALA A 1 356 ? -2.323 7.023 25.638 1.00 9.12 336 ALA A O 1
ATOM 2599 N N . ALA A 1 357 ? -1.415 5.081 25.045 1.00 8.00 337 ALA A N 1
ATOM 2600 C CA . ALA A 1 357 ? -1.963 4.396 26.194 1.00 9.10 337 ALA A CA 1
ATOM 2601 C C . ALA A 1 357 ? -1.364 4.851 27.527 1.00 9.67 337 ALA A C 1
ATOM 2602 O O . ALA A 1 357 ? -2.031 4.821 28.548 1.00 12.01 337 ALA A O 1
ATOM 2604 N N . VAL A 1 358 ? -0.090 5.195 27.502 1.00 9.35 338 VAL A N 1
ATOM 2605 C CA . VAL A 1 358 ? 0.602 5.825 28.663 1.00 10.46 338 VAL A CA 1
ATOM 2606 C C . VAL A 1 358 ? 0.131 7.251 28.876 1.00 10.13 338 VAL A C 1
ATOM 2607 O O . VAL A 1 358 ? -0.244 7.635 30.019 1.00 11.38 338 VAL A O 1
ATOM 2611 N N . THR A 1 359 ? 0.081 8.045 27.813 1.00 9.51 339 THR A N 1
ATOM 2612 C CA . THR A 1 359 ? -0.144 9.468 27.999 1.00 10.41 339 THR A CA 1
ATOM 2613 C C . THR A 1 359 ? -1.641 9.776 28.128 1.00 9.28 339 THR A C 1
ATOM 2614 O O . THR A 1 359 ? -2.027 10.841 28.684 1.00 9.74 339 THR A O 1
ATOM 2618 N N . GLY A 1 360 ? -2.484 8.867 27.610 1.00 8.10 340 GLY A N 1
ATOM 2619 C CA . GLY A 1 360 ? -3.932 9.077 27.499 1.00 8.79 340 GLY A CA 1
ATOM 2620 C C . GLY A 1 360 ? -4.300 10.081 26.442 1.00 10.42 340 GLY A C 1
ATOM 2621 O O . GLY A 1 360 ? -5.479 10.469 26.369 1.00 11.00 340 GLY A O 1
ATOM 2622 N N . ASP A 1 361 ? -3.330 10.535 25.656 1.00 9.63 341 ASP A N 1
ATOM 2623 C CA . ASP A 1 361 ? -3.541 11.580 24.664 1.00 10.33 341 ASP A CA 1
ATOM 2624 C C . ASP A 1 361 ? -2.918 11.145 23.341 1.00 11.34 341 ASP A C 1
ATOM 2625 O O . ASP A 1 361 ? -1.707 11.109 23.227 1.00 10.69 341 ASP A O 1
ATOM 2630 N N . PRO A 1 362 ? -3.731 10.916 22.306 1.00 10.00 342 PRO A N 1
ATOM 2631 C CA . PRO A 1 362 ? -3.158 10.466 21.038 1.00 10.15 342 PRO A CA 1
ATOM 2632 C C . PRO A 1 362 ? -2.255 11.469 20.305 1.00 7.94 342 PRO A C 1
ATOM 2633 O O . PRO A 1 362 ? -1.630 11.142 19.304 1.00 8.36 342 PRO A O 1
ATOM 2637 N N . ALA A 1 363 ? -2.240 12.746 20.726 1.00 9.26 343 ALA A N 1
ATOM 2638 C CA . ALA A 1 363 ? -1.259 13.701 20.254 1.00 10.32 343 ALA A CA 1
ATOM 2639 C C . ALA A 1 363 ? 0.076 13.437 20.952 1.00 10.85 343 ALA A C 1
ATOM 2640 O O . ALA A 1 363 ? 0.339 13.913 22.069 1.00 11.69 343 ALA A O 1
ATOM 2642 N N . VAL A 1 364 ? 0.849 12.558 20.298 1.00 9.25 344 VAL A N 1
ATOM 2643 C CA . VAL A 1 364 ? 2.144 12.159 20.761 1.00 11.05 344 VAL A CA 1
ATOM 2644 C C . VAL A 1 364 ? 3.116 12.272 19.633 1.00 9.24 344 VAL A C 1
ATOM 2645 O O . VAL A 1 364 ? 2.763 11.991 18.508 1.00 8.83 344 VAL A O 1
ATOM 2649 N N . PHE A 1 365 ? 4.365 12.685 19.881 1.00 8.99 345 PHE A N 1
ATOM 2650 C CA . PHE A 1 365 ? 5.336 12.715 18.798 1.00 10.43 345 PHE A CA 1
ATOM 2651 C C . PHE A 1 365 ? 6.056 11.393 18.716 1.00 10.88 345 PHE A C 1
ATOM 2652 O O . PHE A 1 365 ? 6.973 11.120 19.476 1.00 9.91 345 PHE A O 1
ATOM 2660 N N . VAL A 1 366 ? 5.601 10.545 17.789 1.00 8.16 346 VAL A N 1
ATOM 2661 C CA . VAL A 1 366 ? 6.162 9.262 17.574 1.00 10.42 346 VAL A CA 1
ATOM 2662 C C . VAL A 1 366 ? 6.701 9.290 16.167 1.00 10.17 346 VAL A C 1
ATOM 2663 O O . VAL A 1 366 ? 5.951 9.507 15.196 1.00 11.95 346 VAL A O 1
ATOM 2667 N N . SER A 1 367 ? 7.991 9.040 16.022 1.00 9.09 347 SER A N 1
ATOM 2668 C CA . SER A 1 367 ? 8.701 9.060 14.773 1.00 12.04 347 SER A CA 1
ATOM 2669 C C . SER A 1 367 ? 9.422 7.738 14.489 1.00 12.29 347 SER A C 1
ATOM 2670 O O . SER A 1 367 ? 9.866 7.076 15.400 1.00 14.66 347 SER A O 1
ATOM 2673 N N . VAL A 1 368 ? 9.608 7.425 13.213 1.00 13.19 348 VAL A N 1
ATOM 2674 C CA . VAL A 1 368 ? 10.378 6.267 12.767 1.00 12.37 348 VAL A CA 1
ATOM 2675 C C . VAL A 1 368 ? 11.635 6.664 12.039 1.00 14.51 348 VAL A C 1
ATOM 2676 O O . VAL A 1 368 ? 11.813 7.771 11.757 1.00 15.16 348 VAL A O 1
ATOM 2680 N N . SER A 1 369 ? 12.488 5.685 11.760 1.00 19.51 349 SER A N 1
ATOM 2681 C CA . SER A 1 369 ? 13.812 5.857 11.187 1.00 17.39 349 SER A CA 1
ATOM 2682 C C . SER A 1 369 ? 14.753 6.134 12.361 1.00 13.56 349 SER A C 1
ATOM 2683 O O . SER A 1 369 ? 15.018 7.269 12.607 1.00 16.43 349 SER A O 1
ATOM 2686 N N . ALA A 1 370 ? 15.168 5.089 13.039 1.00 14.01 350 ALA A N 1
ATOM 2687 C CA . ALA A 1 370 ? 15.829 5.166 14.305 1.00 12.80 350 ALA A CA 1
ATOM 2688 C C . ALA A 1 370 ? 17.233 4.578 14.392 1.00 13.79 350 ALA A C 1
ATOM 2689 O O . ALA A 1 370 ? 17.639 4.141 15.410 1.00 13.30 350 ALA A O 1
ATOM 2691 N N . ALA A 1 371 ? 17.945 4.494 13.292 1.00 14.94 351 ALA A N 1
ATOM 2692 C CA . ALA A 1 371 ? 19.280 3.855 13.366 1.00 14.96 351 ALA A CA 1
ATOM 2693 C C . ALA A 1 371 ? 20.137 4.703 14.271 1.00 11.44 351 ALA A C 1
ATOM 2694 O O . ALA A 1 371 ? 20.162 5.904 14.089 1.00 11.07 351 ALA A O 1
ATOM 2696 N N . HIS A 1 372 ? 20.806 4.065 15.242 1.00 11.99 352 HIS A N 1
ATOM 2697 C CA . HIS A 1 372 ? 21.704 4.768 16.191 1.00 12.13 352 HIS A CA 1
ATOM 2698 C C . HIS A 1 372 ? 20.978 5.751 17.056 1.00 11.40 352 HIS A C 1
ATOM 2699 O O . HIS A 1 372 ? 21.594 6.604 17.678 1.00 12.02 352 HIS A O 1
ATOM 2706 N N . GLN A 1 373 ? 19.654 5.565 17.168 1.00 11.19 353 GLN A N 1
ATOM 2707 C CA . GLN A 1 373 ? 18.825 6.378 18.070 1.00 11.98 353 GLN A CA 1
ATOM 2708 C C . GLN A 1 373 ? 18.184 5.434 18.990 1.00 13.14 353 GLN A C 1
ATOM 2709 O O . GLN A 1 373 ? 17.128 4.849 18.668 1.00 13.29 353 GLN A O 1
ATOM 2715 N N . GLY A 1 374 ? 18.778 5.263 20.159 1.00 13.37 354 GLY A N 1
ATOM 2716 C CA . GLY A 1 374 ? 18.311 4.282 21.051 1.00 14.80 354 GLY A CA 1
ATOM 2717 C C . GLY A 1 374 ? 18.737 2.863 20.667 1.00 13.52 354 GLY A C 1
ATOM 2718 O O . GLY A 1 374 ? 19.254 2.662 19.598 1.00 12.94 354 GLY A O 1
ATOM 2719 N N . PRO A 1 375 ? 18.506 1.920 21.578 1.00 15.90 355 PRO A N 1
ATOM 2720 C CA . PRO A 1 375 ? 18.980 0.559 21.225 1.00 15.78 355 PRO A CA 1
ATOM 2721 C C . PRO A 1 375 ? 18.198 -0.016 20.092 1.00 13.76 355 PRO A C 1
ATOM 2722 O O . PRO A 1 375 ? 17.085 0.457 19.804 1.00 13.42 355 PRO A O 1
ATOM 2726 N N . GLU A 1 376 ? 18.736 -1.030 19.454 1.00 13.72 356 GLU A N 1
ATOM 2727 C CA . GLU A 1 376 ? 18.073 -1.626 18.304 1.00 13.50 356 GLU A CA 1
ATOM 2728 C C . GLU A 1 376 ? 16.718 -2.185 18.636 1.00 12.40 356 GLU A C 1
ATOM 2729 O O . GLU A 1 376 ? 16.580 -2.915 19.600 1.00 13.91 356 GLU A O 1
ATOM 2735 N N . GLY A 1 377 ? 15.716 -1.799 17.867 1.00 11.47 357 GLY A N 1
ATOM 2736 C CA . GLY A 1 377 ? 14.351 -2.210 18.139 1.00 11.47 357 GLY A CA 1
ATOM 2737 C C . GLY A 1 377 ? 13.568 -1.314 19.092 1.00 11.04 357 GLY A C 1
ATOM 2738 O O . GLY A 1 377 ? 12.346 -1.510 19.311 1.00 10.64 357 GLY A O 1
ATOM 2739 N N . GLY A 1 378 ? 14.282 -0.335 19.614 1.00 11.76 358 GLY A N 1
ATOM 2740 C CA . GLY A 1 378 ? 13.782 0.684 20.480 1.00 11.65 358 GLY A CA 1
ATOM 2741 C C . GLY A 1 378 ? 14.116 2.088 20.034 1.00 11.17 358 GLY A C 1
ATOM 2742 O O . GLY A 1 378 ? 14.351 2.368 18.832 1.00 11.51 358 GLY A O 1
ATOM 2743 N N . GLY A 1 379 ? 14.174 2.959 21.014 1.00 10.91 359 GLY A N 1
ATOM 2744 C CA . GLY A 1 379 ? 14.400 4.343 20.720 1.00 10.51 359 GLY A CA 1
ATOM 2745 C C . GLY A 1 379 ? 14.462 5.209 21.984 1.00 10.31 359 GLY A C 1
ATOM 2746 O O . GLY A 1 379 ? 13.992 4.831 23.049 1.00 9.76 359 GLY A O 1
ATOM 2747 N N . PRO A 1 380 ? 15.038 6.417 21.857 1.00 9.47 360 PRO A N 1
ATOM 2748 C CA . PRO A 1 380 ? 14.937 7.337 22.977 1.00 9.14 360 PRO A CA 1
ATOM 2749 C C . PRO A 1 380 ? 13.496 7.817 23.184 1.00 9.70 360 PRO A C 1
ATOM 2750 O O . PRO A 1 380 ? 12.686 7.774 22.233 1.00 9.86 360 PRO A O 1
ATOM 2754 N N . VAL A 1 381 ? 13.166 8.217 24.404 1.00 8.93 361 VAL A N 1
ATOM 2755 C CA . VAL A 1 381 ? 11.913 8.883 24.701 1.00 9.94 361 VAL A CA 1
ATOM 2756 C C . VAL A 1 381 ? 12.170 10.026 25.685 1.00 9.59 361 VAL A C 1
ATOM 2757 O O . VAL A 1 381 ? 12.660 9.809 26.784 1.00 9.98 361 VAL A O 1
ATOM 2761 N N . ALA A 1 382 ? 11.705 11.202 25.296 1.00 9.51 362 ALA A N 1
ATOM 2762 C CA . ALA A 1 382 ? 11.775 12.395 26.085 1.00 9.17 362 ALA A CA 1
ATOM 2763 C C . ALA A 1 382 ? 10.351 12.823 26.456 1.00 9.47 362 ALA A C 1
ATOM 2764 O O . ALA A 1 382 ? 9.420 12.594 25.717 1.00 9.61 362 ALA A O 1
ATOM 2766 N N . ALA A 1 383 ? 10.219 13.430 27.636 1.00 7.78 363 ALA A N 1
ATOM 2767 C CA . ALA A 1 383 ? 8.940 13.925 28.157 1.00 8.40 363 ALA A CA 1
ATOM 2768 C C . ALA A 1 383 ? 9.149 15.334 28.650 1.00 9.41 363 ALA A C 1
ATOM 2769 O O . ALA A 1 383 ? 10.105 15.635 29.333 1.00 9.54 363 ALA A O 1
ATOM 2771 N N . ILE A 1 384 ? 8.183 16.188 28.322 1.00 8.43 364 ILE A N 1
ATOM 2772 C CA . ILE A 1 384 ? 8.139 17.560 28.787 1.00 8.88 364 ILE A CA 1
ATOM 2773 C C . ILE A 1 384 ? 6.898 17.700 29.690 1.00 9.82 364 ILE A C 1
ATOM 2774 O O . ILE A 1 384 ? 5.819 17.348 29.296 1.00 9.92 364 ILE A O 1
ATOM 2779 N N . VAL A 1 385 ? 7.110 18.124 30.933 1.00 9.22 365 VAL A N 1
ATOM 2780 C CA . VAL A 1 385 ? 6.098 18.249 31.906 1.00 11.36 365 VAL A CA 1
ATOM 2781 C C . VAL A 1 385 ? 6.013 19.708 32.395 1.00 11.95 365 VAL A C 1
ATOM 2782 O O . VAL A 1 385 ? 6.949 20.453 32.364 1.00 11.11 365 VAL A O 1
ATOM 2786 N N . ASP A 1 386 ? 4.822 20.029 32.851 1.00 13.58 366 ASP A N 1
ATOM 2787 C CA . ASP A 1 386 ? 4.483 21.349 33.409 1.00 12.78 366 ASP A CA 1
ATOM 2788 C C . ASP A 1 386 ? 4.478 21.218 34.922 1.00 14.72 366 ASP A C 1
ATOM 2789 O O . ASP A 1 386 ? 3.623 20.577 35.542 1.00 12.88 366 ASP A O 1
ATOM 2794 N N . LEU A 1 387 ? 5.466 21.844 35.538 1.00 14.85 367 LEU A N 1
ATOM 2795 C CA . LEU A 1 387 ? 5.626 21.819 36.984 1.00 17.20 367 LEU A CA 1
ATOM 2796 C C . LEU A 1 387 ? 5.107 23.102 37.663 1.00 23.64 367 LEU A C 1
ATOM 2797 O O . LEU A 1 387 ? 5.271 23.250 38.871 1.00 22.61 367 LEU A O 1
ATOM 2802 N N . GLY A 1 388 ? 4.381 23.945 36.954 1.00 27.54 368 GLY A N 1
ATOM 2803 C CA . GLY A 1 388 ? 3.945 25.250 37.500 1.00 30.73 368 GLY A CA 1
ATOM 2804 C C . GLY A 1 388 ? 2.507 25.174 37.986 1.00 41.33 368 GLY A C 1
ATOM 2805 O O . GLY A 1 388 ? 1.893 24.127 38.094 1.00 43.94 368 GLY A O 1
ATOM 2806 N N . GLN A 1 389 ? 1.933 26.399 38.382 1.00 55.29 369 GLN A N 1
ATOM 2807 C CA . GLN A 1 389 ? 0.522 26.493 38.787 1.00 52.38 369 GLN A CA 1
ATOM 2808 C C . GLN A 1 389 ? -0.310 26.846 37.568 1.00 47.51 369 GLN A C 1
ATOM 2809 O O . GLN A 1 389 ? -1.078 26.014 37.051 1.00 50.86 369 GLN A O 1
#